Protein AF-0000000069074777 (afdb_homodimer)

Foldseek 3Di:
DDCVPPPPPPPPPPQQAFPVPSPDGFQKAFPVVRTGHDPVVVVVLCVDPVRVPTDIGGNPDDVLVVQQSDADPVHRVFHFFKAFDVVGGTDGPVCCVPPVPPTDIHTPSVVVVVVVVVVVVVVCCVVPPVVVVVVVVVVVVVVVVVVVVVVVVVVVVVLVVLVVVVVVVVVVVVVVVVVVVVVVVVVQVVLVVVVVVVVVVLVVVVVVVVVVVVCLVPDDDDPCNPPDDPCVSVVVSVDDDDGDDDDDDDDDDDDCVVVCVVVSDDDDDDDDDPPPPPVPVPPPDPPCPVDDDPPDPDDDDDDDDDDDDDPDPDDPDDPPDPPPD/DDCVVPPPPPPPPPQQAFPVPSPDGFQKAFPVVRTGHDPVVVVVLCVDPVRVPTDIGGNPDDVLVVQQSAADPVHRPFTFFKAFVVVGGTDGPVCCVPPVPPTDIDTPSVVVVVVVVVVVVVVCCVVPPVVVVVVVVVVVVVVVVVVVVVVVVVVVVVLVVLVVVVVVVVVVVVVVVVVVVVVVVVVQVVLVVVVVVVVVVLVVVVVVVVVVVVCLVPDDDDPCNPPDDPCVSVVVSVDDDDGDDDDDDDDDDDDCVVVCVVVSDDDDDDDDDPDPPPVPVPPPDPPPPDDDDPDPDDDDDDDDDDDDDDDDDDPPPPPDDDPPD

InterPro domains:
  IPR000315 B-box-type zinc finger [PF00643] (16-59)
  IPR000315 B-box-type zinc finger [PF00643] (70-107)
  IPR000315 B-box-type zinc finger [PS50119] (13-59)
  IPR000315 B-box-type zinc finger [PS50119] (67-108)
  IPR000315 B-box-type zinc finger [SM00336] (13-59)
  IPR000315 B-box-type zinc finger [SM00336] (67-108)
  IPR047153 TRIM45/56/19-like [PTHR25462] (10-214)

Nearest PDB structures (foldseek):
  7z36-assembly1_B  TM=4.103E-01  e=2.479E-06  Homo sapiens
  7z36-assembly1_B  TM=4.128E-01  e=4.514E-06  Homo sapiens

pLDDT: mean 75.29, std 27.37, range [16.38, 98.12]

Organism: Magallana gigas (NCBI:txid29159)

Solvent-accessible surface area (backbone atoms only — not comparable to full-atom values): 38654 Å² total; per-residue (Å²): 138,79,79,74,65,74,72,72,66,77,67,67,75,70,59,50,46,5,67,79,75,67,76,44,61,34,45,30,36,30,70,69,80,70,43,35,20,17,77,68,52,42,55,50,37,51,65,35,85,89,42,41,81,44,55,67,43,62,61,74,66,65,73,69,62,51,50,64,66,35,58,23,87,90,42,73,90,34,51,30,54,28,27,33,61,91,78,55,45,78,31,22,76,65,44,33,68,72,80,41,60,89,56,62,66,42,55,32,66,61,52,48,52,51,53,52,50,53,46,51,50,52,39,46,43,40,67,72,45,49,48,54,52,52,52,49,52,48,51,52,52,51,48,51,51,53,51,48,52,51,52,51,52,53,45,49,51,51,48,51,52,51,40,51,51,51,42,50,52,48,52,51,51,41,50,52,49,50,51,48,39,49,53,41,50,50,53,53,49,49,53,51,50,53,50,46,50,53,50,50,51,52,48,50,50,48,52,50,50,42,50,51,45,51,49,58,72,70,42,80,76,49,82,69,62,64,48,84,74,87,56,65,70,57,59,60,63,72,57,75,81,87,74,89,41,74,44,69,48,76,66,45,75,38,90,45,63,68,57,47,71,74,40,54,48,52,76,46,45,69,43,71,55,79,73,73,68,68,68,69,73,56,81,68,77,80,68,78,76,73,77,71,87,64,81,77,78,80,71,82,84,76,81,86,77,83,72,84,75,75,76,78,78,77,73,83,75,82,78,79,81,74,76,77,123,138,80,80,75,66,74,72,73,67,77,68,68,74,70,59,50,45,5,68,80,74,67,74,45,60,34,45,31,34,30,69,70,78,70,42,35,20,15,77,69,52,43,54,49,38,51,65,36,86,88,40,41,80,45,53,67,44,62,59,74,63,67,70,69,64,48,49,64,67,35,58,23,87,90,42,72,90,34,50,29,52,27,26,32,61,92,78,55,43,78,31,24,74,67,44,34,67,74,79,42,61,90,56,62,65,42,55,30,64,59,51,50,50,51,52,50,50,52,47,50,50,50,38,47,42,39,66,72,45,48,47,54,53,51,52,50,52,48,50,53,50,51,49,51,51,53,50,48,51,51,52,51,52,53,44,50,51,51,48,51,51,50,38,52,52,51,42,50,51,45,51,51,50,41,48,52,50,51,50,48,38,50,52,38,49,50,54,53,49,49,53,52,49,52,52,46,50,53,51,51,50,51,48,50,50,48,51,51,50,41,49,51,44,50,50,57,72,70,42,80,78,50,80,69,62,65,48,85,75,86,55,64,67,57,58,61,62,71,56,76,80,87,75,89,40,72,45,70,48,75,67,44,74,38,92,47,64,69,56,48,71,74,40,54,49,50,76,46,47,70,43,71,54,79,73,75,70,68,66,72,71,52,79,63,74,80,66,80,74,73,83,76,87,70,81,73,83,79,80,81,87,80,81,81,82,76,75,84,77,82,79,84,80,82,72,83,74,78,79,80,85,77,78,76,122

Secondary structure (DSSP, 8-state):
----------------B-TTTSSSB--EEETTTTEEE-HHHHHHHHHSTTTTTS-EEETTS-HHHHHTTPBPSSSTTSB--EEETTTTEEE-HHHHHHT-TTS-EEEHHHHHHHHHHHHHHHHHHIIIIIHHHHHHHHHHHHHHHHHHHHHHHHHHHHHHHHHHHHHHHHHHHHHHHHHHHHHHHHHHHHHHHHHHHHHHHHHHHHHHHHHHHHHHHHSPP-GGGGSPP--HHHHHHTSPPP---EEEPPPEE---HHHHHHHSEEPP-EEE-----GGG---------------------------------------------/----------------B-TTTSSSB--EEETTTTEEE-HHHHHHHHHSTTTTTS-EEETTS-HHHHHTTPBPSSSTTSB--EEETTTTEEE-HHHHHHT-TTS-EEEHHHHHHHHHHHHHHHHHHIIIIIHHHHHHHHHHHHHHHHHHHHHHHHHHHHHHHHHHHHHHHHHHHHHHHHHHHHHHHHHHHHHHHHHHHHHHHHHHHHHHHHHHHHHHHHSPP-GGGGSPP--HHHHHHTSPPP---EEEPPPEE---HHHHHHHSEEPP-EEE-----GGG---------------------------------------------

Radius of gyration: 65.26 Å; Cα contacts (8 Å, |Δi|>4): 671; chains: 2; bounding box: 78×189×120 Å

Structure (mmCIF, N/CA/C/O backbone):
data_AF-0000000069074777-model_v1
#
loop_
_entity.id
_entity.type
_entity.pdbx_description
1 polymer 'B box-type domain-containing protein'
#
loop_
_atom_site.group_PDB
_atom_site.id
_atom_site.type_symbol
_atom_site.label_atom_id
_atom_site.label_alt_id
_atom_site.label_comp_id
_atom_site.label_asym_id
_atom_site.label_entity_id
_atom_site.label_seq_id
_atom_site.pdbx_PDB_ins_code
_atom_site.Cartn_x
_atom_site.Cartn_y
_atom_site.Cartn_z
_atom_site.occupancy
_atom_site.B_iso_or_equiv
_atom_site.auth_seq_id
_atom_site.auth_comp_id
_atom_site.auth_asym_id
_atom_site.auth_atom_id
_atom_site.pdbx_PDB_model_num
ATOM 1 N N . MET A 1 1 ? -6.82 -39.906 -38.812 1 25.2 1 MET A N 1
ATOM 2 C CA . MET A 1 1 ? -6.191 -41.188 -38.5 1 25.2 1 MET A CA 1
ATOM 3 C C . MET A 1 1 ? -7.188 -42.125 -37.812 1 25.2 1 MET A C 1
ATOM 5 O O . MET A 1 1 ? -7.566 -41.906 -36.656 1 25.2 1 MET A O 1
ATOM 9 N N . GLU A 1 2 ? -8.258 -42.594 -38.625 1 25.89 2 GLU A N 1
ATOM 10 C CA . GLU A 1 2 ? -9.523 -43.281 -38.469 1 25.89 2 GLU A CA 1
ATOM 11 C C . GLU A 1 2 ? -9.344 -44.594 -37.688 1 25.89 2 GLU A C 1
ATOM 13 O O . GLU A 1 2 ? -8.352 -45.281 -37.906 1 25.89 2 GLU A O 1
ATOM 18 N N . GLU A 1 3 ? -9.922 -44.594 -36.469 1 27.12 3 GLU A N 1
ATOM 19 C CA . GLU A 1 3 ? -9.969 -45.594 -35.406 1 27.12 3 GLU A CA 1
ATOM 20 C C . GLU A 1 3 ? -10.383 -46.969 -35.906 1 27.12 3 GLU A C 1
ATOM 22 O O . GLU A 1 3 ? -11.57 -47.219 -36.156 1 27.12 3 GLU A O 1
ATOM 27 N N . GLN A 1 4 ? -9.711 -47.312 -37 1 28.97 4 GLN A N 1
ATOM 28 C CA . GLN A 1 4 ? -10.016 -48.656 -37.469 1 28.97 4 GLN A CA 1
ATOM 29 C C . GLN A 1 4 ? -9.977 -49.656 -36.312 1 28.97 4 GLN A C 1
ATOM 31 O O . GLN A 1 4 ? -8.906 -50.094 -35.906 1 28.97 4 GLN A O 1
ATOM 36 N N . MET A 1 5 ? -10.828 -49.312 -35.281 1 27.58 5 MET A N 1
ATOM 37 C CA . MET A 1 5 ? -11.039 -50.281 -34.25 1 27.58 5 MET A CA 1
ATOM 38 C C . MET A 1 5 ? -11.281 -51.688 -34.812 1 27.58 5 MET A C 1
ATOM 40 O O . MET A 1 5 ? -12.125 -51.844 -35.719 1 27.58 5 MET A O 1
ATOM 44 N N . TYR A 1 6 ? -10.344 -52.469 -34.906 1 24.34 6 TYR A N 1
ATOM 45 C CA . TYR A 1 6 ? -10.43 -53.906 -35.188 1 24.34 6 TYR A CA 1
ATOM 46 C C . TYR A 1 6 ? -11.625 -54.531 -34.5 1 24.34 6 TYR A C 1
ATOM 48 O O . TYR A 1 6 ? -11.719 -54.469 -33.25 1 24.34 6 TYR A O 1
ATOM 56 N N . LYS A 1 7 ? -12.875 -54.281 -35.031 1 31.28 7 LYS A N 1
ATOM 57 C CA . LYS A 1 7 ? -13.992 -55.125 -34.562 1 31.28 7 LYS A CA 1
ATOM 58 C C . LYS A 1 7 ? -13.555 -56.562 -34.312 1 31.28 7 LYS A C 1
ATOM 60 O O . LYS A 1 7 ? -13.086 -57.219 -35.25 1 31.28 7 LYS A O 1
ATOM 65 N N . ALA A 1 8 ? -12.945 -56.719 -33.094 1 30.84 8 ALA A N 1
ATOM 66 C CA . ALA A 1 8 ? -12.766 -58.094 -32.656 1 30.84 8 ALA A CA 1
ATOM 67 C C . ALA A 1 8 ? -13.898 -58.969 -33.125 1 30.84 8 ALA A C 1
ATOM 69 O O . ALA A 1 8 ? -15.062 -58.75 -32.812 1 30.84 8 ALA A O 1
ATOM 70 N N . SER A 1 9 ? -13.945 -59.156 -34.406 1 29.45 9 SER A N 1
ATOM 71 C CA . SER A 1 9 ? -14.867 -60.219 -34.812 1 29.45 9 SER A CA 1
ATOM 72 C C . SER A 1 9 ? -15.016 -61.281 -33.75 1 29.45 9 SER A C 1
ATOM 74 O O . SER A 1 9 ? -14.023 -61.688 -33.125 1 29.45 9 SER A O 1
ATOM 76 N N . THR A 1 10 ? -16.125 -61.219 -32.969 1 30.5 10 THR A N 1
ATOM 77 C CA . THR A 1 10 ? -16.641 -62.344 -32.156 1 30.5 10 THR A CA 1
ATOM 78 C C . THR A 1 10 ? -16.328 -63.688 -32.812 1 30.5 10 THR A C 1
ATOM 80 O O . THR A 1 10 ? -16.953 -64.062 -33.812 1 30.5 10 THR A O 1
ATOM 83 N N . SER A 1 11 ? -15.195 -63.875 -33.156 1 28.42 11 SER A N 1
ATOM 84 C CA . SER A 1 11 ? -14.93 -65.25 -33.625 1 28.42 11 SER A CA 1
ATOM 85 C C . SER A 1 11 ? -15.703 -66.25 -32.781 1 28.42 11 SER A C 1
ATOM 87 O O . SER A 1 11 ? -15.555 -66.312 -31.562 1 28.42 11 SER A O 1
ATOM 89 N N . ALA A 1 12 ? -16.906 -66.5 -33.031 1 33.69 12 ALA A N 1
ATOM 90 C CA . ALA A 1 12 ? -17.656 -67.688 -32.594 1 33.69 12 ALA A CA 1
ATOM 91 C C . ALA A 1 12 ? -16.734 -68.875 -32.281 1 33.69 12 ALA A C 1
ATOM 93 O O . ALA A 1 12 ? -15.883 -69.25 -33.094 1 33.69 12 ALA A O 1
ATOM 94 N N . GLN A 1 13 ? -16.359 -68.875 -31.109 1 35.5 13 GLN A N 1
ATOM 95 C CA . GLN A 1 13 ? -15.719 -70.062 -30.641 1 35.5 13 GLN A CA 1
ATOM 96 C C . GLN A 1 13 ? -16.219 -71.312 -31.406 1 35.5 13 GLN A C 1
ATOM 98 O O . GLN A 1 13 ? -17.375 -71.688 -31.234 1 35.5 13 GLN A O 1
ATOM 103 N N . HIS A 1 14 ? -16.172 -71.312 -32.656 1 41.09 14 HIS A N 1
ATOM 104 C CA . HIS A 1 14 ? -16.547 -72.5 -33.375 1 41.09 14 HIS A CA 1
ATOM 105 C C . HIS A 1 14 ? -16.141 -73.75 -32.625 1 41.09 14 HIS A C 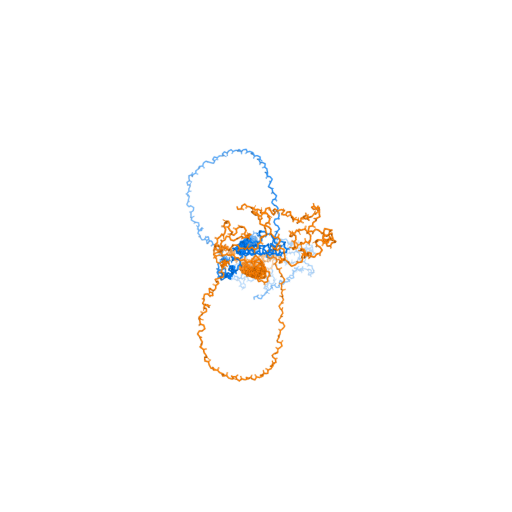1
ATOM 107 O O . HIS A 1 14 ? -14.938 -74.062 -32.5 1 41.09 14 HIS A O 1
ATOM 113 N N . TYR A 1 15 ? -16.766 -74 -31.547 1 46.75 15 TYR A N 1
ATOM 114 C CA . TYR A 1 15 ? -16.594 -75.312 -30.953 1 46.75 15 TYR A CA 1
ATOM 115 C C . TYR A 1 15 ? -16.594 -76.375 -32 1 46.75 15 TYR A C 1
ATOM 117 O O . TYR A 1 15 ? -17.328 -76.312 -33 1 46.75 15 TYR A O 1
ATOM 125 N N . LEU A 1 16 ? -15.523 -76.812 -32.188 1 57.47 16 LEU A N 1
ATOM 126 C CA . LEU A 1 16 ? -15.516 -78 -33.062 1 57.47 16 LEU A CA 1
ATOM 127 C C . LEU A 1 16 ? -16.641 -78.938 -32.688 1 57.47 16 LEU A C 1
ATOM 129 O O . LEU A 1 16 ? -16.797 -79.312 -31.531 1 57.47 16 LEU A O 1
ATOM 133 N N . GLU A 1 17 ? -17.609 -78.938 -33.375 1 69.31 17 GLU A N 1
ATOM 134 C CA . GLU A 1 17 ? -18.719 -79.875 -33.219 1 69.31 17 GLU A CA 1
ATOM 135 C C . GLU A 1 17 ? -18.25 -81.312 -33.406 1 69.31 17 GLU A C 1
ATOM 137 O O . GLU A 1 17 ? -17.312 -81.562 -34.188 1 69.31 17 GLU A O 1
ATOM 142 N N . CYS A 1 18 ? -18.812 -82.125 -32.594 1 72.81 18 CYS A N 1
ATOM 143 C CA . CYS A 1 18 ? -18.547 -83.5 -32.781 1 72.81 18 CYS A CA 1
ATOM 144 C C . CYS A 1 18 ? -18.859 -83.938 -34.188 1 72.81 18 CYS A C 1
ATOM 146 O O . CYS A 1 18 ? -19.969 -83.75 -34.688 1 72.81 18 CYS A O 1
ATOM 148 N N . GLU A 1 19 ? -17.969 -84.375 -34.875 1 74.31 19 GLU A N 1
ATOM 149 C CA . GLU A 1 19 ? -18.172 -84.812 -36.25 1 74.31 19 GLU A CA 1
ATOM 150 C C . GLU A 1 19 ? -19 -86.062 -36.344 1 74.31 19 GLU A C 1
ATOM 152 O O . GLU A 1 19 ? -19.578 -86.375 -37.406 1 74.31 19 GLU A O 1
ATOM 157 N N . ASN A 1 20 ? -19.109 -86.75 -35.281 1 74.81 20 ASN A N 1
ATOM 158 C CA . ASN A 1 20 ? -19.875 -87.938 -35.281 1 74.81 20 ASN A CA 1
ATOM 159 C C . ASN A 1 20 ? -21.359 -87.688 -35.031 1 74.81 20 ASN A C 1
ATOM 161 O O . ASN A 1 20 ? -22.219 -88.188 -35.75 1 74.81 20 ASN A O 1
ATOM 165 N N . CYS A 1 21 ? -21.641 -86.875 -34.031 1 76.62 21 CYS A N 1
ATOM 166 C CA . CYS A 1 21 ? -23.047 -86.625 -33.688 1 76.62 21 CYS A CA 1
ATOM 167 C C . CYS A 1 21 ? -23.516 -85.312 -34.188 1 76.62 21 CYS A C 1
ATOM 169 O O . CYS A 1 21 ? -24.719 -85.062 -34.312 1 76.62 21 CYS A O 1
ATOM 171 N N . GLU A 1 22 ? -22.688 -84.312 -34.469 1 75.19 22 GLU A N 1
ATOM 172 C CA . GLU A 1 22 ? -22.938 -82.938 -34.938 1 75.19 22 GLU A CA 1
ATOM 173 C C . GLU A 1 22 ? -23.891 -82.188 -34 1 75.19 22 GLU A C 1
ATOM 175 O O . GLU A 1 22 ? -24.625 -81.312 -34.438 1 75.19 22 GLU A O 1
ATOM 180 N N . GLU A 1 23 ? -23.875 -82.562 -32.781 1 77.5 23 GLU A N 1
ATOM 181 C CA . GLU A 1 23 ? -24.797 -82 -31.828 1 77.5 23 GLU A CA 1
ATOM 182 C C . GLU A 1 23 ? -24.062 -81.438 -30.625 1 77.5 23 GLU A C 1
ATOM 184 O O . GLU A 1 23 ? -24.5 -80.375 -30.047 1 77.5 23 GLU A O 1
ATOM 189 N N . ASN A 1 24 ? -23.078 -82.062 -30.281 1 74.94 24 ASN A N 1
ATOM 190 C CA . ASN A 1 24 ? -22.375 -81.688 -29.047 1 74.94 24 ASN A CA 1
ATOM 191 C C . ASN A 1 24 ? -21 -81.125 -29.359 1 74.94 24 ASN A C 1
ATOM 193 O O . ASN A 1 24 ? -20.406 -81.438 -30.391 1 74.94 24 ASN A O 1
ATOM 197 N N . PRO A 1 25 ? -20.484 -80.312 -28.484 1 73.75 25 PRO A N 1
ATOM 198 C CA . PRO A 1 25 ? -19.125 -79.812 -28.688 1 73.75 25 PRO A CA 1
ATOM 199 C C . PRO A 1 25 ? -18.062 -80.875 -28.594 1 73.75 25 PRO A C 1
ATOM 201 O O . PRO A 1 25 ? -18.172 -81.812 -27.766 1 73.75 25 PRO A O 1
ATOM 204 N N . ALA A 1 26 ? -17.062 -80.812 -29.531 1 72.12 26 ALA A N 1
ATOM 205 C CA . ALA A 1 26 ? -15.977 -81.812 -29.531 1 72.12 26 ALA A CA 1
ATOM 206 C C . ALA A 1 26 ? -14.938 -81.5 -28.469 1 72.12 26 ALA A C 1
ATOM 208 O O . ALA A 1 26 ? -14.469 -80.375 -28.375 1 72.12 26 ALA A O 1
ATOM 209 N N . ILE A 1 27 ? -14.664 -82.438 -27.547 1 71.94 27 ILE A N 1
ATOM 210 C CA . ILE A 1 27 ? -13.641 -82.25 -26.516 1 71.94 27 ILE A CA 1
ATOM 211 C C . ILE A 1 27 ? -12.531 -83.25 -26.703 1 71.94 27 ILE A C 1
ATOM 213 O O . ILE A 1 27 ? -11.516 -83.25 -26 1 71.94 27 ILE A O 1
ATOM 217 N N . PHE A 1 28 ? -12.828 -84.25 -27.641 1 72.12 28 PHE A N 1
ATOM 218 C CA . PHE A 1 28 ? -11.836 -85.312 -27.891 1 72.12 28 PHE A CA 1
ATOM 219 C C . PHE A 1 28 ? -11.523 -85.438 -29.375 1 72.12 28 PHE A C 1
ATOM 221 O O . PHE A 1 28 ? -12.312 -85 -30.219 1 72.12 28 PHE A O 1
ATOM 228 N N . LEU A 1 29 ? -10.383 -85.938 -29.781 1 71 29 LEU A N 1
ATOM 229 C CA . LEU A 1 29 ? -9.945 -86.188 -31.156 1 71 29 LEU A CA 1
ATOM 230 C C . LEU A 1 29 ? -9.445 -87.625 -31.297 1 71 29 LEU A C 1
ATOM 232 O O . LEU A 1 29 ? -8.617 -88.125 -30.5 1 71 29 LEU A O 1
ATOM 236 N N . CYS A 1 30 ? -10.062 -88.438 -32.188 1 73.06 30 CYS A N 1
ATOM 237 C CA . CYS A 1 30 ? -9.562 -89.812 -32.5 1 73.06 30 CYS A CA 1
ATOM 238 C C . CYS A 1 30 ? -8.445 -89.75 -33.531 1 73.06 30 CYS A C 1
ATOM 240 O O . CYS A 1 30 ? -8.656 -89.25 -34.656 1 73.06 30 CYS A O 1
ATOM 242 N N . LYS A 1 31 ? -7.23 -90.125 -33.219 1 69.25 31 LYS A N 1
ATOM 243 C CA . LYS A 1 31 ? -6.051 -90.062 -34.094 1 69.25 31 LYS A CA 1
ATOM 244 C C . LYS A 1 31 ? -6.18 -91 -35.25 1 69.25 31 LYS A C 1
ATOM 246 O O . LYS A 1 31 ? -5.617 -90.812 -36.344 1 69.25 31 LYS A O 1
ATOM 251 N N . THR A 1 32 ? -7.016 -92 -35.125 1 69.31 32 THR A N 1
ATOM 252 C CA . THR A 1 32 ? -7.129 -93.062 -36.125 1 69.31 32 THR A CA 1
ATOM 253 C C . THR A 1 32 ? -8.164 -92.688 -37.156 1 69.31 32 THR A C 1
ATOM 255 O O . THR A 1 32 ? -7.934 -92.875 -38.375 1 69.31 32 THR A O 1
ATOM 258 N N . CYS A 1 33 ? -9.289 -92.188 -36.875 1 67.88 33 CYS A N 1
ATOM 259 C CA . CYS A 1 33 ? -10.367 -91.812 -37.781 1 67.88 33 CYS A CA 1
ATOM 260 C C . CYS A 1 33 ? -10.312 -90.312 -38.094 1 67.88 33 CYS A C 1
ATOM 262 O O . CYS A 1 33 ? -10.969 -89.875 -39.031 1 67.88 33 CYS A O 1
ATOM 264 N N . PRO A 1 34 ? -9.367 -89.625 -37.688 1 64.44 34 PRO A N 1
ATOM 265 C CA . PRO A 1 34 ? -9.102 -88.188 -37.562 1 64.44 34 PRO A CA 1
ATOM 266 C C . PRO A 1 34 ? -10.383 -87.375 -37.438 1 64.44 34 PRO A C 1
ATOM 268 O O . PRO A 1 34 ? -10.594 -86.375 -38.188 1 64.44 34 PRO A O 1
ATOM 271 N N . GLY A 1 35 ? -11.289 -87.625 -36.406 1 70.38 35 GLY A N 1
ATOM 272 C CA . GLY A 1 35 ? -12.547 -86.938 -36.188 1 70.38 35 GLY A CA 1
ATOM 273 C C . GLY A 1 35 ? -12.672 -86.375 -34.781 1 70.38 35 GLY A C 1
ATOM 274 O O . GLY A 1 35 ? -12.109 -86.875 -33.812 1 70.38 35 GLY A O 1
ATOM 275 N N . HIS A 1 36 ? -13.422 -85.25 -34.688 1 71.44 36 HIS A N 1
ATOM 276 C CA . HIS A 1 36 ? -13.75 -84.625 -33.406 1 71.44 36 HIS A CA 1
ATOM 277 C C . HIS A 1 36 ? -14.961 -85.25 -32.75 1 71.44 36 HIS A C 1
ATOM 279 O O . HIS A 1 36 ? -15.984 -85.5 -33.406 1 71.44 36 HIS A O 1
ATOM 285 N N . LEU A 1 37 ? -14.688 -85.688 -31.453 1 77 37 LEU A N 1
ATOM 286 C CA . LEU A 1 37 ? -15.734 -86.438 -30.766 1 77 37 LEU A CA 1
ATOM 287 C C . LEU A 1 37 ? -16.172 -85.75 -29.484 1 77 37 LEU A C 1
ATOM 289 O O . LEU A 1 37 ? -15.344 -85.125 -28.812 1 77 37 LEU A O 1
ATOM 293 N N . CYS A 1 38 ? -17.391 -85.688 -29.281 1 79 38 CYS A N 1
ATOM 294 C CA . CYS A 1 38 ? -17.906 -85.25 -27.984 1 79 38 CYS A CA 1
ATOM 295 C C . CYS A 1 38 ? -17.781 -86.375 -26.953 1 79 38 CYS A C 1
ATOM 297 O O . CYS A 1 38 ? -17.328 -87.5 -27.281 1 79 38 CYS A O 1
ATOM 299 N N . GLU A 1 39 ? -18.062 -86.062 -25.703 1 82.38 39 GLU A N 1
ATOM 300 C CA . GLU A 1 39 ? -17.906 -87.062 -24.625 1 82.38 39 GLU A CA 1
ATOM 301 C C . GLU A 1 39 ? -18.75 -88.312 -24.891 1 82.38 39 GLU A C 1
ATOM 303 O O . GLU A 1 39 ? -18.266 -89.438 -24.688 1 82.38 39 GLU A O 1
ATOM 308 N N . ASN A 1 40 ? -19.875 -88.188 -25.453 1 83.38 40 ASN A N 1
ATOM 309 C CA . ASN A 1 40 ? -20.766 -89.312 -25.734 1 83.38 40 ASN A CA 1
ATOM 310 C C . ASN A 1 40 ? -20.266 -90.125 -26.891 1 83.38 40 ASN A C 1
ATOM 312 O O . ASN A 1 40 ? -20.266 -91.375 -26.828 1 83.38 40 ASN A O 1
ATOM 316 N N . CYS A 1 41 ? -19.797 -89.5 -27.859 1 81.81 41 CYS A N 1
ATOM 317 C CA . CYS A 1 41 ? -19.328 -90.188 -29.062 1 81.81 41 CYS A CA 1
ATOM 318 C C . CYS A 1 41 ? -18 -90.875 -28.812 1 81.81 41 CYS A C 1
ATOM 320 O O . CYS A 1 41 ? -17.688 -91.875 -29.438 1 81.81 41 CYS A O 1
ATOM 322 N N . ARG A 1 42 ? -17.234 -90.312 -27.938 1 81.31 42 ARG A N 1
ATOM 323 C CA . ARG A 1 42 ? -16.016 -91 -27.5 1 81.31 42 ARG A CA 1
ATOM 324 C C . ARG A 1 42 ? -16.328 -92.312 -26.859 1 81.31 42 ARG A C 1
ATOM 326 O O . ARG A 1 42 ? -15.703 -93.375 -27.188 1 81.31 42 ARG A O 1
ATOM 333 N N . SER A 1 43 ? -17.25 -92.25 -25.969 1 83.31 43 SER A N 1
ATOM 334 C CA . SER A 1 43 ? -17.641 -93.5 -25.281 1 83.31 43 SER A CA 1
ATOM 335 C C . SER A 1 43 ? -18.156 -94.5 -26.266 1 83.31 43 SER A C 1
ATOM 337 O O . SER A 1 43 ? -17.828 -95.688 -26.156 1 83.31 43 SER A O 1
ATOM 339 N N . GLU A 1 44 ? -18.875 -94.062 -27.25 1 82.44 44 GLU A N 1
ATOM 340 C CA . GLU A 1 44 ? -19.359 -95 -28.281 1 82.44 44 GLU A CA 1
ATOM 341 C C . GLU A 1 44 ? -18.219 -95.5 -29.141 1 82.44 44 GLU A C 1
ATOM 343 O O . GLU A 1 44 ? -18.219 -96.688 -29.5 1 82.44 44 GLU A O 1
ATOM 348 N N . HIS A 1 45 ? -17.281 -94.688 -29.484 1 78.56 45 HIS A N 1
ATOM 349 C CA . HIS A 1 45 ? -16.109 -95.062 -30.266 1 78.56 45 HIS A CA 1
ATOM 350 C C . HIS A 1 45 ? -15.258 -96.125 -29.578 1 78.56 45 HIS A C 1
ATOM 352 O O . HIS A 1 45 ? -14.773 -97.062 -30.219 1 78.56 45 HIS A O 1
ATOM 358 N N . GLU A 1 46 ? -15.266 -95.938 -28.281 1 81 46 GLU A N 1
ATOM 359 C CA . GLU A 1 46 ? -14.477 -96.875 -27.484 1 81 46 GLU A CA 1
ATOM 360 C C . GLU A 1 46 ? -15.203 -98.188 -27.297 1 81 46 GLU A C 1
ATOM 362 O O . GLU A 1 46 ? -14.578 -99.25 -27.031 1 81 46 GLU A O 1
ATOM 367 N N . GLN A 1 47 ? -16.438 -98.125 -27.516 1 80.94 47 GLN A N 1
ATOM 368 C CA . GLN A 1 47 ? -17.234 -99.375 -27.297 1 80.94 47 GLN A CA 1
ATOM 369 C C . GLN A 1 47 ? -17.344 -100.188 -28.578 1 80.94 47 GLN A C 1
ATOM 371 O O . GLN A 1 47 ? -17.531 -101.375 -28.516 1 80.94 47 GLN A O 1
ATOM 376 N N . LYS A 1 48 ? -17.203 -99.562 -29.703 1 79.12 48 LYS A N 1
ATOM 377 C CA . LYS A 1 48 ? -17.297 -100.312 -30.969 1 79.12 48 LYS A CA 1
ATOM 378 C C . LYS A 1 48 ? -16.031 -101.062 -31.234 1 79.12 48 LYS A C 1
ATOM 380 O O . LYS A 1 48 ? -14.922 -100.625 -30.984 1 79.12 48 LYS A O 1
ATOM 385 N N . LYS A 1 49 ? -16.156 -102.312 -31.719 1 74.62 49 LYS A N 1
ATOM 386 C CA . LYS A 1 49 ? -15.047 -103.25 -31.922 1 74.62 49 LYS A CA 1
ATOM 387 C C . LYS A 1 49 ? -14.047 -102.688 -32.938 1 74.62 49 LYS A C 1
ATOM 389 O O . LYS A 1 49 ? -12.836 -102.812 -32.781 1 74.62 49 LYS A O 1
ATOM 394 N N . ILE A 1 50 ? -14.422 -101.938 -33.906 1 75.94 50 ILE A N 1
ATOM 395 C CA . ILE A 1 50 ? -13.57 -101.438 -34.969 1 75.94 50 ILE A CA 1
ATOM 396 C C . ILE A 1 50 ? -12.789 -100.25 -34.531 1 75.94 50 ILE A C 1
ATOM 398 O O . ILE A 1 50 ? -11.648 -100 -34.938 1 75.94 50 ILE A O 1
ATOM 402 N N . THR A 1 51 ? -13.367 -99.5 -33.531 1 76.12 51 THR A N 1
ATOM 403 C CA . THR A 1 51 ? -12.719 -98.25 -33.219 1 76.12 51 THR A CA 1
ATOM 404 C C . THR A 1 51 ? -12.164 -98.25 -31.797 1 76.12 51 THR A C 1
ATOM 406 O O . THR A 1 51 ? -11.523 -97.312 -31.375 1 76.12 51 THR A O 1
ATOM 409 N N . ARG A 1 52 ? -12.32 -99.25 -31.031 1 80.62 52 ARG A N 1
ATOM 410 C CA . ARG A 1 52 ? -11.961 -99.375 -29.609 1 80.62 52 ARG A CA 1
ATOM 411 C C . ARG A 1 52 ? -10.469 -99.125 -29.422 1 80.62 52 ARG A C 1
ATOM 413 O O . ARG A 1 52 ? -10.055 -98.625 -28.359 1 80.62 52 ARG A O 1
ATOM 420 N N . ASN A 1 53 ? -9.664 -99.438 -30.422 1 75.12 53 ASN A N 1
ATOM 421 C CA . ASN A 1 53 ? -8.219 -99.25 -30.281 1 75.12 53 ASN A CA 1
ATOM 422 C C . ASN A 1 53 ? -7.742 -97.938 -30.828 1 75.12 53 ASN A C 1
ATOM 424 O O . ASN A 1 53 ? -6.539 -97.688 -30.984 1 75.12 53 ASN A O 1
ATOM 428 N N . HIS A 1 54 ? -8.688 -97.188 -31.188 1 75.75 54 HIS A N 1
ATOM 429 C CA . HIS A 1 54 ? -8.266 -95.875 -31.688 1 75.75 54 HIS A CA 1
ATOM 430 C C . HIS A 1 54 ? -7.703 -95 -30.578 1 75.75 54 HIS A C 1
ATOM 432 O O . HIS A 1 54 ? -8.156 -95.062 -29.422 1 75.75 54 HIS A O 1
ATOM 438 N N . ASP A 1 55 ? -6.711 -94.25 -30.844 1 71.25 55 ASP A N 1
ATOM 439 C CA . ASP A 1 55 ? -6.09 -93.312 -29.906 1 71.25 55 ASP A CA 1
ATOM 440 C C . ASP A 1 55 ? -6.871 -92 -29.844 1 71.25 55 ASP A C 1
ATOM 442 O O . ASP A 1 55 ? -6.852 -91.25 -30.797 1 71.25 55 ASP A O 1
ATOM 446 N N . ILE A 1 56 ? -7.715 -91.875 -28.734 1 70.38 56 ILE A N 1
ATOM 447 C CA . ILE A 1 56 ? -8.523 -90.688 -28.562 1 70.38 56 ILE A CA 1
ATOM 448 C C . ILE A 1 56 ? -7.871 -89.75 -27.531 1 70.38 56 ILE A C 1
ATOM 450 O O . ILE A 1 56 ? -7.516 -90.188 -26.438 1 70.38 56 ILE A O 1
ATOM 454 N N . ILE A 1 57 ? -7.516 -88.5 -27.859 1 66.88 57 ILE A N 1
ATOM 455 C CA . ILE A 1 57 ? -6.867 -87.562 -26.969 1 66.88 57 ILE A CA 1
ATOM 456 C C . ILE A 1 57 ? -7.832 -86.438 -26.625 1 66.88 57 ILE A C 1
ATOM 458 O O . ILE A 1 57 ? -8.742 -86.125 -27.406 1 66.88 57 ILE A O 1
ATOM 462 N N . SER A 1 58 ? -7.84 -86 -25.375 1 65.19 58 SER A N 1
ATOM 463 C CA . SER A 1 58 ? -8.672 -84.875 -24.938 1 65.19 58 SER A CA 1
ATOM 464 C C . SER A 1 58 ? -8.188 -83.562 -25.562 1 65.19 58 SER A C 1
ATOM 466 O O . SER A 1 58 ? -6.984 -83.312 -25.656 1 65.19 58 SER A O 1
ATOM 468 N N . ILE A 1 59 ? -9.055 -83 -26.312 1 58.5 59 ILE A N 1
ATOM 469 C CA . ILE A 1 59 ? -8.75 -81.688 -26.938 1 58.5 59 ILE A CA 1
ATOM 470 C C . ILE A 1 59 ? -8.305 -80.688 -25.859 1 58.5 59 ILE A C 1
ATOM 472 O O . ILE A 1 59 ? -7.594 -79.75 -26.156 1 58.5 59 ILE A O 1
ATOM 476 N N . SER A 1 60 ? -8.82 -80.812 -24.656 1 52 60 SER A N 1
ATOM 477 C CA . SER A 1 60 ? -8.445 -79.812 -23.688 1 52 60 SER A CA 1
ATOM 478 C C . SER A 1 60 ? -6.93 -79.688 -23.547 1 52 60 SER A C 1
ATOM 480 O O . SER A 1 60 ? -6.414 -78.75 -22.969 1 52 60 SER A O 1
ATOM 482 N N . SER A 1 61 ? -6.293 -80.875 -23.359 1 49.06 61 SER A N 1
ATOM 483 C CA . SER A 1 61 ? -5.008 -80.812 -22.688 1 49.06 61 SER A CA 1
ATOM 484 C C . SER A 1 61 ? -4.031 -79.938 -23.469 1 49.06 61 SER A C 1
ATOM 486 O O . SER A 1 61 ? -3.723 -78.812 -23.047 1 49.06 61 SER A O 1
ATOM 488 N N . ASN A 1 62 ? -2.684 -80.562 -24.047 1 48.12 62 ASN A N 1
ATOM 489 C CA . ASN A 1 62 ? -1.488 -79.875 -24.516 1 48.12 62 ASN A CA 1
ATOM 490 C C . ASN A 1 62 ? -1.657 -79.375 -25.953 1 48.12 62 ASN A C 1
ATOM 492 O O . ASN A 1 62 ? -2.104 -80.125 -26.828 1 48.12 62 ASN A O 1
ATOM 496 N N . ASN A 1 63 ? -1.917 -78.062 -26.297 1 53.12 63 ASN A N 1
ATOM 497 C CA . ASN A 1 63 ? -1.921 -77.312 -27.562 1 53.12 63 ASN A CA 1
ATOM 498 C C . ASN A 1 63 ? -1.131 -78.062 -28.625 1 53.12 63 ASN A C 1
ATOM 500 O O . ASN A 1 63 ? -1.417 -77.938 -29.828 1 53.12 63 ASN A O 1
ATOM 504 N N . GLU A 1 64 ? -0.221 -78.812 -28.188 1 54.66 64 GLU A N 1
ATOM 505 C CA . GLU A 1 64 ? 0.606 -79.5 -29.172 1 54.66 64 GLU A CA 1
ATOM 506 C C . GLU A 1 64 ? -0.213 -80.562 -29.984 1 54.66 64 GLU A C 1
ATOM 508 O O . GLU A 1 64 ? -0.022 -80.688 -31.188 1 54.66 64 GLU A O 1
ATOM 513 N N . GLY A 1 65 ? -1.121 -81.125 -29.266 1 59.16 65 GLY A N 1
ATOM 514 C CA . GLY A 1 65 ? -1.916 -82.125 -29.953 1 59.16 65 GLY A CA 1
ATOM 515 C C . GLY A 1 65 ? -2.955 -81.562 -30.875 1 59.16 65 GLY A C 1
ATOM 516 O O . GLY A 1 65 ? -3.348 -82.188 -31.859 1 59.16 65 GLY A O 1
ATOM 517 N N . VAL A 1 66 ? -3.227 -80.312 -30.672 1 60.59 66 VAL A N 1
ATOM 518 C CA . VAL A 1 66 ? -4.309 -79.688 -31.438 1 60.59 66 VAL A CA 1
ATOM 519 C C . VAL A 1 66 ? -3.803 -79.25 -32.812 1 60.59 66 VAL A C 1
ATOM 521 O O . VAL A 1 66 ? -4.547 -79.312 -33.781 1 60.59 66 VAL A O 1
ATOM 524 N N . VAL A 1 67 ? -2.541 -79 -32.938 1 65.38 67 VAL A N 1
ATOM 525 C CA . VAL A 1 67 ? -1.979 -78.625 -34.25 1 65.38 67 VAL A CA 1
ATOM 526 C C . VAL A 1 67 ? -2.074 -79.75 -35.219 1 65.38 67 VAL A C 1
ATOM 528 O O . VAL A 1 67 ? -2.26 -79.562 -36.406 1 65.38 67 VAL A O 1
ATOM 531 N N . GLU A 1 68 ? -2.084 -80.875 -34.562 1 64.06 68 GLU A N 1
ATOM 532 C CA . GLU A 1 68 ? -2.154 -82.062 -35.406 1 64.06 68 GLU A CA 1
ATOM 533 C C . GLU A 1 68 ? -3.557 -82.25 -35.969 1 64.06 68 GLU A C 1
ATOM 535 O O . GLU A 1 68 ? -3.752 -83.062 -36.906 1 64.06 68 GLU A O 1
ATOM 540 N N . LEU A 1 69 ? -4.391 -81.312 -35.531 1 65.81 69 LEU A N 1
ATOM 541 C CA . LEU A 1 69 ? -5.777 -81.5 -35.969 1 65.81 69 LEU A CA 1
ATOM 542 C C . LEU A 1 69 ? -6.145 -80.438 -37.031 1 65.81 69 LEU A C 1
ATOM 544 O O . LEU A 1 69 ? -7.289 -80.438 -37.469 1 65.81 69 LEU A O 1
ATOM 548 N N . LEU A 1 70 ? -5.156 -79.875 -37.562 1 77.88 70 LEU A N 1
ATOM 549 C CA . LEU A 1 70 ? -5.438 -78.875 -38.562 1 77.88 70 LEU A CA 1
ATOM 550 C C . LEU A 1 70 ? -5.465 -79.5 -39.969 1 77.88 70 LEU A C 1
ATOM 552 O O . LEU A 1 70 ? -4.609 -80.312 -40.281 1 77.88 70 LEU A O 1
ATOM 556 N N . PHE A 1 71 ? -6.598 -79.188 -40.656 1 82.69 71 PHE A N 1
ATOM 557 C CA . PHE A 1 71 ? -6.73 -79.75 -42 1 82.69 71 PHE A CA 1
ATOM 558 C C . PHE A 1 71 ? -6.43 -78.625 -43.062 1 82.69 71 PHE A C 1
ATOM 560 O O . PHE A 1 71 ? -6.664 -77.438 -42.812 1 82.69 71 PHE A O 1
ATOM 567 N N . CYS A 1 72 ? -5.863 -79.188 -44.125 1 87 72 CYS A N 1
ATOM 568 C CA . CYS A 1 72 ? -5.469 -78.312 -45.219 1 87 72 CYS A CA 1
ATOM 569 C C . CYS A 1 72 ? -6.691 -77.688 -45.875 1 87 72 CYS A C 1
ATOM 571 O O . CYS A 1 72 ? -7.676 -78.375 -46.156 1 87 72 CYS A O 1
ATOM 573 N N . THR A 1 73 ? -6.699 -76.438 -46.094 1 82.38 73 THR A N 1
ATOM 574 C CA . THR A 1 73 ? -7.812 -75.688 -46.719 1 82.38 73 THR A CA 1
ATOM 575 C C . THR A 1 73 ? -7.938 -76.062 -48.188 1 82.38 73 THR A C 1
ATOM 577 O O . THR A 1 73 ? -9.047 -76.125 -48.719 1 82.38 73 THR A O 1
ATOM 580 N N . ASP A 1 74 ? -6.891 -76.375 -48.812 1 84.69 74 ASP A N 1
ATOM 581 C CA . ASP A 1 74 ? -6.879 -76.688 -50.25 1 84.69 74 ASP A CA 1
ATOM 582 C C . ASP A 1 74 ? -7.164 -78.188 -50.469 1 84.69 74 ASP A C 1
ATOM 584 O O . ASP A 1 74 ? -7.699 -78.562 -51.5 1 84.69 74 ASP A O 1
ATOM 588 N N . HIS A 1 75 ? -6.742 -79 -49.438 1 89.25 75 HIS A N 1
ATOM 589 C CA . HIS A 1 75 ? -6.945 -80.438 -49.469 1 89.25 75 HIS A CA 1
ATOM 590 C C . HIS A 1 75 ? -7.688 -80.938 -48.25 1 89.25 75 HIS A C 1
ATOM 592 O O . HIS A 1 75 ? -7.066 -81.375 -47.281 1 89.25 75 HIS A O 1
ATOM 598 N N . THR A 1 76 ? -8.914 -80.75 -48.25 1 80.25 76 THR A N 1
ATOM 599 C CA . THR A 1 76 ? -9.797 -80.875 -47.094 1 80.25 76 THR A CA 1
ATOM 600 C C . THR A 1 76 ? -9.602 -82.25 -46.406 1 80.25 76 THR A C 1
ATOM 602 O O . THR A 1 76 ? -9.867 -82.375 -45.188 1 80.25 76 THR A O 1
ATOM 605 N N . LYS A 1 77 ? -9.047 -83.188 -47.094 1 80.38 77 LYS A N 1
ATOM 606 C CA . LYS A 1 77 ? -8.906 -84.5 -46.469 1 80.38 77 LYS A CA 1
ATOM 607 C C . LYS A 1 77 ? -7.488 -84.75 -45.938 1 80.38 77 LYS A C 1
ATOM 609 O O . LYS A 1 77 ? -7.172 -85.812 -45.406 1 80.38 77 LYS A O 1
ATOM 614 N N . LYS A 1 78 ? -6.703 -83.688 -46.062 1 86.38 78 LYS A N 1
ATOM 615 C CA . LYS A 1 78 ? -5.316 -83.812 -45.625 1 86.38 78 LYS A CA 1
ATOM 616 C C . LYS A 1 78 ? -5.027 -82.938 -44.406 1 86.38 78 LYS A C 1
ATOM 618 O O . LYS A 1 78 ? -5.504 -81.812 -44.312 1 86.38 78 LYS A O 1
ATOM 623 N N . LYS A 1 79 ? -4.285 -83.562 -43.562 1 84.88 79 LYS A N 1
ATOM 624 C CA . LYS A 1 79 ? -3.836 -82.812 -42.375 1 84.88 79 LYS A CA 1
ATOM 625 C C . LYS A 1 79 ? -2.652 -81.938 -42.719 1 84.88 79 LYS A C 1
ATOM 627 O O . LYS A 1 79 ? -1.865 -82.25 -43.594 1 84.88 79 LYS A O 1
ATOM 632 N N . LEU A 1 80 ? -2.678 -80.812 -41.906 1 88.25 80 LEU A N 1
ATOM 633 C CA . LEU A 1 80 ? -1.518 -79.938 -42.031 1 88.25 80 LEU A CA 1
ATOM 634 C C . LEU A 1 80 ? -0.362 -80.438 -41.156 1 88.25 80 LEU A C 1
ATOM 636 O O . LEU A 1 80 ? -0.47 -80.5 -39.938 1 88.25 80 LEU A O 1
ATOM 640 N N . GLU A 1 81 ? 0.78 -80.875 -41.812 1 87.62 81 GLU A N 1
ATOM 641 C CA . GLU A 1 81 ? 1.88 -81.438 -41.031 1 87.62 81 GLU A CA 1
ATOM 642 C C . GLU A 1 81 ? 3.156 -80.625 -41.188 1 87.62 81 GLU A C 1
ATOM 644 O O . GLU A 1 81 ? 4.098 -80.75 -40.406 1 87.62 81 GLU A O 1
ATOM 649 N N . CYS A 1 82 ? 3.111 -79.75 -42.25 1 91.88 82 CYS A N 1
ATOM 650 C CA . CYS A 1 82 ? 4.355 -79.062 -42.531 1 91.88 82 CYS A CA 1
ATOM 651 C C . CYS A 1 82 ? 4.113 -77.562 -42.625 1 91.88 82 CYS A C 1
ATOM 653 O O . CYS A 1 82 ? 2.973 -77.125 -42.75 1 91.88 82 CYS A O 1
ATOM 655 N N . TYR A 1 83 ? 5.09 -76.875 -42.375 1 93.44 83 TYR A N 1
ATOM 656 C CA . TYR A 1 83 ? 5.125 -75.438 -42.531 1 93.44 83 TYR A CA 1
ATOM 657 C C . TYR A 1 83 ? 6.137 -75 -43.594 1 93.44 83 TYR A C 1
ATOM 659 O O . TYR A 1 83 ? 7.305 -75.438 -43.531 1 93.44 83 TYR A O 1
ATOM 667 N N . CYS A 1 84 ? 5.684 -74.375 -44.625 1 94.44 84 CYS A N 1
ATOM 668 C CA . CYS A 1 84 ? 6.566 -73.875 -45.688 1 94.44 84 CYS A CA 1
ATOM 669 C C . CYS A 1 84 ? 7.211 -72.562 -45.281 1 94.44 84 CYS A C 1
ATOM 671 O O . CYS A 1 84 ? 6.531 -71.5 -45.188 1 94.44 84 CYS A O 1
ATOM 673 N N . ASP A 1 85 ? 8.5 -72.438 -45.188 1 91.25 85 ASP A N 1
ATOM 674 C CA . ASP A 1 85 ? 9.227 -71.312 -44.656 1 91.25 85 ASP A CA 1
ATOM 675 C C . ASP A 1 85 ? 9.18 -70.125 -45.625 1 91.25 85 ASP A C 1
ATOM 677 O O . ASP A 1 85 ? 8.852 -69 -45.219 1 91.25 85 ASP A O 1
ATOM 681 N N . PRO A 1 86 ? 9.523 -70.375 -46.906 1 92.06 86 PRO A N 1
ATOM 682 C CA . PRO A 1 86 ? 9.531 -69.25 -47.812 1 92.06 86 PRO A CA 1
ATOM 683 C C . PRO A 1 86 ? 8.148 -68.625 -48 1 92.06 86 PRO A C 1
ATOM 685 O O . PRO A 1 86 ? 8.031 -67.375 -48.188 1 92.06 86 PRO A O 1
ATOM 688 N N . CYS A 1 87 ? 7.023 -69.438 -47.844 1 89.94 87 CYS A N 1
ATOM 689 C CA . CYS A 1 87 ? 5.676 -68.938 -48.094 1 89.94 87 CYS A CA 1
ATOM 690 C C . CYS A 1 87 ? 4.996 -68.5 -46.812 1 89.94 87 CYS A C 1
ATOM 692 O O . CYS A 1 87 ? 3.982 -67.812 -46.844 1 89.94 87 CYS A O 1
ATOM 694 N N . GLY A 1 88 ? 5.543 -69.062 -45.75 1 88.56 88 GLY A N 1
ATOM 695 C CA . GLY A 1 88 ? 5.051 -68.625 -44.438 1 88.56 88 GLY A CA 1
ATOM 696 C C . GLY A 1 88 ? 3.66 -69.125 -44.125 1 88.56 88 GLY A C 1
ATOM 697 O O . GLY A 1 88 ? 2.814 -68.438 -43.625 1 88.56 88 GLY A O 1
ATOM 698 N N . LYS A 1 89 ? 3.334 -70.312 -44.438 1 89.25 89 LYS A N 1
ATOM 699 C CA . LYS A 1 89 ? 2.01 -70.875 -44.188 1 89.25 89 LYS A CA 1
ATOM 700 C C . LYS A 1 89 ? 2.076 -72.375 -44 1 89.25 89 LYS A C 1
ATOM 702 O O . LYS A 1 89 ? 2.98 -73 -44.5 1 89.25 89 LYS A O 1
ATOM 707 N N . PRO A 1 90 ? 1.138 -72.938 -43.156 1 91.62 90 PRO A N 1
ATOM 708 C CA . PRO A 1 90 ? 1.025 -74.375 -43.031 1 91.62 90 PRO A CA 1
ATOM 709 C C . PRO A 1 90 ? 0.606 -75.062 -44.344 1 91.62 90 PRO A C 1
ATOM 711 O O . PRO A 1 90 ? -0.2 -74.5 -45.094 1 91.62 90 PRO A O 1
ATOM 714 N N . VAL A 1 91 ? 1.295 -76.188 -44.625 1 91.69 91 VAL A N 1
ATOM 715 C CA . VAL A 1 91 ? 1.013 -76.938 -45.875 1 91.69 91 VAL A CA 1
ATOM 716 C C . VAL A 1 91 ? 0.889 -78.438 -45.594 1 91.69 91 VAL A C 1
ATOM 718 O O . VAL A 1 91 ? 1.463 -78.938 -44.625 1 91.69 91 VAL A O 1
ATOM 721 N N . CYS A 1 92 ? 0.034 -79.062 -46.375 1 90.31 92 CYS A N 1
ATOM 722 C CA . CYS A 1 92 ? -0.079 -80.5 -46.312 1 90.31 92 CYS A CA 1
ATOM 723 C C . CYS A 1 92 ? 0.86 -81.188 -47.312 1 90.31 92 CYS A C 1
ATOM 725 O O . CYS A 1 92 ? 1.569 -80.5 -48.062 1 90.31 92 CYS A O 1
ATOM 727 N N . THR A 1 93 ? 0.941 -82.562 -47.375 1 91 93 THR A N 1
ATOM 728 C CA . THR A 1 93 ? 1.843 -83.312 -48.25 1 91 93 THR A CA 1
ATOM 729 C C . THR A 1 93 ? 1.495 -83.062 -49.719 1 91 93 THR A C 1
ATOM 731 O O . THR A 1 93 ? 2.387 -83 -50.562 1 91 93 THR A O 1
ATOM 734 N N . GLU A 1 94 ? 0.151 -82.875 -49.969 1 93.75 94 GLU A N 1
ATOM 735 C CA . GLU A 1 94 ? -0.274 -82.625 -51.375 1 93.75 94 GLU A CA 1
ATOM 736 C C . GLU A 1 94 ? 0.109 -81.25 -51.844 1 93.75 94 GLU A C 1
ATOM 738 O O . GLU A 1 94 ? 0.49 -81.062 -53 1 93.75 94 GLU A O 1
ATOM 743 N N . CYS A 1 95 ? 0.011 -80.375 -50.906 1 93.69 95 CYS A N 1
ATOM 744 C CA . CYS A 1 95 ? 0.412 -79 -51.219 1 93.69 95 CYS A CA 1
ATOM 745 C C . CYS A 1 95 ? 1.894 -78.938 -51.562 1 93.69 95 CYS A C 1
ATOM 747 O O . CYS A 1 95 ? 2.289 -78.188 -52.469 1 93.69 95 CYS A O 1
ATOM 749 N N . ILE A 1 96 ? 2.771 -79.75 -50.906 1 93.06 96 ILE A N 1
ATOM 750 C CA . ILE A 1 96 ? 4.215 -79.75 -51.094 1 93.06 96 ILE A CA 1
ATOM 751 C C . ILE A 1 96 ? 4.539 -80.188 -52.531 1 93.06 96 ILE A C 1
ATOM 753 O O . ILE A 1 96 ? 5.375 -79.562 -53.219 1 93.06 96 ILE A O 1
ATOM 757 N N . VAL A 1 97 ? 3.752 -81.125 -52.969 1 93.25 97 VAL A N 1
ATOM 758 C CA . VAL A 1 97 ? 4.012 -81.688 -54.281 1 93.25 97 VAL A CA 1
ATOM 759 C C . VAL A 1 97 ? 3.479 -80.75 -55.375 1 93.25 97 VAL A C 1
ATOM 761 O O . VAL A 1 97 ? 4.129 -80.562 -56.406 1 93.25 97 VAL A O 1
ATOM 764 N N . GLN A 1 98 ? 2.383 -80.125 -55.156 1 93.75 98 GLN A N 1
ATOM 765 C CA . GLN A 1 98 ? 1.68 -79.375 -56.188 1 93.75 98 GLN A CA 1
ATOM 766 C C . GLN A 1 98 ? 2.209 -77.938 -56.312 1 93.75 98 GLN A C 1
ATOM 768 O O . GLN A 1 98 ? 2.484 -77.5 -57.438 1 93.75 98 GLN A O 1
ATOM 773 N N . SER A 1 99 ? 2.4 -77.188 -55.219 1 93 99 SER A N 1
ATOM 774 C CA . SER A 1 99 ? 2.629 -75.75 -55.312 1 93 99 SER A CA 1
ATOM 775 C C . SER A 1 99 ? 3.852 -75.375 -54.5 1 93 99 SER A C 1
ATOM 777 O O . SER A 1 99 ? 4.406 -74.25 -54.719 1 93 99 SER A O 1
ATOM 779 N N . HIS A 1 100 ? 4.355 -76.25 -53.594 1 92.88 100 HIS A N 1
ATOM 780 C CA . HIS A 1 100 ? 5.453 -75.875 -52.75 1 92.88 100 HIS A CA 1
ATOM 781 C C . HIS A 1 100 ? 6.66 -76.75 -52.906 1 92.88 100 HIS A C 1
ATOM 783 O O . HIS A 1 100 ? 7.465 -76.938 -52 1 92.88 100 HIS A O 1
ATOM 789 N N . ASN A 1 101 ? 6.672 -77.375 -54.031 1 92.06 101 ASN A N 1
ATOM 790 C CA . ASN A 1 101 ? 7.758 -78.312 -54.312 1 92.06 101 ASN A CA 1
ATOM 791 C C . ASN A 1 101 ? 9.117 -77.625 -54.312 1 92.06 101 ASN A C 1
ATOM 793 O O . ASN A 1 101 ? 9.281 -76.562 -54.906 1 92.06 101 ASN A O 1
ATOM 797 N N . GLY A 1 102 ? 10.141 -78.125 -53.531 1 92.75 102 GLY A N 1
ATOM 798 C CA . GLY A 1 102 ? 11.477 -77.562 -53.469 1 92.75 102 GLY A CA 1
ATOM 799 C C . GLY A 1 102 ? 11.648 -76.562 -52.344 1 92.75 102 GLY A C 1
ATOM 800 O O . GLY A 1 102 ? 12.758 -76.125 -52.062 1 92.75 102 GLY A O 1
ATOM 801 N N . HIS A 1 103 ? 10.5 -76.125 -51.781 1 93.81 103 HIS A N 1
ATOM 802 C CA . HIS A 1 103 ? 10.594 -75.188 -50.688 1 93.81 103 HIS A CA 1
ATOM 803 C C . HIS A 1 103 ? 11.086 -75.875 -49.406 1 93.81 103 HIS A C 1
ATOM 805 O O . HIS A 1 103 ? 10.859 -77.062 -49.219 1 93.81 103 HIS A O 1
ATOM 811 N N . ALA A 1 104 ? 11.883 -75.125 -48.625 1 94.44 104 ALA A N 1
ATOM 812 C CA . ALA A 1 104 ? 12.258 -75.625 -47.312 1 94.44 104 ALA A CA 1
ATOM 813 C C . ALA A 1 104 ? 11.047 -75.75 -46.375 1 94.44 104 ALA A C 1
ATOM 815 O O . ALA A 1 104 ? 10.359 -74.75 -46.125 1 94.44 104 ALA A O 1
ATOM 816 N N . VAL A 1 105 ? 10.695 -77 -45.875 1 93.88 105 VAL A N 1
ATOM 817 C CA . VAL A 1 105 ? 9.531 -77.188 -45.031 1 93.88 105 VAL A CA 1
ATOM 818 C C . VAL A 1 105 ? 9.977 -77.75 -43.656 1 93.88 105 VAL A C 1
ATOM 820 O O . VAL A 1 105 ? 11.016 -78.375 -43.562 1 93.88 105 VAL A O 1
ATOM 823 N N . LYS A 1 106 ? 9.273 -77.3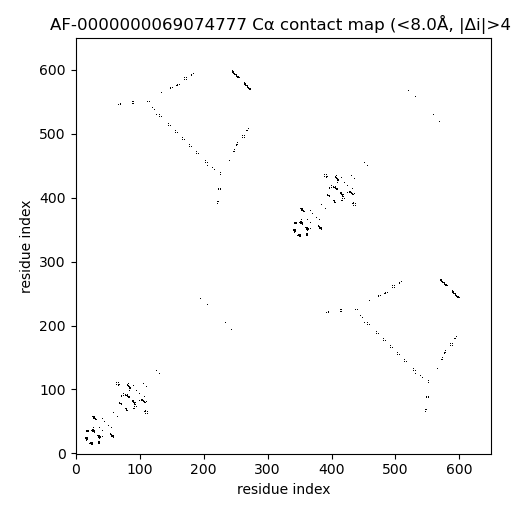12 -42.594 1 93.75 106 LYS A N 1
ATOM 824 C CA . LYS A 1 106 ? 9.492 -77.75 -41.25 1 93.75 106 LYS A CA 1
ATOM 825 C C . LYS A 1 106 ? 8.242 -78.438 -40.656 1 93.75 106 LYS A C 1
ATOM 827 O O . LYS A 1 106 ? 7.148 -78.25 -41.188 1 93.75 106 LYS A O 1
ATOM 832 N N . THR A 1 107 ? 8.555 -79.25 -39.625 1 91.44 107 THR A N 1
ATOM 833 C CA . THR A 1 107 ? 7.418 -79.875 -38.938 1 91.44 107 THR A CA 1
ATOM 834 C C . THR A 1 107 ? 6.531 -78.812 -38.312 1 91.44 107 THR A C 1
ATOM 836 O O . THR A 1 107 ? 7.031 -77.875 -37.688 1 91.44 107 THR A O 1
ATOM 839 N N . LEU A 1 108 ? 5.273 -78.938 -38.5 1 89.56 108 LEU A N 1
ATOM 840 C CA . LEU A 1 108 ? 4.328 -77.938 -38.031 1 89.56 108 LEU A CA 1
ATOM 841 C C . LEU A 1 108 ? 4.375 -77.812 -36.531 1 89.56 108 LEU A C 1
ATOM 843 O O . LEU A 1 108 ? 4.289 -76.688 -36 1 89.56 108 LEU A O 1
ATOM 847 N N . SER A 1 109 ? 4.484 -78.875 -35.812 1 85.75 109 SER A N 1
ATOM 848 C CA . SER A 1 109 ? 4.523 -78.875 -34.375 1 85.75 109 SER A CA 1
ATOM 849 C C . SER A 1 109 ? 5.723 -78.062 -33.844 1 85.75 109 SER A C 1
ATOM 851 O O . SER A 1 109 ? 5.617 -77.375 -32.844 1 85.75 109 SER A O 1
ATOM 853 N N . VAL A 1 110 ? 6.852 -78.188 -34.562 1 89.75 110 VAL A N 1
ATOM 854 C CA . VAL A 1 110 ? 8.062 -77.438 -34.156 1 89.75 110 VAL A CA 1
ATOM 855 C C . VAL A 1 110 ? 7.883 -75.938 -34.312 1 89.75 110 VAL A C 1
ATOM 857 O O . VAL A 1 110 ? 8.234 -75.188 -33.438 1 89.75 110 VAL A O 1
ATOM 860 N N . VAL A 1 111 ? 7.25 -75.625 -35.438 1 90.25 111 VAL A N 1
ATOM 861 C CA . VAL A 1 111 ? 7.02 -74.25 -35.75 1 90.25 111 VAL A CA 1
ATOM 862 C C . VAL A 1 111 ? 5.996 -73.688 -34.781 1 90.25 111 VAL A C 1
ATOM 864 O O . VAL A 1 111 ? 6.145 -72.5 -34.312 1 90.25 111 VAL A O 1
ATOM 867 N N . TYR A 1 112 ? 5.008 -74.438 -34.438 1 89.19 112 TYR A N 1
ATOM 868 C CA . TYR A 1 112 ? 3.994 -74 -33.469 1 89.19 112 TYR A CA 1
ATOM 869 C C . TYR A 1 112 ? 4.629 -73.688 -32.094 1 89.19 112 TYR A C 1
ATOM 871 O O . TYR A 1 112 ? 4.359 -72.625 -31.516 1 89.19 112 TYR A O 1
ATOM 879 N N . ASN A 1 113 ? 5.445 -74.625 -31.672 1 89.44 113 ASN A N 1
ATOM 880 C CA . ASN A 1 113 ? 6.09 -74.438 -30.375 1 89.44 113 ASN A CA 1
ATOM 881 C C . ASN A 1 113 ? 7.012 -73.188 -30.375 1 89.44 113 ASN A C 1
ATOM 883 O O . ASN A 1 113 ? 7.102 -72.5 -29.375 1 89.44 113 ASN A O 1
ATOM 887 N N . LYS A 1 114 ? 7.664 -73 -31.516 1 91.44 114 LYS A N 1
ATOM 888 C CA . LYS A 1 114 ? 8.539 -71.812 -31.625 1 91.44 114 LYS A CA 1
ATOM 889 C C . LYS A 1 114 ? 7.734 -70.562 -31.547 1 91.44 114 LYS A C 1
ATOM 891 O O . LYS A 1 114 ? 8.109 -69.625 -30.844 1 91.44 114 LYS A O 1
ATOM 896 N N . ILE A 1 115 ? 6.594 -70.5 -32.25 1 89.62 115 ILE A N 1
ATOM 897 C CA . ILE A 1 115 ? 5.738 -69.312 -32.25 1 89.62 115 ILE A CA 1
ATOM 898 C C . ILE A 1 115 ? 5.152 -69.062 -30.859 1 89.62 115 ILE A C 1
ATOM 900 O O . ILE A 1 115 ? 5.117 -67.938 -30.375 1 89.62 115 ILE A O 1
ATOM 904 N N . LYS A 1 116 ? 4.75 -70.125 -30.281 1 90.44 116 LYS A N 1
ATOM 905 C CA . LYS A 1 116 ? 4.18 -70.062 -28.938 1 90.44 116 LYS A CA 1
ATOM 906 C C . LYS A 1 116 ? 5.203 -69.562 -27.938 1 90.44 116 LYS A C 1
ATOM 908 O O . LYS A 1 116 ? 4.887 -68.625 -27.141 1 90.44 116 LYS A O 1
ATOM 913 N N . THR A 1 117 ? 6.418 -70.062 -28.031 1 94 117 THR A N 1
ATOM 914 C CA . THR A 1 117 ? 7.488 -69.625 -27.141 1 94 117 THR A CA 1
ATOM 915 C C . THR A 1 117 ? 7.797 -68.125 -27.375 1 94 117 THR A C 1
ATOM 917 O O . THR A 1 117 ? 7.977 -67.375 -26.406 1 94 117 THR A O 1
ATOM 920 N N . ASN A 1 118 ? 7.82 -67.688 -28.656 1 92.19 118 ASN A N 1
ATOM 921 C CA . ASN A 1 118 ? 8.078 -66.312 -29 1 92.19 118 ASN A CA 1
ATOM 922 C C . ASN A 1 118 ? 6.992 -65.375 -28.438 1 92.19 118 ASN A C 1
ATOM 924 O O . ASN A 1 118 ? 7.289 -64.312 -27.922 1 92.19 118 ASN A O 1
ATOM 928 N N . MET A 1 119 ? 5.754 -65.875 -28.484 1 92.25 119 MET A N 1
ATOM 929 C CA . MET A 1 119 ? 4.633 -65.062 -27.969 1 92.25 119 MET A CA 1
ATOM 930 C C . MET A 1 119 ? 4.711 -64.938 -26.453 1 92.25 119 MET A C 1
ATOM 932 O O . MET A 1 119 ? 4.449 -63.875 -25.891 1 92.25 119 MET A O 1
ATOM 936 N N . GLN A 1 120 ? 5.121 -66.062 -25.891 1 94.19 120 GLN A N 1
ATOM 937 C CA . GLN A 1 120 ? 5.27 -66 -24.438 1 94.19 120 GLN A CA 1
ATOM 938 C C . GLN A 1 120 ? 6.395 -65.062 -24.016 1 94.19 120 GLN A C 1
ATOM 940 O O . GLN A 1 120 ? 6.262 -64.375 -23.016 1 94.19 120 GLN A O 1
ATOM 945 N N . LEU A 1 121 ? 7.488 -65.062 -24.781 1 95 121 LEU A N 1
ATOM 946 C CA . LEU A 1 121 ? 8.602 -64.125 -24.5 1 95 121 LEU A CA 1
ATOM 947 C C . LEU A 1 121 ? 8.18 -62.688 -24.641 1 95 121 LEU A C 1
ATOM 949 O O . LEU A 1 121 ? 8.539 -61.844 -23.797 1 95 121 LEU A O 1
ATOM 953 N N . LYS A 1 122 ? 7.414 -62.438 -25.656 1 94.44 122 LYS A N 1
ATOM 954 C CA . LYS A 1 122 ? 6.922 -61.062 -25.875 1 94.44 122 LYS A CA 1
ATOM 955 C C . LYS A 1 122 ? 5.977 -60.656 -24.75 1 94.44 122 LYS A C 1
ATOM 957 O O . LYS A 1 122 ? 6.059 -59.531 -24.25 1 94.44 122 LYS A O 1
ATOM 962 N N . LYS A 1 123 ? 5.109 -61.562 -24.391 1 95.38 123 LYS A N 1
ATOM 963 C CA . LYS A 1 123 ? 4.176 -61.281 -23.297 1 95.38 123 LYS A CA 1
ATOM 964 C C . LYS A 1 123 ? 4.926 -60.969 -22 1 95.38 123 LYS A C 1
ATOM 966 O O . LYS A 1 123 ? 4.59 -60.031 -21.281 1 95.38 123 LYS A O 1
ATOM 971 N N . ASP A 1 124 ? 5.973 -61.719 -21.703 1 96.44 124 ASP A N 1
ATOM 972 C CA . ASP A 1 124 ? 6.777 -61.531 -20.5 1 96.44 124 ASP A CA 1
ATOM 973 C C . ASP A 1 124 ? 7.523 -60.188 -20.562 1 96.44 124 ASP A C 1
ATOM 975 O O . ASP A 1 124 ? 7.621 -59.5 -19.547 1 96.44 124 ASP A O 1
ATOM 979 N N . GLU A 1 125 ? 8.062 -59.906 -21.719 1 96.38 125 GLU A N 1
ATOM 980 C CA . GLU A 1 125 ? 8.75 -58.625 -21.891 1 96.38 125 GLU A CA 1
ATOM 981 C C . GLU A 1 125 ? 7.816 -57.438 -21.594 1 96.38 125 GLU A C 1
ATOM 983 O O . GLU A 1 125 ? 8.195 -56.5 -20.906 1 96.38 125 GLU A O 1
ATOM 988 N N . ILE A 1 126 ? 6.578 -57.531 -22.094 1 96.94 126 ILE A N 1
ATOM 989 C CA . ILE A 1 126 ? 5.598 -56.469 -21.922 1 96.94 126 ILE A CA 1
ATOM 990 C C . ILE A 1 126 ? 5.215 -56.344 -20.453 1 96.94 126 ILE A C 1
ATOM 992 O O . ILE A 1 126 ? 5.289 -55.25 -19.875 1 96.94 126 ILE A O 1
ATOM 996 N N . GLU A 1 127 ? 4.871 -57.438 -19.812 1 97.12 127 GLU A N 1
ATOM 997 C CA . GLU A 1 127 ? 4.301 -57.469 -18.469 1 97.12 127 GLU A CA 1
ATOM 998 C C . GLU A 1 127 ? 5.371 -57.188 -17.422 1 97.12 127 GLU A C 1
ATOM 1000 O O . GLU A 1 127 ? 5.133 -56.438 -16.469 1 97.12 127 GLU A O 1
ATOM 1005 N N . LYS A 1 128 ? 6.555 -57.719 -17.594 1 97.31 128 LYS A N 1
ATOM 1006 C CA . LYS A 1 128 ? 7.543 -57.688 -16.531 1 97.31 128 LYS A CA 1
ATOM 1007 C C . LYS A 1 128 ? 8.578 -56.594 -16.75 1 97.31 128 LYS A C 1
ATOM 1009 O O . LYS A 1 128 ? 9.266 -56.188 -15.82 1 97.31 128 LYS A O 1
ATOM 1014 N N . ASP A 1 129 ? 8.719 -56.062 -17.969 1 97.19 129 ASP A N 1
ATOM 1015 C CA . ASP A 1 129 ? 9.781 -55.094 -18.25 1 97.19 129 ASP A CA 1
ATOM 1016 C C . ASP A 1 129 ? 9.195 -53.781 -18.734 1 97.19 129 ASP A C 1
ATOM 1018 O O . ASP A 1 129 ? 9.211 -52.781 -18 1 97.19 129 ASP A O 1
ATOM 1022 N N . LEU A 1 130 ? 8.469 -53.781 -19.844 1 96.94 130 LEU A N 1
ATOM 1023 C CA . LEU A 1 130 ? 8.07 -52.562 -20.516 1 96.94 130 LEU A CA 1
ATOM 1024 C C . LEU A 1 130 ? 7.035 -51.812 -19.703 1 96.94 130 LEU A C 1
ATOM 1026 O O . LEU A 1 130 ? 7.195 -50.594 -19.438 1 96.94 130 LEU A O 1
ATOM 1030 N N . ILE A 1 131 ? 5.984 -52.469 -19.219 1 97.81 131 ILE A N 1
ATOM 1031 C CA . ILE A 1 131 ? 4.922 -51.781 -18.5 1 97.81 131 ILE A CA 1
ATOM 1032 C C . ILE A 1 131 ? 5.492 -51.156 -17.219 1 97.81 131 ILE A C 1
ATOM 1034 O O . ILE A 1 131 ? 5.266 -49.969 -16.953 1 97.81 131 ILE A O 1
ATOM 1038 N N . PRO A 1 132 ? 6.316 -51.875 -16.391 1 97.69 132 PRO A N 1
ATOM 1039 C CA . PRO A 1 132 ? 6.902 -51.25 -15.211 1 97.69 132 PRO A CA 1
ATOM 1040 C C . PRO A 1 132 ? 7.801 -50.062 -15.547 1 97.69 132 PRO A C 1
ATOM 1042 O O . PRO A 1 132 ? 7.812 -49.062 -14.82 1 97.69 132 PRO A O 1
ATOM 1045 N N . LYS A 1 133 ? 8.57 -50.125 -16.641 1 97.19 133 LYS A N 1
ATOM 1046 C CA . LYS A 1 133 ? 9.445 -49.031 -17.047 1 97.19 133 LYS A CA 1
ATOM 1047 C C . LYS A 1 133 ? 8.641 -47.781 -17.391 1 97.19 133 LYS A C 1
ATOM 1049 O O . LYS A 1 133 ? 8.984 -46.688 -16.984 1 97.19 133 LYS A O 1
ATOM 1054 N N . TYR A 1 134 ? 7.543 -47.969 -18.078 1 97.5 134 TYR A N 1
ATOM 1055 C CA . TYR A 1 134 ? 6.695 -46.844 -18.453 1 97.5 134 TYR A CA 1
ATOM 1056 C C . TYR A 1 134 ? 5.957 -46.281 -17.234 1 97.5 134 TYR A C 1
ATOM 1058 O O . TYR A 1 134 ? 5.715 -45.094 -17.156 1 97.5 134 TYR A O 1
ATOM 1066 N N . LYS A 1 135 ? 5.582 -47.156 -16.312 1 97.69 135 LYS A N 1
ATOM 1067 C CA . LYS A 1 135 ? 4.965 -46.688 -15.078 1 97.69 135 LYS A CA 1
ATOM 1068 C C . LYS A 1 135 ? 5.938 -45.844 -14.266 1 97.69 135 LYS A C 1
ATOM 1070 O O . LYS A 1 135 ? 5.539 -44.844 -13.656 1 97.69 135 LYS A O 1
ATOM 1075 N N . LYS A 1 136 ? 7.191 -46.25 -14.25 1 97.06 136 LYS A N 1
ATOM 1076 C CA . LYS A 1 136 ? 8.211 -45.469 -13.57 1 97.06 136 LYS A CA 1
ATOM 1077 C C . LYS A 1 136 ? 8.391 -44.125 -14.242 1 97.06 136 LYS A C 1
ATOM 1079 O O . LYS A 1 136 ? 8.555 -43.094 -13.57 1 97.06 136 LYS A O 1
ATOM 1084 N N . LEU A 1 137 ? 8.375 -44.062 -15.594 1 96.38 137 LEU A N 1
ATOM 1085 C CA . LEU A 1 137 ? 8.453 -42.812 -16.344 1 96.38 137 LEU A CA 1
ATOM 1086 C C . LEU A 1 137 ? 7.297 -41.906 -15.984 1 96.38 137 LEU A C 1
ATOM 1088 O O . LEU A 1 137 ? 7.484 -40.688 -15.828 1 96.38 137 LEU A O 1
ATOM 1092 N N . LEU A 1 138 ? 6.113 -42.5 -15.867 1 96.81 138 LEU A N 1
ATOM 1093 C CA . LEU A 1 138 ? 4.926 -41.719 -15.508 1 96.81 138 LEU A CA 1
ATOM 1094 C C . LEU A 1 138 ? 5.082 -41.125 -14.117 1 96.81 138 LEU A C 1
ATOM 1096 O O . LEU A 1 138 ? 4.734 -39.938 -13.906 1 96.81 138 LEU A O 1
ATOM 1100 N N . ALA A 1 139 ? 5.625 -41.875 -13.211 1 96.56 139 ALA A N 1
ATOM 1101 C CA . ALA A 1 139 ? 5.852 -41.406 -11.852 1 96.56 139 ALA A CA 1
ATOM 1102 C C . ALA A 1 139 ? 6.855 -40.25 -11.836 1 96.56 139 ALA A C 1
ATOM 1104 O O . ALA A 1 139 ? 6.703 -39.281 -11.07 1 96.56 139 ALA A O 1
ATOM 1105 N N . THR A 1 140 ? 7.934 -40.344 -12.656 1 96.19 140 THR A N 1
ATOM 1106 C CA . THR A 1 140 ? 8.922 -39.281 -12.758 1 96.19 140 THR A CA 1
ATOM 1107 C C . THR A 1 140 ? 8.273 -38 -13.234 1 96.19 140 THR A C 1
ATOM 1109 O O . THR A 1 140 ? 8.617 -36.906 -12.758 1 96.19 140 THR A O 1
ATOM 1112 N N . GLU A 1 141 ? 7.344 -38.094 -14.188 1 96.62 141 GLU A N 1
ATOM 1113 C CA . GLU A 1 141 ? 6.633 -36.906 -14.672 1 96.62 141 GLU A CA 1
ATOM 1114 C C . GLU A 1 141 ? 5.797 -36.281 -13.562 1 96.62 141 GLU A C 1
ATOM 1116 O O . GLU A 1 141 ? 5.695 -35.062 -13.477 1 96.62 141 GLU A O 1
ATOM 1121 N N . ASP A 1 142 ? 5.23 -37.094 -12.727 1 96.81 142 ASP A N 1
ATOM 1122 C CA . ASP A 1 142 ? 4.469 -36.594 -11.586 1 96.81 142 ASP A CA 1
ATOM 1123 C C . ASP A 1 142 ? 5.367 -35.812 -10.617 1 96.81 142 ASP A C 1
ATOM 1125 O O . ASP A 1 142 ? 4.969 -34.781 -10.07 1 96.81 142 ASP A O 1
ATOM 1129 N N . ASP A 1 143 ? 6.496 -36.344 -10.422 1 96.62 143 ASP A N 1
ATOM 1130 C CA . ASP A 1 143 ? 7.465 -35.656 -9.555 1 96.62 143 ASP A CA 1
ATOM 1131 C C . ASP A 1 143 ? 7.879 -34.312 -10.133 1 96.62 143 ASP A C 1
ATOM 1133 O O . ASP A 1 143 ? 8.008 -33.344 -9.398 1 96.62 143 ASP A O 1
ATOM 1137 N N . LYS A 1 144 ? 8.125 -34.281 -11.43 1 96 144 LYS A N 1
ATOM 1138 C CA . LYS A 1 144 ? 8.469 -33.031 -12.094 1 96 144 LYS A CA 1
ATOM 1139 C C . LYS A 1 144 ? 7.359 -31.984 -11.93 1 96 144 LYS A C 1
ATOM 1141 O O . LYS A 1 144 ? 7.633 -30.812 -11.688 1 96 144 LYS A O 1
ATOM 1146 N N . ARG A 1 145 ? 6.098 -32.5 -12.062 1 97.38 145 ARG A N 1
ATOM 1147 C CA . ARG A 1 145 ? 4.941 -31.609 -11.898 1 97.38 145 ARG A CA 1
ATOM 1148 C C . ARG A 1 145 ? 4.91 -31 -10.5 1 97.38 145 ARG A C 1
ATOM 1150 O O . ARG A 1 145 ? 4.719 -29.797 -10.344 1 97.38 145 ARG A O 1
ATOM 1157 N N . SER A 1 146 ? 5.09 -31.859 -9.492 1 97.62 146 SER A N 1
ATOM 1158 C CA . SER A 1 146 ? 5.078 -31.422 -8.102 1 97.62 146 SER A CA 1
ATOM 1159 C C . SER A 1 146 ? 6.23 -30.453 -7.816 1 97.62 146 SER A C 1
ATOM 1161 O O . SER A 1 146 ? 6.039 -29.438 -7.152 1 97.62 146 SER A O 1
ATOM 1163 N N . SER A 1 147 ? 7.387 -30.781 -8.312 1 96.69 147 SER A N 1
ATOM 1164 C CA . SER A 1 147 ? 8.562 -29.938 -8.109 1 96.69 147 SER A CA 1
ATOM 1165 C C . SER A 1 147 ? 8.375 -28.562 -8.758 1 96.69 147 SER A C 1
ATOM 1167 O O . SER A 1 147 ? 8.688 -27.547 -8.148 1 96.69 147 SER A O 1
ATOM 1169 N N . LEU A 1 148 ? 7.852 -28.562 -9.953 1 97.25 148 LEU A N 1
ATOM 1170 C CA . LEU A 1 148 ? 7.613 -27.312 -10.672 1 97.25 148 LEU A CA 1
ATOM 1171 C C . LEU A 1 148 ? 6.602 -26.453 -9.93 1 97.25 148 LEU A C 1
ATOM 1173 O O . LEU A 1 148 ? 6.773 -25.234 -9.828 1 97.25 148 LEU A O 1
ATOM 1177 N N . THR A 1 149 ? 5.574 -27.016 -9.383 1 97.88 149 THR A N 1
ATOM 1178 C CA . THR A 1 149 ? 4.551 -26.312 -8.625 1 97.88 149 THR A CA 1
ATOM 1179 C C . THR A 1 149 ? 5.133 -25.719 -7.348 1 97.88 149 THR A C 1
ATOM 1181 O O . THR A 1 149 ? 4.844 -24.578 -6.996 1 97.88 149 THR A O 1
ATOM 1184 N N . LYS A 1 150 ? 5.934 -26.484 -6.676 1 98.06 150 LYS A N 1
ATOM 1185 C CA . LYS A 1 150 ? 6.566 -26.016 -5.449 1 98.06 150 LYS A CA 1
ATOM 1186 C C . LYS A 1 150 ? 7.5 -24.844 -5.723 1 98.06 150 LYS A C 1
ATOM 1188 O O . LYS A 1 150 ? 7.531 -23.875 -4.965 1 98.06 150 LYS A O 1
ATOM 1193 N N . GLU A 1 151 ? 8.242 -24.953 -6.781 1 97.19 151 GLU A N 1
ATOM 1194 C CA . GLU A 1 151 ? 9.133 -23.859 -7.168 1 97.19 151 GLU A CA 1
ATOM 1195 C C . GLU A 1 151 ? 8.352 -22.578 -7.461 1 97.19 151 GLU A C 1
ATOM 1197 O O . GLU A 1 151 ? 8.742 -21.5 -7.031 1 97.19 151 GLU A O 1
ATOM 1202 N N . ALA A 1 152 ? 7.289 -22.719 -8.195 1 97.81 152 ALA A N 1
ATOM 1203 C CA . ALA A 1 152 ? 6.445 -21.578 -8.508 1 97.81 152 ALA A CA 1
ATOM 1204 C C . ALA A 1 152 ? 5.883 -20.938 -7.242 1 97.81 152 ALA A C 1
ATOM 1206 O O . ALA A 1 152 ? 5.793 -19.719 -7.141 1 97.81 152 ALA A O 1
ATOM 1207 N N . GLU A 1 153 ? 5.504 -21.734 -6.262 1 98 153 GLU A N 1
ATOM 1208 C CA . GLU A 1 153 ? 4.977 -21.234 -4.996 1 98 153 GLU A CA 1
ATOM 1209 C C . GLU A 1 153 ? 6.031 -20.438 -4.23 1 98 153 GLU A C 1
ATOM 1211 O O . GLU A 1 153 ? 5.727 -19.422 -3.623 1 98 153 GLU A O 1
ATOM 1216 N N . GLU A 1 154 ? 7.215 -20.922 -4.238 1 97.88 154 GLU A N 1
ATOM 1217 C CA . GLU A 1 154 ? 8.312 -20.219 -3.586 1 97.88 154 GLU A CA 1
ATOM 1218 C C . GLU A 1 154 ? 8.547 -18.859 -4.234 1 97.88 154 GLU A C 1
ATOM 1220 O O . GLU A 1 154 ? 8.734 -17.859 -3.543 1 97.88 154 GLU A O 1
ATOM 1225 N N . ILE A 1 155 ? 8.508 -18.828 -5.52 1 98.06 155 ILE A N 1
ATOM 1226 C CA . ILE A 1 155 ? 8.711 -17.578 -6.254 1 98.06 155 ILE A CA 1
ATOM 1227 C C . ILE A 1 155 ? 7.543 -16.641 -5.988 1 98.06 155 ILE A C 1
ATOM 1229 O O . ILE A 1 155 ? 7.738 -15.422 -5.855 1 98.06 155 ILE A O 1
ATOM 1233 N N . GLU A 1 156 ? 6.352 -17.219 -5.957 1 98.12 156 GLU A N 1
ATOM 1234 C CA . GLU A 1 156 ? 5.184 -16.422 -5.609 1 98.12 156 GLU A CA 1
ATOM 1235 C C . GLU A 1 156 ? 5.379 -15.711 -4.27 1 98.12 156 GLU A C 1
ATOM 1237 O O . GLU A 1 156 ? 5.062 -14.531 -4.137 1 98.12 156 GLU A O 1
ATOM 1242 N N . ASN A 1 157 ? 5.879 -16.391 -3.307 1 97.94 157 ASN A N 1
ATOM 1243 C CA . ASN A 1 157 ? 6.129 -15.82 -1.986 1 97.94 157 ASN A CA 1
ATOM 1244 C C . ASN A 1 157 ? 7.195 -14.727 -2.041 1 97.94 157 ASN A C 1
ATOM 1246 O O . ASN A 1 157 ? 7.086 -13.711 -1.349 1 97.94 157 ASN A O 1
ATOM 1250 N N . GLU A 1 158 ? 8.18 -14.93 -2.842 1 97.38 158 GLU A N 1
ATOM 1251 C CA . GLU A 1 158 ? 9.211 -13.914 -3.012 1 97.38 158 GLU A CA 1
ATOM 1252 C C . GLU A 1 158 ? 8.633 -12.633 -3.604 1 97.38 158 GLU A C 1
ATOM 1254 O O . GLU A 1 158 ? 8.969 -11.531 -3.158 1 97.38 158 GLU A O 1
ATOM 1259 N N . ILE A 1 159 ? 7.809 -12.781 -4.578 1 97.62 159 ILE A N 1
ATOM 1260 C CA . ILE A 1 159 ? 7.176 -11.641 -5.227 1 97.62 159 ILE A CA 1
ATOM 1261 C C . ILE A 1 159 ? 6.289 -10.906 -4.223 1 97.62 159 ILE A C 1
ATOM 1263 O O . ILE A 1 159 ? 6.324 -9.672 -4.145 1 97.62 159 ILE A O 1
ATOM 1267 N N . LYS A 1 160 ? 5.531 -11.664 -3.471 1 98 160 LYS A N 1
ATOM 1268 C CA . LYS A 1 160 ? 4.656 -11.078 -2.459 1 98 160 LYS A CA 1
ATOM 1269 C C . LYS A 1 160 ? 5.457 -10.297 -1.426 1 98 160 LYS A C 1
ATOM 1271 O O . LYS A 1 160 ? 5.094 -9.172 -1.071 1 98 160 LYS A O 1
ATOM 1276 N N . MET A 1 161 ? 6.531 -10.883 -0.966 1 97.75 161 MET A N 1
ATOM 1277 C CA . MET A 1 161 ? 7.363 -10.234 0.04 1 97.75 161 MET A CA 1
ATOM 1278 C C . MET A 1 161 ? 7.992 -8.961 -0.514 1 97.75 161 MET A C 1
ATOM 1280 O O . MET A 1 161 ? 8.047 -7.941 0.177 1 97.75 161 MET A O 1
ATOM 1284 N N . HIS A 1 162 ? 8.438 -9.062 -1.715 1 97.25 162 HIS A N 1
ATOM 1285 C CA . HIS A 1 162 ? 9.016 -7.883 -2.357 1 97.25 162 HIS A CA 1
ATOM 1286 C C . HIS A 1 162 ? 7.988 -6.77 -2.494 1 97.25 162 HIS A C 1
ATOM 1288 O O . HIS A 1 162 ? 8.281 -5.609 -2.197 1 97.25 162 HIS A O 1
ATOM 1294 N N . THR A 1 163 ? 6.82 -7.109 -2.938 1 97.56 163 THR A N 1
ATOM 1295 C CA . THR A 1 163 ? 5.734 -6.148 -3.084 1 97.56 163 THR A CA 1
ATOM 1296 C C . THR A 1 163 ? 5.41 -5.492 -1.746 1 97.56 163 THR A C 1
ATOM 1298 O O . THR A 1 163 ? 5.297 -4.266 -1.661 1 97.56 163 THR A O 1
ATOM 1301 N N . MET A 1 164 ? 5.297 -6.277 -0.71 1 98.06 164 MET A N 1
ATOM 1302 C CA . MET A 1 164 ? 4.977 -5.777 0.624 1 98.06 164 MET A CA 1
ATOM 1303 C C . MET A 1 164 ? 6.082 -4.859 1.142 1 98.06 164 MET A C 1
ATOM 1305 O O . MET A 1 164 ? 5.801 -3.83 1.759 1 98.06 164 MET A O 1
ATOM 1309 N N . ASN A 1 165 ? 7.293 -5.223 0.898 1 97.12 165 ASN A N 1
ATOM 1310 C CA . ASN A 1 165 ? 8.414 -4.395 1.321 1 97.12 165 ASN A CA 1
ATOM 1311 C C . ASN A 1 165 ? 8.391 -3.025 0.645 1 97.12 165 ASN A C 1
ATOM 1313 O O . ASN A 1 165 ? 8.633 -2.004 1.289 1 97.12 165 ASN A O 1
ATOM 1317 N N . MET A 1 166 ? 8.078 -3.029 -0.59 1 97.31 166 MET A N 1
ATOM 1318 C CA . MET A 1 166 ? 8.016 -1.774 -1.336 1 97.31 166 MET A CA 1
ATOM 1319 C C . MET A 1 166 ? 6.859 -0.907 -0.843 1 97.31 166 MET A C 1
ATOM 1321 O O . MET A 1 166 ? 7 0.312 -0.731 1 97.31 166 MET A O 1
ATOM 1325 N N . ILE A 1 167 ? 5.746 -1.52 -0.597 1 97.5 167 ILE A N 1
ATOM 1326 C CA . ILE A 1 167 ? 4.594 -0.797 -0.064 1 97.5 167 ILE A CA 1
ATOM 1327 C C . ILE A 1 167 ? 4.965 -0.148 1.268 1 97.5 167 ILE A C 1
ATOM 1329 O O . ILE A 1 167 ? 4.637 1.015 1.513 1 97.5 167 ILE A O 1
ATOM 1333 N N . GLN A 1 168 ? 5.68 -0.914 2.068 1 97.69 168 GLN A N 1
ATOM 1334 C CA . GLN A 1 168 ? 6.086 -0.395 3.371 1 97.69 168 GLN A CA 1
ATOM 1335 C C . GLN A 1 168 ? 7.02 0.801 3.221 1 97.69 168 GLN A C 1
ATOM 1337 O O . GLN A 1 168 ? 6.941 1.758 3.994 1 97.69 168 GLN A O 1
ATOM 1342 N N . ILE A 1 169 ? 7.883 0.762 2.297 1 97.12 169 ILE A N 1
ATOM 1343 C CA . ILE A 1 169 ? 8.797 1.868 2.051 1 97.12 169 ILE A CA 1
ATOM 1344 C C . ILE A 1 169 ? 8.016 3.113 1.651 1 97.12 169 ILE A C 1
ATOM 1346 O O . ILE A 1 169 ? 8.273 4.207 2.156 1 97.12 169 ILE A O 1
ATOM 1350 N N . ILE A 1 170 ? 7.02 2.949 0.801 1 97.31 170 ILE A N 1
ATOM 1351 C CA . ILE A 1 170 ? 6.191 4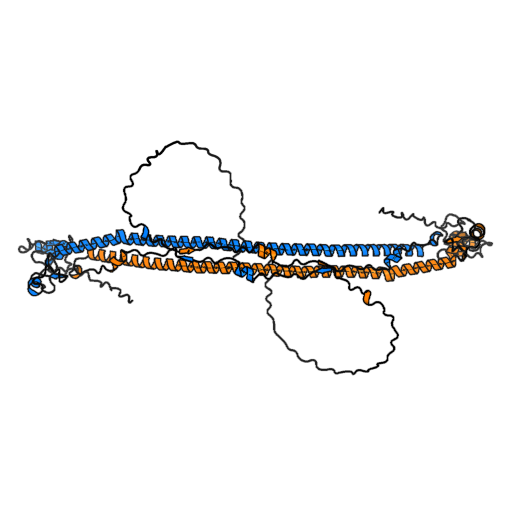.059 0.343 1 97.31 170 ILE A CA 1
ATOM 1352 C C . ILE A 1 170 ? 5.418 4.648 1.522 1 97.31 170 ILE A C 1
ATOM 1354 O O . ILE A 1 170 ? 5.359 5.867 1.688 1 97.31 170 ILE A O 1
ATOM 1358 N N . LYS A 1 171 ? 4.84 3.801 2.33 1 97.56 171 LYS A N 1
ATOM 1359 C CA . LYS A 1 171 ? 4.105 4.246 3.51 1 97.56 171 LYS A CA 1
ATOM 1360 C C . LYS A 1 171 ? 5.008 5.039 4.453 1 97.56 171 LYS A C 1
ATOM 1362 O O . LYS A 1 171 ? 4.594 6.059 5.008 1 97.56 171 LYS A O 1
ATOM 1367 N N . THR A 1 172 ? 6.223 4.535 4.66 1 97.81 172 THR A N 1
ATOM 1368 C CA . THR A 1 172 ? 7.184 5.207 5.527 1 97.81 172 THR A CA 1
ATOM 1369 C C . THR A 1 172 ? 7.527 6.59 4.984 1 97.81 172 THR A C 1
ATOM 1371 O O . THR A 1 172 ? 7.609 7.559 5.746 1 97.81 172 THR A O 1
ATOM 1374 N N . MET A 1 173 ? 7.656 6.691 3.699 1 97.44 173 MET A N 1
ATOM 1375 C CA . MET A 1 173 ? 7.965 7.98 3.092 1 97.44 173 MET A CA 1
ATOM 1376 C C . MET A 1 173 ? 6.785 8.938 3.232 1 97.44 173 MET A C 1
ATOM 1378 O O . MET A 1 173 ? 6.977 10.133 3.498 1 97.44 173 MET A O 1
ATOM 1382 N N . GLY A 1 174 ? 5.547 8.414 2.979 1 97.44 174 GLY A N 1
ATOM 1383 C CA . GLY A 1 174 ? 4.363 9.234 3.205 1 97.44 174 GLY A CA 1
ATOM 1384 C C . GLY A 1 174 ? 4.277 9.773 4.621 1 97.44 174 GLY A C 1
ATOM 1385 O O . GLY A 1 174 ? 4.008 10.961 4.82 1 97.44 174 GLY A O 1
ATOM 1386 N N . LYS A 1 175 ? 4.586 8.922 5.605 1 97.88 175 LYS A N 1
ATOM 1387 C CA . LYS A 1 175 ? 4.543 9.312 7.012 1 97.88 175 LYS A CA 1
ATOM 1388 C C . LYS A 1 175 ? 5.617 10.352 7.328 1 97.88 175 LYS A C 1
ATOM 1390 O O . LYS A 1 175 ? 5.375 11.281 8.094 1 97.88 175 LYS A O 1
ATOM 1395 N N . ARG A 1 176 ? 6.773 10.164 6.832 1 97.56 176 ARG A N 1
ATOM 1396 C CA . ARG A 1 176 ? 7.871 11.102 7.043 1 97.56 176 ARG A CA 1
ATOM 1397 C C . ARG A 1 176 ? 7.512 12.484 6.504 1 97.56 176 ARG A C 1
ATOM 1399 O O . ARG A 1 176 ? 7.754 13.5 7.168 1 97.56 176 ARG A O 1
ATOM 1406 N N . THR A 1 177 ? 6.938 12.492 5.328 1 97.56 177 THR A N 1
ATOM 1407 C CA . THR A 1 177 ? 6.539 13.75 4.707 1 97.56 177 THR A CA 1
ATOM 1408 C C . THR A 1 177 ? 5.426 14.414 5.508 1 97.56 177 THR A C 1
ATOM 1410 O O . THR A 1 177 ? 5.449 15.633 5.719 1 97.56 177 THR A O 1
ATOM 1413 N N . MET A 1 178 ? 4.48 13.625 6.004 1 97.94 178 MET A N 1
ATOM 1414 C CA . MET A 1 178 ? 3.383 14.125 6.832 1 97.94 178 MET A CA 1
ATOM 1415 C C . MET A 1 178 ? 3.91 14.703 8.141 1 97.94 178 MET A C 1
ATOM 1417 O O . MET A 1 178 ? 3.465 15.766 8.578 1 97.94 178 MET A O 1
ATOM 1421 N N . SER A 1 179 ? 4.875 14 8.742 1 98.12 179 SER A N 1
ATOM 1422 C CA . SER A 1 179 ? 5.477 14.469 9.984 1 98.12 179 SER A CA 1
ATOM 1423 C C . SER A 1 179 ? 6.211 15.789 9.781 1 98.12 179 SER A C 1
ATOM 1425 O O . SER A 1 179 ? 6.137 16.672 10.633 1 98.12 179 SER A O 1
ATOM 1427 N N . HIS A 1 180 ? 6.895 15.906 8.695 1 97.94 180 HIS A N 1
ATOM 1428 C CA . HIS A 1 180 ? 7.566 17.156 8.367 1 97.94 180 HIS A CA 1
ATOM 1429 C C . HIS A 1 180 ? 6.566 18.297 8.219 1 97.94 180 HIS A C 1
ATOM 1431 O O . HIS A 1 180 ? 6.77 19.391 8.773 1 97.94 180 HIS A O 1
ATOM 1437 N N . LEU A 1 181 ? 5.457 18.047 7.496 1 97.81 181 LEU A N 1
ATOM 1438 C CA . LEU A 1 181 ? 4.406 19.031 7.305 1 97.81 181 LEU A CA 1
ATOM 1439 C C . LEU A 1 181 ? 3.828 19.484 8.641 1 97.81 181 LEU A C 1
ATOM 1441 O O . LEU A 1 181 ? 3.643 20.672 8.875 1 97.81 181 LEU A O 1
ATOM 1445 N N . GLN A 1 182 ? 3.619 18.516 9.508 1 98 182 GLN A N 1
ATOM 1446 C CA . GLN A 1 182 ? 3.049 18.812 10.82 1 98 182 GLN A CA 1
ATOM 1447 C C . GLN A 1 182 ? 4.012 19.656 11.656 1 98 182 GLN A C 1
ATOM 1449 O O . GLN A 1 182 ? 3.59 20.578 12.352 1 98 182 GLN A O 1
ATOM 1454 N N . SER A 1 183 ? 5.277 19.328 11.602 1 98.06 183 SER A N 1
ATOM 1455 C CA . SER A 1 183 ? 6.285 20.094 12.336 1 98.06 183 SER A CA 1
ATOM 1456 C C . SER A 1 183 ? 6.344 21.531 11.852 1 98.06 183 SER A C 1
ATOM 1458 O O . SER A 1 183 ? 6.383 22.469 12.664 1 98.06 183 SER A O 1
ATOM 1460 N N . GLU A 1 184 ? 6.289 21.719 10.578 1 97.75 184 GLU A N 1
ATOM 1461 C CA . GLU A 1 184 ? 6.301 23.062 10.008 1 97.75 184 GLU A CA 1
ATOM 1462 C C . GLU A 1 184 ? 5.031 23.828 10.367 1 97.75 184 GLU A C 1
ATOM 1464 O O . GLU A 1 184 ? 5.086 25.016 10.68 1 97.75 184 GLU A O 1
ATOM 1469 N N . LYS A 1 185 ? 3.883 23.141 10.25 1 98 185 LYS A N 1
ATOM 1470 C CA . LYS A 1 185 ? 2.611 23.75 10.641 1 98 185 LYS A CA 1
ATOM 1471 C C . LYS A 1 185 ? 2.658 24.25 12.078 1 98 185 LYS A C 1
ATOM 1473 O O . LYS A 1 185 ? 2.266 25.375 12.367 1 98 185 LYS A O 1
ATOM 1478 N N . ASN A 1 186 ? 3.182 23.391 12.953 1 97.88 186 ASN A N 1
ATOM 1479 C CA . ASN A 1 186 ? 3.254 23.734 14.375 1 97.88 186 ASN A CA 1
ATOM 1480 C C . ASN A 1 186 ? 4.191 24.922 14.617 1 97.88 186 ASN A C 1
ATOM 1482 O O . ASN A 1 186 ? 3.912 25.781 15.453 1 97.88 186 ASN A O 1
ATOM 1486 N N . ARG A 1 187 ? 5.234 24.969 13.906 1 96.88 187 ARG A N 1
ATOM 1487 C CA . ARG A 1 187 ? 6.152 26.094 13.992 1 96.88 187 ARG A CA 1
ATOM 1488 C C . ARG A 1 187 ? 5.461 27.391 13.602 1 96.88 187 ARG A C 1
ATOM 1490 O O . ARG A 1 187 ? 5.566 28.406 14.312 1 96.88 187 ARG A O 1
ATOM 1497 N N . GLY A 1 188 ? 4.734 27.328 12.469 1 96.56 188 GLY A N 1
ATOM 1498 C CA . GLY A 1 188 ? 3.994 28.5 12.023 1 96.56 188 GLY A CA 1
ATOM 1499 C C . GLY A 1 188 ? 2.914 28.938 13 1 96.56 188 GLY A C 1
ATOM 1500 O O . GLY A 1 188 ? 2.777 30.125 13.305 1 96.56 188 GLY A O 1
ATOM 1501 N N . LEU A 1 189 ? 2.18 27.984 13.539 1 97.69 189 LEU A N 1
ATOM 1502 C CA . LEU A 1 189 ? 1.105 28.266 14.484 1 97.69 189 LEU A CA 1
ATOM 1503 C C . LEU A 1 189 ? 1.662 28.844 15.773 1 97.69 189 LEU A C 1
ATOM 1505 O O . LEU A 1 189 ? 1.049 29.734 16.375 1 97.69 189 LEU A O 1
ATOM 1509 N N . GLN A 1 190 ? 2.83 28.359 16.172 1 97.38 190 GLN A N 1
ATOM 1510 C CA . GLN A 1 190 ? 3.461 28.875 17.391 1 97.38 190 GLN A CA 1
ATOM 1511 C C . GLN A 1 190 ? 3.846 30.344 17.234 1 97.38 190 GLN A C 1
ATOM 1513 O O . GLN A 1 190 ? 3.656 31.156 18.141 1 97.38 190 GLN A O 1
ATOM 1518 N N . GLU A 1 191 ? 4.352 30.703 16.094 1 96.31 191 GLU A N 1
ATOM 1519 C CA . GLU A 1 191 ? 4.707 32.094 15.82 1 96.31 191 GLU A CA 1
ATOM 1520 C C . GLU A 1 191 ? 3.475 33 15.836 1 96.31 191 GLU A C 1
ATOM 1522 O O . GLU A 1 191 ? 3.508 34.094 16.391 1 96.31 191 GLU A O 1
ATOM 1527 N N . ILE A 1 192 ? 2.406 32.5 15.242 1 96.88 192 ILE A N 1
ATOM 1528 C CA . ILE A 1 192 ? 1.156 33.25 15.219 1 96.88 192 ILE A CA 1
ATOM 1529 C C . ILE A 1 192 ? 0.627 33.438 16.641 1 96.88 192 ILE A C 1
ATOM 1531 O O . ILE A 1 192 ? 0.197 34.531 17.016 1 96.88 192 ILE A O 1
ATOM 1535 N N . ASP A 1 193 ? 0.756 32.406 17.453 1 96.75 193 ASP A N 1
ATOM 1536 C CA . ASP A 1 193 ? 0.281 32.438 18.828 1 96.75 193 ASP A CA 1
ATOM 1537 C C . ASP A 1 193 ? 1.125 33.406 19.672 1 96.75 193 ASP A C 1
ATOM 1539 O O . ASP A 1 193 ? 0.599 34.125 20.531 1 96.75 193 ASP A O 1
ATOM 1543 N N . ASN A 1 194 ? 2.422 33.406 19.406 1 96.56 194 ASN A N 1
ATOM 1544 C CA . ASN A 1 194 ? 3.291 34.375 20.094 1 96.56 194 ASN A CA 1
ATOM 1545 C C . ASN A 1 194 ? 2.902 35.812 19.75 1 96.56 194 ASN A C 1
ATOM 1547 O O . ASN A 1 194 ? 2.865 36.688 20.641 1 96.56 194 ASN A O 1
ATOM 1551 N N . THR A 1 195 ? 2.605 36.062 18.516 1 95.88 195 THR A N 1
ATOM 1552 C CA . THR A 1 195 ? 2.162 37.375 18.094 1 95.88 195 THR A CA 1
ATOM 1553 C C . THR A 1 195 ? 0.836 37.75 18.75 1 95.88 195 THR A C 1
ATOM 1555 O O . THR A 1 195 ? 0.666 38.875 19.219 1 95.88 195 THR A O 1
ATOM 1558 N N . LYS A 1 196 ? -0.109 36.812 18.812 1 97 196 LYS A N 1
ATOM 1559 C CA . LYS A 1 196 ? -1.403 37.031 19.438 1 97 196 LYS A CA 1
ATOM 1560 C C . LYS A 1 196 ? -1.236 37.375 20.922 1 97 196 LYS A C 1
ATOM 1562 O O . LYS A 1 196 ? -1.918 38.281 21.438 1 97 196 LYS A O 1
ATOM 1567 N N . ASP A 1 197 ? -0.283 36.688 21.547 1 97 197 ASP A N 1
ATOM 1568 C CA . ASP A 1 197 ? -0.029 36.938 22.969 1 97 197 ASP A CA 1
ATOM 1569 C C . ASP A 1 197 ? 0.488 38.344 23.203 1 97 197 ASP A C 1
ATOM 1571 O O . ASP A 1 197 ? 0.078 39.031 24.156 1 97 197 ASP A O 1
ATOM 1575 N N . LYS A 1 198 ? 1.344 38.812 22.297 1 96.25 198 LYS A N 1
ATOM 1576 C CA . LYS A 1 198 ? 1.865 40.188 22.406 1 96.25 198 LYS A CA 1
ATOM 1577 C C . LYS A 1 198 ? 0.755 41.219 22.219 1 96.25 198 LYS A C 1
ATOM 1579 O O . LYS A 1 198 ? 0.686 42.188 22.969 1 96.25 198 LYS A O 1
ATOM 1584 N N . ILE A 1 199 ? -0.116 40.938 21.25 1 96.94 199 ILE A N 1
ATOM 1585 C CA . ILE A 1 199 ? -1.229 41.844 20.984 1 96.94 199 ILE A CA 1
ATOM 1586 C C . ILE A 1 199 ? -2.174 41.875 22.188 1 96.94 199 ILE A C 1
ATOM 1588 O O . ILE A 1 199 ? -2.623 42.938 22.625 1 96.94 199 ILE A O 1
ATOM 1592 N N . MET A 1 200 ? -2.426 40.719 22.75 1 97.69 200 MET A N 1
ATOM 1593 C CA . MET A 1 200 ? -3.332 40.594 23.891 1 97.69 200 MET A CA 1
ATOM 1594 C C . MET A 1 200 ? -2.775 41.344 25.109 1 97.69 200 MET A C 1
ATOM 1596 O O . MET A 1 200 ? -3.523 41.969 25.844 1 97.69 200 MET A O 1
ATOM 1600 N N . LYS A 1 201 ? -1.427 41.312 25.297 1 96.56 201 LYS A N 1
ATOM 1601 C CA . LYS A 1 201 ? -0.795 42.062 26.391 1 96.56 201 LYS A CA 1
ATOM 1602 C C . LYS A 1 201 ? -0.943 43.562 26.203 1 96.56 201 LYS A C 1
ATOM 1604 O O . LYS A 1 201 ? -1.182 44.281 27.172 1 96.56 201 LYS A O 1
ATOM 1609 N N . ARG A 1 202 ? -0.871 44 24.953 1 96.44 202 ARG A N 1
ATOM 1610 C CA . ARG A 1 202 ? -1.042 45.406 24.641 1 96.44 202 ARG A CA 1
ATOM 1611 C C . ARG A 1 202 ? -2.482 45.844 24.891 1 96.44 202 ARG A C 1
ATOM 1613 O O . ARG A 1 202 ? -2.723 46.938 25.438 1 96.44 202 ARG A O 1
ATOM 1620 N N . ILE A 1 203 ? -3.398 44.938 24.547 1 97.38 203 ILE A N 1
ATOM 1621 C CA . ILE A 1 203 ? -4.805 45.25 24.797 1 97.38 203 ILE A CA 1
ATOM 1622 C C . ILE A 1 203 ? -5.062 45.344 26.297 1 97.38 203 ILE A C 1
ATOM 1624 O O . ILE A 1 203 ? -5.77 46.25 26.75 1 97.38 203 ILE A O 1
ATOM 1628 N N . GLN A 1 204 ? -4.422 44.469 27.016 1 97 204 GLN A N 1
ATOM 1629 C CA . GLN A 1 204 ? -4.586 44.469 28.469 1 97 204 GLN A CA 1
ATOM 1630 C C . GLN A 1 204 ? -4.016 45.75 29.094 1 97 204 GLN A C 1
ATOM 1632 O O . GLN A 1 204 ? -4.633 46.344 29.984 1 97 204 GLN A O 1
ATOM 1637 N N . TRP A 1 205 ? -2.914 46.125 28.609 1 96.12 205 TRP A N 1
ATOM 1638 C CA . TRP A 1 205 ? -2.307 47.375 29.094 1 96.12 205 TRP A CA 1
ATOM 1639 C C . TRP A 1 205 ? -3.211 48.562 28.812 1 96.12 205 TRP A C 1
ATOM 1641 O O . TRP A 1 205 ? -3.412 49.406 29.688 1 96.12 205 TRP A O 1
ATOM 1651 N N . LEU A 1 206 ? -3.795 48.625 27.641 1 96.38 206 LEU A N 1
ATOM 1652 C CA . LEU A 1 206 ? -4.68 49.719 27.266 1 96.38 206 LEU A CA 1
ATOM 1653 C C . LEU A 1 206 ? -5.926 49.75 28.141 1 96.38 206 LEU A C 1
ATOM 1655 O O . LEU A 1 206 ? -6.367 50.812 28.562 1 96.38 206 LEU A O 1
ATOM 1659 N N . LYS A 1 207 ? -6.406 48.594 28.438 1 96.94 207 LYS A N 1
ATOM 1660 C CA . LYS A 1 207 ? -7.586 48.531 29.297 1 96.94 207 LYS A CA 1
ATOM 1661 C C . LYS A 1 207 ? -7.27 49 30.703 1 96.94 207 LYS A C 1
ATOM 1663 O O . LYS A 1 207 ? -8.086 49.688 31.328 1 96.94 207 LYS A O 1
ATOM 1668 N N . GLN A 1 208 ? -6.094 48.656 31.156 1 94.56 208 GLN A N 1
ATOM 1669 C CA . GLN A 1 208 ? -5.672 49.094 32.469 1 94.56 208 GLN A CA 1
ATOM 1670 C C . GLN A 1 208 ? -5.512 50.625 32.5 1 94.56 208 GLN A C 1
ATOM 1672 O O . GLN A 1 208 ? -5.969 51.281 33.438 1 94.56 208 GLN A O 1
ATOM 1677 N N . MET A 1 209 ? -4.922 51.156 31.438 1 93.56 209 MET A N 1
ATOM 1678 C CA . MET A 1 209 ? -4.746 52.594 31.344 1 93.56 209 MET A CA 1
ATOM 1679 C C . MET A 1 209 ? -6.098 53.312 31.281 1 93.56 209 MET A C 1
ATOM 1681 O O . MET A 1 209 ? -6.289 54.344 31.906 1 93.56 209 MET A O 1
ATOM 1685 N N . ASP A 1 210 ? -6.977 52.719 30.5 1 94.62 210 ASP A N 1
ATOM 1686 C CA . ASP A 1 210 ? -8.328 53.281 30.406 1 94.62 210 ASP A CA 1
ATOM 1687 C C . ASP A 1 210 ? -8.992 53.344 31.781 1 94.62 210 ASP A C 1
ATOM 1689 O O . ASP A 1 210 ? -9.602 54.344 32.125 1 94.62 210 ASP A O 1
ATOM 1693 N N . SER A 1 211 ? -8.789 52.344 32.594 1 94.19 211 SER A N 1
ATOM 1694 C CA . SER A 1 211 ? -9.375 52.25 33.938 1 94.19 211 SER A CA 1
ATOM 1695 C C . SER A 1 211 ? -8.742 53.281 34.844 1 94.19 211 SER A C 1
ATOM 1697 O O . SER A 1 211 ? -9.445 53.938 35.656 1 94.19 211 SER A O 1
ATOM 1699 N N . ILE A 1 212 ? -7.477 53.438 34.75 1 90.38 212 ILE A N 1
ATOM 1700 C CA . ILE A 1 212 ? -6.77 54.375 35.594 1 90.38 212 ILE A CA 1
ATOM 1701 C C . ILE A 1 212 ? -7.223 55.812 35.25 1 90.38 212 ILE A C 1
ATOM 1703 O O . ILE A 1 212 ? -7.512 56.594 36.156 1 90.38 212 ILE A O 1
ATOM 1707 N N . LEU A 1 213 ? -7.312 56.094 33.938 1 91.62 213 LEU A N 1
ATOM 1708 C CA . LEU A 1 213 ? -7.754 57.438 33.5 1 91.62 213 LEU A CA 1
ATOM 1709 C C . LEU A 1 213 ? -9.188 57.688 33.969 1 91.62 213 LEU A C 1
ATOM 1711 O O . LEU A 1 213 ? -9.508 58.781 34.438 1 91.62 213 LEU A O 1
ATOM 1715 N N . PHE A 1 214 ? -9.961 56.656 33.812 1 93.19 214 PHE A N 1
ATOM 1716 C CA . PHE A 1 214 ? -11.344 56.75 34.25 1 93.19 214 PHE A CA 1
ATOM 1717 C C . PHE A 1 214 ? -11.422 57.062 35.719 1 93.19 214 PHE A C 1
ATOM 1719 O O . PHE A 1 214 ? -12.141 58 36.125 1 93.19 214 PHE A O 1
ATOM 1726 N N . ALA A 1 215 ? -10.672 56.406 36.531 1 88.56 215 ALA A N 1
ATOM 1727 C CA . ALA A 1 215 ? -10.664 56.594 38 1 88.56 215 ALA A CA 1
ATOM 1728 C C . ALA A 1 215 ? -10.156 58 38.344 1 88.56 215 ALA A C 1
ATOM 1730 O O . ALA A 1 215 ? -10.711 58.656 39.219 1 88.56 215 ALA A O 1
ATOM 1731 N N . LYS A 1 216 ? -9.148 58.469 37.656 1 87.38 216 LYS A N 1
ATOM 1732 C CA . LYS A 1 216 ? -8.578 59.781 37.938 1 87.38 216 LYS A CA 1
ATOM 1733 C C . LYS A 1 216 ? -9.555 60.875 37.594 1 87.38 216 LYS A C 1
ATOM 1735 O O . LYS A 1 216 ? -9.633 61.906 38.281 1 87.38 216 LYS A O 1
ATOM 1740 N N . LEU A 1 217 ? -10.281 60.656 36.5 1 88.88 217 LEU A N 1
ATOM 1741 C CA . LEU A 1 217 ? -11.234 61.656 36.031 1 88.88 217 LEU A CA 1
ATOM 1742 C C . LEU A 1 217 ? -12.445 61.719 36.969 1 88.88 217 LEU A C 1
ATOM 1744 O O . LEU A 1 217 ? -13.07 62.781 37.094 1 88.88 217 LEU A O 1
ATOM 1748 N N . GLN A 1 218 ? -12.656 60.625 37.656 1 86.5 218 GLN A N 1
ATOM 1749 C CA . GLN A 1 218 ? -13.812 60.594 38.562 1 86.5 218 GLN A CA 1
ATOM 1750 C C . GLN A 1 218 ? -13.422 61 40 1 86.5 218 GLN A C 1
ATOM 1752 O O . GLN A 1 218 ? -14.266 61.438 40.75 1 86.5 218 GLN A O 1
ATOM 1757 N N . ALA A 1 219 ? -12.188 60.906 40.25 1 80.75 219 ALA A N 1
ATOM 1758 C CA . ALA A 1 219 ? -11.734 61.125 41.594 1 80.75 219 ALA A CA 1
ATOM 1759 C C . ALA A 1 219 ? -11.594 62.625 41.875 1 80.75 219 ALA A C 1
ATOM 1761 O O . ALA A 1 219 ? -11.406 63.438 40.938 1 80.75 219 ALA A O 1
ATOM 1762 N N . ARG A 1 220 ? -11.742 63.031 43.188 1 75.56 220 ARG A N 1
ATOM 1763 C CA . ARG A 1 220 ? -11.477 64.375 43.625 1 75.56 220 ARG A CA 1
ATOM 1764 C C . ARG A 1 220 ? -10.008 64.75 43.406 1 75.56 220 ARG A C 1
ATOM 1766 O O . ARG A 1 220 ? -9.109 63.969 43.719 1 75.56 220 ARG A O 1
ATOM 1773 N N . PRO A 1 221 ? -9.914 65.938 42.75 1 78.25 221 PRO A N 1
ATOM 1774 C CA . PRO A 1 221 ? -8.531 66.312 42.438 1 78.25 221 PRO A CA 1
ATOM 1775 C C . PRO A 1 221 ? -7.688 66.562 43.688 1 78.25 221 PRO A C 1
ATOM 1777 O O . PRO A 1 221 ? -8.156 67.188 44.656 1 78.25 221 PRO A O 1
ATOM 1780 N N . THR A 1 222 ? -6.605 65.875 43.812 1 78.12 222 THR A N 1
ATOM 1781 C CA . THR A 1 222 ? -5.578 66.125 44.812 1 78.12 222 THR A CA 1
ATOM 1782 C C . THR A 1 222 ? -4.352 66.812 44.188 1 78.12 222 THR A C 1
ATOM 1784 O O . THR A 1 222 ? -4.336 67.062 43 1 78.12 222 THR A O 1
ATOM 1787 N N . ILE A 1 223 ? -3.447 67.125 45 1 79.44 223 ILE A N 1
ATOM 1788 C CA . ILE A 1 223 ? -2.223 67.75 44.5 1 79.44 223 ILE A CA 1
ATOM 1789 C C . ILE A 1 223 ? -1.568 66.812 43.469 1 79.44 223 ILE A C 1
ATOM 1791 O O . ILE A 1 223 ? -0.973 67.312 42.5 1 79.44 223 ILE A O 1
ATOM 1795 N N . SER A 1 224 ? -1.849 65.562 43.656 1 79.62 224 SER A N 1
ATOM 1796 C CA . SER A 1 224 ? -1.245 64.562 42.812 1 79.62 224 SER A CA 1
ATOM 1797 C C . SER A 1 224 ? -1.89 64.562 41.406 1 79.62 224 SER A C 1
ATOM 1799 O O . SER A 1 224 ? -1.333 64 40.469 1 79.62 224 SER A O 1
ATOM 1801 N N . PHE A 1 225 ? -2.99 65.188 41.375 1 84 225 PHE A N 1
ATOM 1802 C CA . PHE A 1 225 ? -3.693 65.312 40.094 1 84 225 PHE A CA 1
ATOM 1803 C C . PHE A 1 225 ? -2.852 66.125 39.094 1 84 225 PHE A C 1
ATOM 1805 O O . PHE A 1 225 ? -2.945 65.875 37.875 1 84 225 PHE A O 1
ATOM 1812 N N . PHE A 1 226 ? -2.039 67 39.594 1 84 226 PHE A N 1
ATOM 1813 C CA . PHE A 1 226 ? -1.286 67.875 38.75 1 84 226 PHE A CA 1
ATOM 1814 C C . PHE A 1 226 ? 0.062 67.312 38.375 1 84 226 PHE A C 1
ATOM 1816 O O . PHE A 1 226 ? 0.812 67.875 37.594 1 84 226 PHE A O 1
ATOM 1823 N N . GLU A 1 227 ? 0.257 66.062 38.812 1 76.88 227 GLU A N 1
ATOM 1824 C CA . GLU A 1 227 ? 1.491 65.375 38.469 1 76.88 227 GLU A CA 1
ATOM 1825 C C . GLU A 1 227 ? 1.398 64.75 37.094 1 76.88 227 GLU A C 1
ATOM 1827 O O . GLU A 1 227 ? 0.33 64.312 36.656 1 76.88 227 GLU A O 1
ATOM 1832 N N . SER A 1 228 ? 2.428 64.938 36.281 1 71.38 228 SER A N 1
ATOM 1833 C CA . SER A 1 228 ? 2.457 64.438 34.938 1 71.38 228 SER A CA 1
ATOM 1834 C C . SER A 1 228 ? 2.262 62.938 34.875 1 71.38 228 SER A C 1
ATOM 1836 O O . SER A 1 228 ? 2.82 62.219 35.688 1 71.38 228 SER A O 1
ATOM 1838 N N . VAL A 1 229 ? 1.266 62.438 34.156 1 66.88 229 VAL A N 1
ATOM 1839 C CA . VAL A 1 229 ? 1.081 61 33.906 1 66.88 229 VAL A CA 1
ATOM 1840 C C . VAL A 1 229 ? 2.053 60.531 32.844 1 66.88 229 VAL A C 1
ATOM 1842 O O . VAL A 1 229 ? 2.217 61.188 31.797 1 66.88 229 VAL A O 1
ATOM 1845 N N . ASP A 1 230 ? 2.9 59.562 33.125 1 70.38 230 ASP A N 1
ATOM 1846 C CA . ASP A 1 230 ? 3.816 59 32.156 1 70.38 230 ASP A CA 1
ATOM 1847 C C . ASP A 1 230 ? 3.055 58.406 30.969 1 70.38 230 ASP A C 1
ATOM 1849 O O . ASP A 1 230 ? 2.336 57.406 31.125 1 70.38 230 ASP A O 1
ATOM 1853 N N . ASP A 1 231 ? 3.121 59.094 29.766 1 73 231 ASP A N 1
ATOM 1854 C CA . ASP A 1 231 ? 2.355 58.656 28.609 1 73 231 ASP A CA 1
ATOM 1855 C C . ASP A 1 231 ? 3.256 57.969 27.578 1 73 231 ASP A C 1
ATOM 1857 O O . ASP A 1 231 ? 2.896 57.844 26.406 1 73 231 ASP A O 1
ATOM 1861 N N . ASN A 1 232 ? 4.492 57.594 28.062 1 79.06 232 ASN A N 1
ATOM 1862 C CA . ASN A 1 232 ? 5.41 56.938 27.141 1 79.06 232 ASN A CA 1
ATOM 1863 C C . ASN A 1 232 ? 4.852 55.594 26.641 1 79.06 232 ASN A C 1
ATOM 1865 O O . ASN A 1 232 ? 5.016 55.25 25.484 1 79.06 232 ASN A O 1
ATOM 1869 N N . GLY A 1 233 ? 4.199 54.906 27.516 1 81.94 233 GLY A N 1
ATOM 1870 C CA . GLY A 1 233 ? 3.592 53.656 27.125 1 81.94 233 GLY A CA 1
ATOM 1871 C C . GLY A 1 233 ? 2.539 53.812 26.047 1 81.94 233 GLY A C 1
ATOM 1872 O O . GLY A 1 233 ? 2.471 53 25.109 1 81.94 233 GLY A O 1
ATOM 1873 N N . LEU A 1 234 ? 1.817 54.875 26.172 1 88.69 234 LEU A N 1
ATOM 1874 C CA . LEU A 1 234 ? 0.759 55.125 25.203 1 88.69 234 LEU A CA 1
ATOM 1875 C C . LEU A 1 234 ? 1.347 55.5 23.844 1 88.69 234 LEU A C 1
ATOM 1877 O O . LEU A 1 234 ? 0.815 55.125 22.797 1 88.69 234 LEU A O 1
ATOM 1881 N N . LYS A 1 235 ? 2.506 56.188 23.781 1 87.62 235 LYS A N 1
ATOM 1882 C CA . LYS A 1 235 ? 3.172 56.594 22.547 1 87.62 235 LYS A CA 1
ATOM 1883 C C . LYS A 1 235 ? 3.613 55.375 21.75 1 87.62 235 LYS A C 1
ATOM 1885 O O . LYS A 1 235 ? 3.447 55.344 20.531 1 87.62 235 LYS A O 1
ATOM 1890 N N . ASN A 1 236 ? 4.078 54.375 22.422 1 88.75 236 ASN A N 1
ATOM 1891 C CA . ASN A 1 236 ? 4.555 53.156 21.766 1 88.75 236 ASN A CA 1
ATOM 1892 C C . ASN A 1 236 ? 3.402 52.312 21.203 1 88.75 236 ASN A C 1
ATOM 1894 O O . ASN A 1 236 ? 3.578 51.594 20.234 1 88.75 236 ASN A O 1
ATOM 1898 N N . LEU A 1 237 ? 2.221 52.531 21.828 1 93.44 237 LEU A N 1
ATOM 1899 C CA . LEU A 1 237 ? 1.077 51.688 21.438 1 93.44 237 LEU A CA 1
ATOM 1900 C C . LEU A 1 237 ? 0.327 52.312 20.266 1 93.44 237 LEU A C 1
ATOM 1902 O O . LEU A 1 237 ? -0.523 51.688 19.656 1 93.44 237 LEU A O 1
ATOM 1906 N N . ARG A 1 238 ? 0.712 53.562 19.906 1 92.38 238 ARG A N 1
ATOM 1907 C CA . ARG A 1 238 ? 0.113 54.25 18.75 1 92.38 238 ARG A CA 1
ATOM 1908 C C . ARG A 1 238 ? 0.617 53.625 17.438 1 92.38 238 ARG A C 1
ATOM 1910 O O . ARG A 1 238 ? -0.078 53.656 16.422 1 92.38 238 ARG A O 1
ATOM 1917 N N . ILE A 1 239 ? 1.846 53.031 17.547 1 90.44 239 ILE A N 1
ATOM 1918 C CA . ILE A 1 239 ? 2.426 52.344 16.391 1 90.44 239 ILE A CA 1
ATOM 1919 C C . ILE A 1 239 ? 2.053 50.875 16.391 1 90.44 239 ILE A C 1
ATOM 1921 O O . ILE A 1 239 ? 2.502 50.125 17.266 1 90.44 239 ILE A O 1
ATOM 1925 N N . LEU A 1 240 ? 1.279 50.5 15.43 1 91.62 240 LEU A N 1
ATOM 1926 C CA . LEU A 1 240 ? 0.842 49.125 15.344 1 91.62 240 LEU A CA 1
ATOM 1927 C C . LEU A 1 240 ? 1.97 48.219 14.844 1 91.62 240 LEU A C 1
ATOM 1929 O O . LEU A 1 240 ? 2.709 48.594 13.938 1 91.62 240 LEU A O 1
ATOM 1933 N N . PRO A 1 241 ? 2.145 47.125 15.445 1 87.19 241 PRO A N 1
ATOM 1934 C CA . PRO A 1 241 ? 3.213 46.219 15.016 1 87.19 241 PRO A CA 1
ATOM 1935 C C . PRO A 1 241 ? 2.916 45.531 13.672 1 87.19 241 PRO A C 1
ATOM 1937 O O . PRO A 1 241 ? 1.749 45.344 13.328 1 87.19 241 PRO A O 1
ATOM 1940 N N . THR A 1 242 ? 4.008 45.344 12.914 1 83.94 242 THR A N 1
ATOM 1941 C CA . THR A 1 242 ? 3.91 44.531 11.695 1 83.94 242 THR A CA 1
ATOM 1942 C C . THR A 1 242 ? 4.043 43.062 12.016 1 83.94 242 THR A C 1
ATOM 1944 O O . THR A 1 242 ? 4.938 42.656 12.758 1 83.94 242 THR A O 1
ATOM 1947 N N . GLN A 1 243 ? 3.072 42.312 11.562 1 84.62 243 GLN A N 1
ATOM 1948 C CA . GLN A 1 243 ? 3.027 40.906 11.898 1 84.62 243 GLN A CA 1
ATOM 1949 C C . GLN A 1 243 ? 3.453 40.031 10.711 1 84.62 243 GLN A C 1
ATOM 1951 O O . GLN A 1 243 ? 3.08 40.312 9.57 1 84.62 243 GLN A O 1
ATOM 1956 N N . PRO A 1 244 ? 4.27 39.062 11.008 1 86.31 244 PRO A N 1
ATOM 1957 C CA . PRO A 1 244 ? 4.668 38.156 9.922 1 86.31 244 PRO A CA 1
ATOM 1958 C C . PRO A 1 244 ? 3.516 37.312 9.414 1 86.31 244 PRO A C 1
ATOM 1960 O O . PRO A 1 244 ? 2.555 37.062 10.148 1 86.31 244 PRO A O 1
ATOM 1963 N N . ASP A 1 245 ? 3.596 37.062 8.109 1 91.38 245 ASP A N 1
ATOM 1964 C CA . ASP A 1 245 ? 2.662 36.156 7.469 1 91.38 245 ASP A CA 1
ATOM 1965 C C . ASP A 1 245 ? 3.393 34.938 6.891 1 91.38 245 ASP A C 1
ATOM 1967 O O . ASP A 1 245 ? 4.57 35.031 6.535 1 91.38 245 ASP A O 1
ATOM 1971 N N . PHE A 1 246 ? 2.629 33.781 7.008 1 94.38 246 PHE A N 1
ATOM 1972 C CA . PHE A 1 246 ? 3.279 32.531 6.605 1 94.38 246 PHE A CA 1
ATOM 1973 C C . PHE A 1 246 ? 2.488 31.844 5.504 1 94.38 246 PHE A C 1
ATOM 1975 O O . PHE A 1 246 ? 1.271 32 5.406 1 94.38 246 PHE A O 1
ATOM 1982 N N . ALA A 1 247 ? 3.23 31.156 4.637 1 93.75 247 ALA A N 1
ATOM 1983 C CA . ALA A 1 247 ? 2.641 30.328 3.588 1 93.75 247 ALA A CA 1
ATOM 1984 C C . ALA A 1 247 ? 3.461 29.062 3.363 1 93.75 247 ALA A C 1
ATOM 1986 O O . ALA A 1 247 ? 4.672 29.047 3.602 1 93.75 247 ALA A O 1
ATOM 1987 N N . PHE A 1 248 ? 2.725 28.031 2.996 1 95.25 248 PHE A N 1
ATOM 1988 C CA . PHE A 1 248 ? 3.402 26.781 2.662 1 95.25 248 PHE A CA 1
ATOM 1989 C C . PHE A 1 248 ? 3.773 26.75 1.185 1 95.25 248 PHE A C 1
ATOM 1991 O O . PHE A 1 248 ? 3.039 27.266 0.342 1 95.25 248 PHE A O 1
ATOM 1998 N N . ASP A 1 249 ? 4.973 26.078 0.893 1 92.56 249 ASP A N 1
ATOM 1999 C CA . ASP A 1 249 ? 5.227 25.641 -0.476 1 92.56 249 ASP A CA 1
ATOM 2000 C C . ASP A 1 249 ? 4.273 24.516 -0.875 1 92.56 249 ASP A C 1
ATOM 2002 O O . ASP A 1 249 ? 3.832 23.734 -0.027 1 92.56 249 ASP A O 1
ATOM 2006 N N . HIS A 1 250 ? 3.895 24.531 -2.1 1 89.88 250 HIS A N 1
ATOM 2007 C CA . HIS A 1 250 ? 3.119 23.406 -2.598 1 89.88 250 HIS A CA 1
ATOM 2008 C C . HIS A 1 250 ? 3.932 22.109 -2.549 1 89.88 250 HIS A C 1
ATOM 2010 O O . HIS A 1 250 ? 5.152 22.125 -2.738 1 89.88 250 HIS A O 1
ATOM 2016 N N . PHE A 1 251 ? 3.176 21.047 -2.154 1 94.5 251 PHE A N 1
ATOM 2017 C CA . PHE A 1 251 ? 3.812 19.734 -2.246 1 94.5 251 PHE A CA 1
ATOM 2018 C C . PHE A 1 251 ? 4.074 19.359 -3.699 1 94.5 251 PHE A C 1
ATOM 2020 O O . PHE A 1 251 ? 3.16 19.391 -4.527 1 94.5 251 PHE A O 1
ATOM 2027 N N . LYS A 1 252 ? 5.332 19.062 -4.035 1 95.31 252 LYS A N 1
ATOM 2028 C CA . LYS A 1 252 ? 5.707 18.594 -5.371 1 95.31 252 LYS A CA 1
ATOM 2029 C C . LYS A 1 252 ? 5.973 17.094 -5.379 1 95.31 252 LYS A C 1
ATOM 2031 O O . LYS A 1 252 ? 7.059 16.656 -4.992 1 95.31 252 LYS A O 1
ATOM 2036 N N . PRO A 1 253 ? 4.934 16.312 -5.852 1 95.25 253 PRO A N 1
ATOM 2037 C CA . PRO A 1 253 ? 5.121 14.867 -5.902 1 95.25 253 PRO A CA 1
ATOM 2038 C C . PRO A 1 253 ? 6.25 14.445 -6.84 1 95.25 253 PRO A C 1
ATOM 2040 O O . PRO A 1 253 ? 6.453 15.078 -7.883 1 95.25 253 PRO A O 1
ATOM 2043 N N . GLY A 1 254 ? 7.039 13.438 -6.379 1 93.12 254 GLY A N 1
ATOM 2044 C CA . GLY A 1 254 ? 8.047 12.883 -7.266 1 93.12 254 GLY A CA 1
ATOM 2045 C C . GLY A 1 254 ? 7.457 12.062 -8.398 1 93.12 254 GLY A C 1
ATOM 2046 O O . GLY A 1 254 ? 6.445 11.383 -8.219 1 93.12 254 GLY A O 1
ATOM 2047 N N . ASN A 1 255 ? 8.023 12.219 -9.641 1 90.5 255 ASN A N 1
ATOM 2048 C CA . ASN A 1 255 ? 7.582 11.406 -10.773 1 90.5 255 ASN A CA 1
ATOM 2049 C C . ASN A 1 255 ? 8.414 10.141 -10.906 1 90.5 255 ASN A C 1
ATOM 2051 O O . ASN A 1 255 ? 9.367 10.094 -11.695 1 90.5 255 ASN A O 1
ATOM 2055 N N . ILE A 1 256 ? 8.023 9.094 -10.234 1 91.06 256 ILE A N 1
ATOM 2056 C CA . ILE A 1 256 ? 8.859 7.898 -10.211 1 91.06 256 ILE A CA 1
ATOM 2057 C C . ILE A 1 256 ? 8.047 6.699 -10.695 1 91.06 256 ILE A C 1
ATOM 2059 O O . ILE A 1 256 ? 8.477 5.551 -10.539 1 91.06 256 ILE A O 1
ATOM 2063 N N . THR A 1 257 ? 6.898 6.93 -11.234 1 91.69 257 THR A N 1
ATOM 2064 C CA . THR A 1 257 ? 5.992 5.875 -11.672 1 91.69 257 THR A CA 1
ATOM 2065 C C . THR A 1 257 ? 6.668 4.969 -12.695 1 91.69 257 THR A C 1
ATOM 2067 O O . THR A 1 257 ? 6.695 3.748 -12.539 1 91.69 257 THR A O 1
ATOM 2070 N N . LYS A 1 258 ? 7.172 5.566 -13.773 1 93.31 258 LYS A N 1
ATOM 2071 C CA . LYS A 1 258 ? 7.801 4.801 -14.844 1 93.31 258 LYS A CA 1
ATOM 2072 C C . LYS A 1 258 ? 9.016 4.035 -14.328 1 93.31 258 LYS A C 1
ATOM 2074 O O . LYS A 1 258 ? 9.25 2.891 -14.727 1 93.31 258 LYS A O 1
ATOM 2079 N N . TYR A 1 259 ? 9.75 4.668 -13.477 1 94.31 259 TYR A N 1
ATOM 2080 C CA . TYR A 1 259 ? 10.938 4.027 -12.93 1 94.31 259 TYR A CA 1
ATOM 2081 C C . TYR A 1 259 ? 10.57 2.789 -12.125 1 94.31 259 TYR A C 1
ATOM 2083 O O . TYR A 1 259 ? 11.234 1.754 -12.227 1 94.31 259 TYR A O 1
ATOM 2091 N N . ILE A 1 260 ? 9.516 2.879 -11.289 1 93.5 260 ILE A N 1
ATOM 2092 C CA . ILE A 1 260 ? 9.047 1.744 -10.508 1 93.5 260 ILE A CA 1
ATOM 2093 C C . ILE A 1 260 ? 8.617 0.612 -11.438 1 93.5 260 ILE A C 1
ATOM 2095 O O . ILE A 1 260 ? 8.984 -0.546 -11.227 1 93.5 260 ILE A O 1
ATOM 2099 N N . GLN A 1 261 ? 7.883 0.944 -12.484 1 92.94 261 GLN A N 1
ATOM 2100 C CA . GLN A 1 261 ? 7.383 -0.051 -13.422 1 92.94 261 GLN A CA 1
ATOM 2101 C C . GLN A 1 261 ? 8.531 -0.773 -14.125 1 92.94 261 GLN A C 1
ATOM 2103 O O . GLN A 1 261 ? 8.477 -1.989 -14.32 1 92.94 261 GLN A O 1
ATOM 2108 N N . ASP A 1 262 ? 9.594 -0.046 -14.422 1 93.94 262 ASP A N 1
ATOM 2109 C CA . ASP A 1 262 ? 10.695 -0.594 -15.203 1 93.94 262 ASP A CA 1
ATOM 2110 C C . ASP A 1 262 ? 11.664 -1.372 -14.32 1 93.94 262 ASP A C 1
ATOM 2112 O O . ASP A 1 262 ? 12.422 -2.209 -14.805 1 93.94 262 ASP A O 1
ATOM 2116 N N . ASN A 1 263 ? 11.648 -1.071 -13.008 1 95.19 263 ASN A N 1
ATOM 2117 C CA . ASN A 1 263 ? 12.703 -1.62 -12.156 1 95.19 263 ASN A CA 1
ATOM 2118 C C . ASN A 1 263 ? 12.125 -2.402 -10.984 1 95.19 263 ASN A C 1
ATOM 2120 O O . ASN A 1 263 ? 12.781 -2.562 -9.953 1 95.19 263 ASN A O 1
ATOM 2124 N N . PHE A 1 264 ? 10.883 -2.799 -11.039 1 95.81 264 PHE A N 1
ATOM 2125 C CA . PHE A 1 264 ? 10.258 -3.539 -9.953 1 95.81 264 PHE A CA 1
ATOM 2126 C C . PHE A 1 264 ? 11 -4.848 -9.688 1 95.81 264 PHE A C 1
ATOM 2128 O O . PHE A 1 264 ? 11.273 -5.195 -8.539 1 95.81 264 PHE A O 1
ATOM 2135 N N . GLY A 1 265 ? 11.281 -5.527 -10.719 1 94.44 265 GLY A N 1
ATOM 2136 C CA . GLY A 1 265 ? 11.93 -6.828 -10.711 1 94.44 265 GLY A CA 1
ATOM 2137 C C . GLY A 1 265 ? 11.852 -7.543 -12.047 1 94.44 265 GLY A C 1
ATOM 2138 O O . GLY A 1 265 ? 11.07 -7.16 -12.922 1 94.44 265 GLY A O 1
ATOM 2139 N N . MET A 1 266 ? 12.781 -8.578 -12.172 1 94.12 266 MET A N 1
ATOM 2140 C CA . MET A 1 266 ? 12.789 -9.359 -13.406 1 94.12 266 MET A CA 1
ATOM 2141 C C . MET A 1 266 ? 11.742 -10.469 -13.352 1 94.12 266 MET A C 1
ATOM 2143 O O . MET A 1 266 ? 11.562 -11.102 -12.305 1 94.12 266 MET A O 1
ATOM 2147 N N . PHE A 1 267 ? 11.031 -10.594 -14.484 1 94.75 267 PHE A N 1
ATOM 2148 C CA . PHE A 1 267 ? 10.039 -11.648 -14.586 1 94.75 267 PHE A CA 1
ATOM 2149 C C . PHE A 1 267 ? 10.695 -13.023 -14.5 1 94.75 267 PHE A C 1
ATOM 2151 O O . PHE A 1 267 ? 11.734 -13.258 -15.117 1 94.75 267 PHE A O 1
ATOM 2158 N N . PRO A 1 268 ? 10.055 -13.875 -13.594 1 95.25 268 PRO A N 1
ATOM 2159 C CA . PRO A 1 268 ? 10.562 -15.25 -13.594 1 95.25 268 PRO A CA 1
ATOM 2160 C C . PRO A 1 268 ? 10.156 -16.031 -14.844 1 95.25 268 PRO A C 1
ATOM 2162 O O . PRO A 1 268 ? 8.969 -16.109 -15.172 1 95.25 268 PRO A O 1
ATOM 2165 N N . ASN A 1 269 ? 11.156 -16.578 -15.594 1 95.75 269 ASN A N 1
ATOM 2166 C CA . ASN A 1 269 ? 10.883 -17.328 -16.812 1 95.75 269 ASN A CA 1
ATOM 2167 C C . ASN A 1 269 ? 11.141 -18.812 -16.625 1 95.75 269 ASN A C 1
ATOM 2169 O O . ASN A 1 269 ? 11.969 -19.203 -15.797 1 95.75 269 ASN A O 1
ATOM 2173 N N . LEU A 1 270 ? 10.273 -19.547 -17.297 1 96.38 270 LEU A N 1
ATOM 2174 C CA . LEU A 1 270 ? 10.422 -21 -17.328 1 96.38 270 LEU A CA 1
ATOM 2175 C C . LEU A 1 270 ? 11.391 -21.422 -18.438 1 96.38 270 LEU A C 1
ATOM 2177 O O . LEU A 1 270 ? 11.312 -20.922 -19.562 1 96.38 270 LEU A O 1
ATOM 2181 N N . HIS A 1 271 ? 12.445 -22.281 -18.109 1 94.25 271 HIS A N 1
ATOM 2182 C CA . HIS A 1 271 ? 13.359 -22.812 -19.125 1 94.25 271 HIS A CA 1
ATOM 2183 C C . HIS A 1 271 ? 13.484 -24.328 -19.031 1 94.25 271 HIS A C 1
ATOM 2185 O O . HIS A 1 271 ? 13.195 -24.906 -17.984 1 94.25 271 HIS A O 1
ATOM 2191 N N . GLN A 1 272 ? 13.797 -24.922 -20.188 1 91.81 272 GLN A N 1
ATOM 2192 C CA . GLN A 1 272 ? 14.031 -26.375 -20.234 1 91.81 272 GLN A CA 1
ATOM 2193 C C . GLN A 1 272 ? 15.422 -26.719 -19.734 1 91.81 272 GLN A C 1
ATOM 2195 O O . GLN A 1 272 ? 16.406 -26.078 -20.109 1 91.81 272 GLN A O 1
ATOM 2200 N N . LYS A 1 273 ? 15.406 -27.688 -18.719 1 87.31 273 LYS A N 1
ATOM 2201 C CA . LYS A 1 273 ? 16.703 -28.094 -18.172 1 87.31 273 LYS A CA 1
ATOM 2202 C C . LYS A 1 273 ? 17.531 -28.828 -19.219 1 87.31 273 LYS A C 1
ATOM 2204 O O . LYS A 1 273 ? 16.984 -29.609 -20.016 1 87.31 273 LYS A O 1
ATOM 2209 N N . GLN A 1 274 ? 18.672 -28.406 -19.703 1 70.88 274 GLN A N 1
ATOM 2210 C CA . GLN A 1 274 ? 19.531 -29.078 -20.672 1 70.88 274 GLN A CA 1
ATOM 2211 C C . GLN A 1 274 ? 20.047 -30.406 -20.125 1 70.88 274 GLN A C 1
ATOM 2213 O O . GLN A 1 274 ? 20.453 -30.484 -18.953 1 70.88 274 GLN A O 1
ATOM 2218 N N . VAL A 1 275 ? 19.453 -31.547 -20.5 1 60.47 275 VAL A N 1
ATOM 2219 C CA . VAL A 1 275 ? 19.969 -32.875 -20.156 1 60.47 275 VAL A CA 1
ATOM 2220 C C . VAL A 1 275 ? 21.438 -32.969 -20.547 1 60.47 275 VAL A C 1
ATOM 2222 O O . VAL A 1 275 ? 21.812 -32.562 -21.656 1 60.47 275 VAL A O 1
ATOM 2225 N N . ALA A 1 276 ? 22.312 -33 -19.625 1 50.09 276 ALA A N 1
ATOM 2226 C CA . ALA A 1 276 ? 23.703 -33.312 -19.922 1 50.09 276 ALA A CA 1
ATOM 2227 C C . ALA A 1 276 ? 23.812 -34.5 -20.844 1 50.09 276 ALA A C 1
ATOM 2229 O O . ALA A 1 276 ? 23.141 -35.531 -20.625 1 50.09 276 ALA A O 1
ATOM 2230 N N . SER A 1 277 ? 23.859 -34.375 -22.094 1 43.44 277 SER A N 1
ATOM 2231 C CA . SER A 1 277 ? 24.266 -35.5 -22.922 1 43.44 277 SER A CA 1
ATOM 2232 C C . SER A 1 277 ? 25.188 -36.438 -22.156 1 43.44 277 SER A C 1
ATOM 2234 O O . SER A 1 277 ? 26.203 -36.031 -21.625 1 43.44 277 SER A O 1
ATOM 2236 N N . LEU A 1 278 ? 24.594 -37.469 -21.531 1 40.03 278 LEU A N 1
ATOM 2237 C CA . LEU A 1 278 ? 25.453 -38.562 -21.109 1 40.03 278 LEU A CA 1
ATOM 2238 C C . LEU A 1 278 ? 26.422 -38.938 -22.234 1 40.03 278 LEU A C 1
ATOM 2240 O O . LEU A 1 278 ? 26.906 -40.094 -22.281 1 40.03 278 LEU A O 1
ATOM 2244 N N . ARG A 1 279 ? 26.516 -38.188 -23.266 1 39.72 279 ARG A N 1
ATOM 2245 C CA . ARG A 1 279 ? 27.516 -38.688 -24.188 1 39.72 279 ARG A CA 1
ATOM 2246 C C . ARG A 1 279 ? 28.828 -38.969 -23.469 1 39.72 279 ARG A C 1
ATOM 2248 O O . ARG A 1 279 ? 29.688 -39.688 -24 1 39.72 279 ARG A O 1
ATOM 2255 N N . GLY A 1 280 ? 29.141 -38.156 -22.406 1 35.16 280 GLY A N 1
ATOM 2256 C CA . GLY A 1 280 ? 30.516 -38.375 -22.031 1 35.16 280 GLY A CA 1
ATOM 2257 C C . GLY A 1 280 ? 30.766 -39.688 -21.328 1 35.16 280 GLY A C 1
ATOM 2258 O O . GLY A 1 280 ? 31.891 -40 -20.906 1 35.16 280 GLY A O 1
ATOM 2259 N N . LEU A 1 281 ? 29.719 -40.188 -20.703 1 32.5 281 LEU A N 1
ATOM 2260 C CA . LEU A 1 281 ? 30.234 -41.344 -19.984 1 32.5 281 LEU A CA 1
ATOM 2261 C C . LEU A 1 281 ? 30.484 -42.5 -20.953 1 32.5 281 LEU A C 1
ATOM 2263 O O . LEU A 1 281 ? 29.641 -43.406 -21.109 1 32.5 281 LEU A O 1
ATOM 2267 N N . MET A 1 282 ? 30.734 -42.219 -22.234 1 29.12 282 MET A N 1
ATOM 2268 C CA . MET A 1 282 ? 31.359 -43.375 -22.891 1 29.12 282 MET A CA 1
ATOM 2269 C C . MET A 1 282 ? 32.438 -43.969 -22 1 29.12 282 MET A C 1
ATOM 2271 O O . MET A 1 282 ? 33.188 -43.25 -21.328 1 29.12 282 MET A O 1
ATOM 2275 N N . TYR A 1 283 ? 32.344 -45.344 -21.703 1 27.61 283 TYR A N 1
ATOM 2276 C CA . TYR A 1 283 ? 33.219 -46.281 -21.016 1 27.61 283 TYR A CA 1
ATOM 2277 C C . TYR A 1 283 ? 34.656 -46.062 -21.422 1 27.61 283 TYR A C 1
ATOM 2279 O O . TYR A 1 283 ? 35.031 -46.281 -22.578 1 27.61 283 TYR A O 1
ATOM 2287 N N . GLU A 1 284 ? 35.344 -44.969 -20.969 1 28.38 284 GLU A N 1
ATOM 2288 C CA . GLU A 1 284 ? 36.781 -45.188 -21.047 1 28.38 284 GLU A CA 1
ATOM 2289 C C . GLU A 1 284 ? 37.156 -46.531 -20.391 1 28.38 284 GLU A C 1
ATOM 2291 O O . GLU A 1 284 ? 36.531 -46.938 -19.391 1 28.38 284 GLU A O 1
ATOM 2296 N N . PRO A 1 285 ? 37.781 -47.438 -21.141 1 26.36 285 PRO A N 1
ATOM 2297 C CA . PRO A 1 285 ? 38.281 -48.719 -20.625 1 26.36 285 PRO A CA 1
ATOM 2298 C C . PRO A 1 285 ? 38.906 -48.594 -19.25 1 26.36 285 PRO A C 1
ATOM 2300 O O . PRO A 1 285 ? 39.469 -47.531 -18.906 1 26.36 285 PRO A O 1
ATOM 2303 N N . TRP A 1 286 ? 38.344 -49.281 -18.266 1 24.38 286 TRP A N 1
ATOM 2304 C CA . TRP A 1 286 ? 38.812 -49.562 -16.906 1 24.38 286 TRP A CA 1
ATOM 2305 C C . TRP A 1 286 ? 40.312 -49.719 -16.859 1 24.38 286 TRP A C 1
ATOM 2307 O O . TRP A 1 286 ? 40.875 -50.688 -17.359 1 24.38 286 TRP A O 1
ATOM 2317 N N . THR A 1 287 ? 40.969 -48.656 -17.328 1 22.58 287 THR A N 1
ATOM 2318 C CA . THR A 1 287 ? 42.344 -49 -16.906 1 22.58 287 THR A CA 1
ATOM 2319 C C . THR A 1 287 ? 42.406 -49.219 -15.398 1 22.58 287 THR A C 1
ATOM 2321 O O . THR A 1 287 ? 41.719 -48.5 -14.641 1 22.58 287 THR A O 1
ATOM 2324 N N . GLU A 1 288 ? 42.812 -50.375 -14.961 1 22.12 288 GLU A N 1
ATOM 2325 C CA . GLU A 1 288 ? 43.125 -51.062 -13.695 1 22.12 288 GLU A CA 1
ATOM 2326 C C . GLU A 1 288 ? 43.875 -50.125 -12.75 1 22.12 288 GLU A C 1
ATOM 2328 O O . GLU A 1 288 ? 45.094 -50 -12.859 1 22.12 288 GLU A O 1
ATOM 2333 N N . ARG A 1 289 ? 43.5 -48.781 -12.711 1 22.42 289 ARG A N 1
ATOM 2334 C CA . ARG A 1 289 ? 44.406 -48.281 -11.703 1 22.42 289 ARG A CA 1
ATOM 2335 C C . ARG A 1 289 ? 44.156 -48.938 -10.352 1 22.42 289 ARG A C 1
ATOM 2337 O O . ARG A 1 289 ? 43.094 -48.781 -9.773 1 22.42 289 ARG A O 1
ATOM 2344 N N . SER A 1 290 ? 44.781 -50.062 -9.961 1 19.53 290 SER A N 1
ATOM 2345 C CA . SER A 1 290 ? 44.875 -50.812 -8.727 1 19.53 290 SER A CA 1
ATOM 2346 C C . SER A 1 290 ? 45.156 -49.906 -7.531 1 19.53 290 SER A C 1
ATOM 2348 O O . SER A 1 290 ? 45.156 -50.375 -6.387 1 19.53 290 SER A O 1
ATOM 2350 N N . LYS A 1 291 ? 45.781 -48.719 -7.777 1 21.09 291 LYS A N 1
ATOM 2351 C CA . LYS A 1 291 ? 46.719 -48.531 -6.672 1 21.09 291 LYS A CA 1
ATOM 2352 C C . LYS A 1 291 ? 46 -48.625 -5.324 1 21.09 291 LYS A C 1
ATOM 2354 O O . LYS A 1 291 ? 44.781 -48.562 -5.262 1 21.09 291 LYS A O 1
ATOM 2359 N N . SER A 1 292 ? 46.469 -47.906 -4.246 1 17.52 292 SER A N 1
ATOM 2360 C CA . SER A 1 292 ? 47.125 -48.031 -2.959 1 17.52 292 SER A CA 1
ATOM 2361 C C . SER A 1 292 ? 46.188 -47.719 -1.808 1 17.52 292 SER A C 1
ATOM 2363 O O . SER A 1 292 ? 46.312 -48.25 -0.713 1 17.52 292 SER A O 1
ATOM 2365 N N . ASN A 1 293 ? 45.375 -46.688 -1.887 1 18.55 293 ASN A N 1
ATOM 2366 C CA . ASN A 1 293 ? 45.438 -46 -0.601 1 18.55 293 ASN A CA 1
ATOM 2367 C C . ASN A 1 293 ? 44.656 -46.75 0.467 1 18.55 293 ASN A C 1
ATOM 2369 O O . ASN A 1 293 ? 43.438 -46.906 0.352 1 18.55 293 ASN A O 1
ATOM 2373 N N . SER A 1 294 ? 45.156 -47.75 1.068 1 17.86 294 SER A N 1
ATOM 2374 C CA . SER A 1 294 ? 44.625 -48.562 2.158 1 17.86 294 SER A CA 1
ATOM 2375 C C . SER A 1 294 ? 44.25 -47.719 3.355 1 17.86 294 SER A C 1
ATOM 2377 O O . SER A 1 294 ? 44.062 -48.219 4.461 1 17.86 294 SER A O 1
ATOM 2379 N N . ARG A 1 295 ? 44.312 -46.406 3.258 1 19.77 295 ARG A N 1
ATOM 2380 C CA . ARG A 1 295 ? 44.344 -46 4.656 1 19.77 295 ARG A CA 1
ATOM 2381 C C . ARG A 1 295 ? 43.094 -46.5 5.398 1 19.77 295 ARG A C 1
ATOM 2383 O O . ARG A 1 295 ? 42 -46.5 4.863 1 19.77 295 ARG A O 1
ATOM 2390 N N . ALA A 1 296 ? 43.5 -47.031 6.598 1 18.06 296 ALA A N 1
ATOM 2391 C CA . ALA A 1 296 ? 42.938 -47.75 7.75 1 18.06 296 ALA A CA 1
ATOM 2392 C C . ALA A 1 296 ? 41.781 -47 8.359 1 18.06 296 ALA A C 1
ATOM 2394 O O . ALA A 1 296 ? 41.812 -45.75 8.484 1 18.06 296 ALA A O 1
ATOM 2395 N N . LEU A 1 297 ? 40.594 -47.594 8.344 1 19.53 297 LEU A N 1
ATOM 2396 C CA . LEU A 1 297 ? 39.25 -47.406 8.852 1 19.53 297 LEU A CA 1
ATOM 2397 C C . LEU A 1 297 ? 39.25 -47.188 10.359 1 19.53 297 LEU A C 1
ATOM 2399 O O . LEU A 1 297 ? 38.938 -48.094 11.133 1 19.53 297 LEU A O 1
ATOM 2403 N N . THR A 1 298 ? 40.219 -46.25 10.797 1 17.05 298 THR A N 1
ATOM 2404 C CA . THR A 1 298 ? 40.156 -46.344 12.25 1 17.05 298 THR A CA 1
ATOM 2405 C C . THR A 1 298 ? 38.719 -46.094 12.734 1 17.05 298 THR A C 1
ATOM 2407 O O . THR A 1 298 ? 38 -45.312 12.156 1 17.05 298 THR A O 1
ATOM 2410 N N . ALA A 1 299 ? 38.281 -46.938 13.688 1 17.86 299 ALA A N 1
ATOM 2411 C CA . ALA A 1 299 ? 37.031 -47.406 14.297 1 17.86 299 ALA A CA 1
ATOM 2412 C C . ALA A 1 299 ? 36.406 -46.375 15.211 1 17.86 299 ALA A C 1
ATOM 2414 O O . ALA A 1 299 ? 35.188 -46.219 15.289 1 17.86 299 ALA A O 1
ATOM 2415 N N . PRO A 1 300 ? 37.25 -45.469 15.859 1 16.78 300 PRO A N 1
ATOM 2416 C CA . PRO A 1 300 ? 36.844 -45.625 17.266 1 16.78 300 PRO A CA 1
ATOM 2417 C C . PRO A 1 300 ? 35.406 -45.25 17.5 1 16.78 300 PRO A C 1
ATOM 2419 O O . PRO A 1 300 ? 34.75 -44.656 16.609 1 16.78 300 PRO A O 1
ATOM 2422 N N . PHE A 1 301 ? 35.25 -44.781 18.844 1 17.16 301 PHE A N 1
ATOM 2423 C CA . PHE A 1 301 ? 34.438 -45.031 20.047 1 17.16 301 PHE A CA 1
ATOM 2424 C C . PHE A 1 301 ? 33.188 -44.156 20.047 1 17.16 301 PHE A C 1
ATOM 2426 O O . PHE A 1 301 ? 33.094 -43.156 19.328 1 17.16 301 PHE A O 1
ATOM 2433 N N . TYR A 1 302 ? 32.375 -44.406 21.125 1 16.38 302 TYR A N 1
ATOM 2434 C CA . TYR A 1 302 ? 31.047 -44.531 21.688 1 16.38 302 TYR A CA 1
ATOM 2435 C C . TYR A 1 302 ? 30.516 -43.156 22.141 1 16.38 302 TYR A C 1
ATOM 2437 O O . TYR A 1 302 ? 29.328 -43.031 22.438 1 16.38 302 TYR A O 1
ATOM 2445 N N . SER A 1 303 ? 31.297 -42.125 22.203 1 16.98 303 SER A N 1
ATOM 2446 C CA . SER A 1 303 ? 30.891 -41.469 23.453 1 16.98 303 SER A CA 1
ATOM 2447 C C . SER A 1 303 ? 29.438 -41.031 23.406 1 16.98 303 SER A C 1
ATOM 2449 O O . SER A 1 303 ? 28.859 -40.875 22.328 1 16.98 303 SER A O 1
ATOM 2451 N N . GLN A 1 304 ? 29.016 -40.656 24.672 1 16.86 304 GLN A N 1
ATOM 2452 C CA . GLN A 1 304 ? 27.875 -40.625 25.594 1 16.86 304 GLN A CA 1
ATOM 2453 C C . GLN A 1 304 ? 26.844 -39.594 25.156 1 16.86 304 GLN A C 1
ATOM 2455 O O . GLN A 1 304 ? 27.156 -38.688 24.359 1 16.86 304 GLN A O 1
ATOM 2460 N N . LEU A 1 305 ? 25.891 -39.406 26.047 1 17.02 305 LEU A N 1
ATOM 2461 C CA . LEU A 1 305 ? 24.453 -39.375 26.266 1 17.02 305 LEU A CA 1
ATOM 2462 C C . LEU A 1 305 ? 23.922 -37.938 26.141 1 17.02 305 LEU A C 1
ATOM 2464 O O . LEU A 1 305 ? 22.781 -37.719 25.734 1 17.02 305 LEU A O 1
ATOM 2468 N N . GLY A 1 306 ? 24.719 -36.875 26.516 1 17.88 306 GLY A N 1
ATOM 2469 C CA . GLY A 1 306 ? 23.906 -36.156 27.469 1 17.88 306 GLY A CA 1
ATOM 2470 C C . GLY A 1 306 ? 22.688 -35.5 26.859 1 17.88 306 GLY A C 1
ATOM 2471 O O . GLY A 1 306 ? 22.625 -35.281 25.641 1 17.88 306 GLY A O 1
ATOM 2472 N N . ARG A 1 307 ? 21.641 -35.312 27.703 1 18.64 307 ARG A N 1
ATOM 2473 C CA . ARG A 1 307 ? 20.203 -35.219 27.828 1 18.64 307 ARG A CA 1
ATOM 2474 C C . ARG A 1 307 ? 19.688 -33.875 27.391 1 18.64 307 ARG A C 1
ATOM 2476 O O . ARG A 1 307 ? 18.484 -33.656 27.203 1 18.64 307 ARG A O 1
ATOM 2483 N N . HIS A 1 308 ? 20.625 -32.906 27.266 1 19.39 308 HIS A N 1
ATOM 2484 C CA . HIS A 1 308 ? 19.938 -31.75 27.875 1 19.39 308 HIS A CA 1
ATOM 2485 C C . HIS A 1 308 ? 18.672 -31.406 27.109 1 19.39 308 HIS A C 1
ATOM 2487 O O . HIS A 1 308 ? 18.531 -31.734 25.922 1 19.39 308 HIS A O 1
ATOM 2493 N N . GLN A 1 309 ? 17.781 -30.766 27.953 1 18.55 309 GLN A N 1
ATOM 2494 C CA . GLN A 1 309 ? 16.375 -30.453 28.156 1 18.55 309 GLN A CA 1
ATOM 2495 C C . GLN A 1 309 ? 15.875 -29.484 27.078 1 18.55 309 GLN A C 1
ATOM 2497 O O . GLN A 1 309 ? 16.656 -28.703 26.531 1 18.55 309 GLN A O 1
ATOM 2502 N N . PRO A 1 310 ? 14.711 -29.781 26.688 1 19.41 310 PRO A N 1
ATOM 2503 C CA . PRO A 1 310 ? 13.797 -29.328 25.641 1 19.41 310 PRO A CA 1
ATOM 2504 C C . PRO A 1 310 ? 13.391 -27.859 25.797 1 19.41 310 PRO A C 1
ATOM 2506 O O . PRO A 1 310 ? 12.57 -27.359 25.016 1 19.41 310 PRO A O 1
ATOM 2509 N N . SER A 1 311 ? 14.43 -26.922 26.062 1 19.44 311 SER A N 1
ATOM 2510 C CA . SER A 1 311 ? 13.703 -25.75 26.547 1 19.44 311 SER A CA 1
ATOM 2511 C C . SER A 1 311 ? 12.633 -25.312 25.562 1 19.44 311 SER A C 1
ATOM 2513 O O . SER A 1 311 ? 12.797 -25.469 24.344 1 19.44 311 SER A O 1
ATOM 2515 N N . PRO A 1 312 ? 11.469 -24.984 26.188 1 20.45 312 PRO A N 1
ATOM 2516 C CA . PRO A 1 312 ? 10.109 -24.719 25.703 1 20.45 312 PRO A CA 1
ATOM 2517 C C . PRO A 1 312 ? 10.016 -23.484 24.828 1 20.45 312 PRO A C 1
ATOM 2519 O O . PRO A 1 312 ? 10.688 -22.484 25.094 1 20.45 312 PRO A O 1
ATOM 2522 N N . MET A 1 313 ? 10.07 -23.688 23.594 1 20.14 313 MET A N 1
ATOM 2523 C CA . MET A 1 313 ? 9.906 -22.578 22.641 1 20.14 313 MET A CA 1
ATOM 2524 C C . MET A 1 313 ? 8.648 -21.781 22.953 1 20.14 313 MET A C 1
ATOM 2526 O O . MET A 1 313 ? 7.57 -22.344 23.156 1 20.14 313 MET A O 1
ATOM 2530 N N . PRO A 1 314 ? 8.984 -20.609 23.531 1 17.75 314 PRO A N 1
ATOM 2531 C CA . PRO A 1 314 ? 7.898 -19.688 23.844 1 17.75 314 PRO A CA 1
ATOM 2532 C C . PRO A 1 314 ? 6.934 -19.484 22.688 1 17.75 314 PRO A C 1
ATOM 2534 O O . PRO A 1 314 ? 7.234 -19.875 21.547 1 17.75 314 PRO A O 1
ATOM 2537 N N . LYS A 1 315 ? 6.039 -18.359 22.891 1 19.53 315 LYS A N 1
ATOM 2538 C CA . LYS A 1 315 ? 4.668 -17.875 22.766 1 19.53 315 LYS A CA 1
ATOM 2539 C C . LYS A 1 315 ? 4.43 -17.25 21.406 1 19.53 315 LYS A C 1
ATOM 2541 O O . LYS A 1 315 ? 3.383 -16.641 21.156 1 19.53 315 LYS A O 1
ATOM 2546 N N . GLY A 1 316 ? 5.215 -17.531 20.391 1 18.39 316 GLY A N 1
ATOM 2547 C CA . GLY A 1 316 ? 4.996 -16.516 19.375 1 18.39 316 GLY A CA 1
ATOM 2548 C C . GLY A 1 316 ? 3.555 -16.438 18.906 1 18.39 316 GLY A C 1
ATOM 2549 O O . GLY A 1 316 ? 2.932 -17.453 18.625 1 18.39 316 GLY A O 1
ATOM 2550 N N . ARG A 1 317 ? 2.762 -15.547 19.469 1 20.47 317 ARG A N 1
ATOM 2551 C CA . ARG A 1 317 ? 1.383 -15.219 19.125 1 20.47 317 ARG A CA 1
ATOM 2552 C C . ARG A 1 317 ? 1.222 -15.062 17.609 1 20.47 317 ARG A C 1
ATOM 2554 O O . ARG A 1 317 ? 2.178 -14.719 16.906 1 20.47 317 ARG A O 1
ATOM 2561 N N . ASP A 1 318 ? 0.11 -15.57 17.094 1 18.7 318 ASP A N 1
ATOM 2562 C CA . ASP A 1 318 ? -0.551 -15.789 15.805 1 18.7 318 ASP A CA 1
ATOM 2563 C C . ASP A 1 318 ? -0.785 -14.469 15.078 1 18.7 318 ASP A C 1
ATOM 2565 O O . ASP A 1 318 ? -1.474 -13.578 15.586 1 18.7 318 ASP A O 1
ATOM 2569 N N . ALA A 1 319 ? 0.267 -13.82 14.445 1 20.58 319 ALA A N 1
ATOM 2570 C CA . ALA A 1 319 ? 0.047 -12.703 13.531 1 20.58 319 ALA A CA 1
ATOM 2571 C C . ALA A 1 319 ? -1.066 -13.016 12.539 1 20.58 319 ALA A C 1
ATOM 2573 O O . ALA A 1 319 ? -1.049 -14.07 11.891 1 20.58 319 ALA A O 1
ATOM 2574 N N . SER A 1 320 ? -2.309 -12.531 12.797 1 21.42 320 SER A N 1
ATOM 2575 C CA . SER A 1 320 ? -3.482 -12.5 11.93 1 21.42 320 SER A CA 1
ATOM 2576 C C . SER A 1 320 ? -3.115 -12.07 10.516 1 21.42 320 SER A C 1
ATOM 2578 O O . SER A 1 320 ? -2.246 -11.211 10.328 1 21.42 320 SER A O 1
ATOM 2580 N N . ASP A 1 321 ? -3.24 -12.906 9.531 1 23 321 ASP A N 1
ATOM 2581 C CA . ASP A 1 321 ? -3.111 -12.93 8.07 1 23 321 ASP A CA 1
ATOM 2582 C C . ASP A 1 321 ? -3.801 -11.719 7.445 1 23 321 ASP A C 1
ATOM 2584 O O . ASP A 1 321 ? -5.012 -11.547 7.586 1 23 321 ASP A O 1
ATOM 2588 N N . PHE A 1 322 ? -3.209 -10.508 7.406 1 24.23 322 PHE A N 1
ATOM 2589 C CA . PHE A 1 322 ? -3.672 -9.414 6.559 1 24.23 322 PHE A CA 1
ATOM 2590 C C . PHE A 1 322 ? -3.879 -9.891 5.125 1 24.23 322 PHE A C 1
ATOM 2592 O O . PHE A 1 322 ? -2.984 -10.5 4.531 1 24.23 322 PHE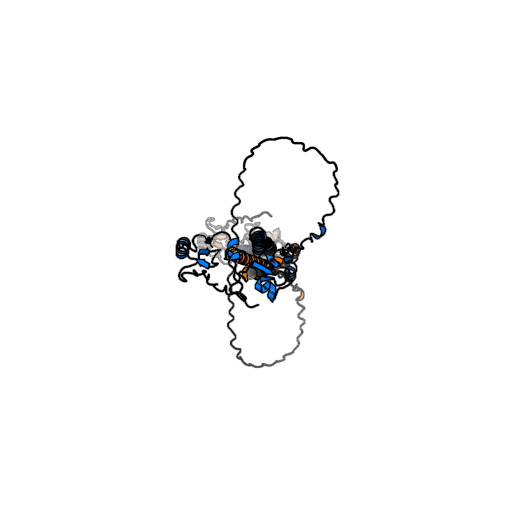 A O 1
ATOM 2599 N N . ASP A 1 323 ? -5.074 -10.156 4.734 1 26.62 323 ASP A N 1
ATOM 2600 C CA . ASP A 1 323 ? -5.559 -10.484 3.396 1 26.62 323 ASP A CA 1
ATOM 2601 C C . ASP A 1 323 ? -5.043 -9.484 2.363 1 26.62 323 ASP A C 1
ATOM 2603 O O . ASP A 1 323 ? -5.559 -8.375 2.26 1 26.62 323 ASP A O 1
ATOM 2607 N N . ILE A 1 324 ? -3.801 -9.406 2.18 1 29.17 324 ILE A N 1
ATOM 2608 C CA . ILE A 1 324 ? -3.316 -8.539 1.105 1 29.17 324 ILE A CA 1
ATOM 2609 C C . ILE A 1 324 ? -3.98 -8.938 -0.211 1 29.17 324 ILE A C 1
ATOM 2611 O O . ILE A 1 324 ? -4.156 -8.102 -1.101 1 29.17 324 ILE A O 1
ATOM 2615 N N . TRP A 1 325 ? -3.83 -10.258 -0.632 1 25.36 325 TRP A N 1
ATOM 2616 C CA . TRP A 1 325 ? -4.352 -10.555 -1.963 1 25.36 325 TRP A CA 1
ATOM 2617 C C . TRP A 1 325 ? -5.871 -10.68 -1.938 1 25.36 325 TRP A C 1
ATOM 2619 O O . TRP A 1 325 ? -6.438 -11.266 -1.014 1 25.36 325 TRP A O 1
ATOM 2629 N N . MET B 1 1 ? 12.672 40.438 36 1 25.33 1 MET B N 1
ATOM 2630 C CA . MET B 1 1 ? 11.883 41.625 35.75 1 25.33 1 MET B CA 1
ATOM 2631 C C . MET B 1 1 ? 10.695 41.719 36.719 1 25.33 1 MET B C 1
ATOM 2633 O O . MET B 1 1 ? 9.75 40.938 36.594 1 25.33 1 MET B O 1
ATOM 2637 N N . GLU B 1 2 ? 11.008 41.938 38.062 1 26.03 2 GLU B N 1
ATOM 2638 C CA . GLU B 1 2 ? 10.344 41.906 39.344 1 26.03 2 GLU B CA 1
ATOM 2639 C C . GLU B 1 2 ? 9.078 42.75 39.344 1 26.03 2 GLU B C 1
ATOM 2641 O O . GLU B 1 2 ? 9.07 43.844 38.781 1 26.03 2 GLU B O 1
ATOM 2646 N N . GLU B 1 3 ? 7.922 42.094 39.469 1 26.3 3 GLU B N 1
ATOM 2647 C CA . GLU B 1 3 ? 6.512 42.438 39.469 1 26.3 3 GLU B CA 1
ATOM 2648 C C . GLU B 1 3 ? 6.242 43.562 40.5 1 26.3 3 GLU B C 1
ATOM 2650 O O . GLU B 1 3 ? 6.133 43.312 41.688 1 26.3 3 GLU B O 1
ATOM 2655 N N . GLN B 1 4 ? 7.129 44.531 40.438 1 28.44 4 GLN B N 1
ATOM 2656 C CA . GLN B 1 4 ? 6.844 45.656 41.312 1 28.44 4 GLN B CA 1
ATOM 2657 C C . GLN B 1 4 ? 5.379 46.062 41.219 1 28.44 4 GLN B C 1
ATOM 2659 O O . GLN B 1 4 ? 4.98 46.75 40.281 1 28.44 4 GLN B O 1
ATOM 2664 N N . MET B 1 5 ? 4.531 45.062 41.562 1 26.73 5 MET B N 1
ATOM 2665 C CA . MET B 1 5 ? 3.111 45.344 41.75 1 26.73 5 MET B CA 1
ATOM 2666 C C . MET B 1 5 ? 2.922 46.625 42.562 1 26.73 5 MET B C 1
ATOM 2668 O O . MET B 1 5 ? 3.479 46.75 43.656 1 26.73 5 MET B O 1
ATOM 2672 N N . TYR B 1 6 ? 2.811 47.688 42 1 24.12 6 TYR B N 1
ATOM 2673 C CA . TYR B 1 6 ? 2.387 48.938 42.594 1 24.12 6 TYR B CA 1
ATOM 2674 C C . TYR B 1 6 ? 1.27 48.688 43.625 1 24.12 6 TYR B C 1
ATOM 2676 O O . TYR B 1 6 ? 0.199 48.188 43.25 1 24.12 6 TYR B O 1
ATOM 2684 N N . LYS B 1 7 ? 1.598 48.188 44.844 1 31.05 7 LYS B N 1
ATOM 2685 C CA . LYS B 1 7 ? 0.621 48.219 45.938 1 31.05 7 LYS B CA 1
ATOM 2686 C C . LYS B 1 7 ? -0.203 49.5 45.906 1 31.05 7 LYS B C 1
ATOM 2688 O O . LYS B 1 7 ? 0.347 50.594 46 1 31.05 7 LYS B O 1
ATOM 2693 N N . ALA B 1 8 ? -1.239 49.438 45.062 1 30.41 8 ALA B N 1
ATOM 2694 C CA . ALA B 1 8 ? -2.275 50.469 45.156 1 30.41 8 ALA B CA 1
ATOM 2695 C C . ALA B 1 8 ? -2.439 50.938 46.594 1 30.41 8 ALA B C 1
ATOM 2697 O O . ALA B 1 8 ? -2.799 50.156 47.469 1 30.41 8 ALA B O 1
ATOM 2698 N N . SER B 1 9 ? -1.438 51.562 47.094 1 29.52 9 SER B N 1
ATOM 2699 C CA . SER B 1 9 ? -1.719 52.219 48.375 1 29.52 9 SER B CA 1
ATOM 2700 C C . SER B 1 9 ? -3.184 52.625 48.469 1 29.52 9 SER B C 1
ATOM 2702 O O . SER B 1 9 ? -3.777 53.062 47.5 1 29.52 9 SER B O 1
ATOM 2704 N N . THR B 1 10 ? -3.99 51.812 49.25 1 30.41 10 THR B N 1
ATOM 2705 C CA . THR B 1 10 ? -5.301 52.188 49.781 1 30.41 10 THR B CA 1
ATOM 2706 C C . THR B 1 10 ? -5.363 53.688 50.062 1 30.41 10 THR B C 1
ATOM 2708 O O . THR B 1 10 ? -4.746 54.188 51 1 30.41 10 THR B O 1
ATOM 2711 N N . SER B 1 11 ? -5.086 54.438 49.125 1 27.86 11 SER B N 1
ATOM 2712 C CA . SER B 1 11 ? -5.387 55.844 49.375 1 27.86 11 SER B CA 1
ATOM 2713 C C . SER B 1 11 ? -6.691 56.031 50.125 1 27.86 11 SER B C 1
ATOM 2715 O O . SER B 1 11 ? -7.754 55.594 49.688 1 27.86 11 SER B O 1
ATOM 2717 N N . ALA B 1 12 ? -6.734 55.812 51.406 1 33.53 12 ALA B N 1
ATOM 2718 C CA . ALA B 1 12 ? -7.785 56.281 52.312 1 33.53 12 ALA B CA 1
ATOM 2719 C C . ALA B 1 12 ? -8.5 57.5 51.75 1 33.53 12 ALA B C 1
ATOM 2721 O O . ALA B 1 12 ? -7.852 58.5 51.375 1 33.53 12 ALA B O 1
ATOM 2722 N N . GLN B 1 13 ? -9.43 57.219 51 1 35.56 13 GLN B N 1
ATOM 2723 C CA . GLN B 1 13 ? -10.367 58.281 50.656 1 35.56 13 GLN B CA 1
ATOM 2724 C C . GLN B 1 13 ? -10.398 59.344 51.75 1 35.56 13 GLN B C 1
ATOM 2726 O O . GLN B 1 13 ? -10.93 59.094 52.844 1 35.56 13 GLN B O 1
ATOM 2731 N N . HIS B 1 14 ? -9.367 59.875 52.125 1 41.22 14 HIS B N 1
ATOM 2732 C CA . HIS B 1 14 ? -9.43 60.969 53.094 1 41.22 14 HIS B CA 1
ATOM 2733 C C . HIS B 1 14 ? -10.656 61.844 52.875 1 41.22 14 HIS B C 1
ATOM 2735 O O . HIS B 1 14 ? -10.742 62.562 51.875 1 41.22 14 HIS B O 1
ATOM 2741 N N . TYR B 1 15 ? -11.758 61.281 53.062 1 46.34 15 TYR B N 1
ATOM 2742 C CA . TYR B 1 15 ? -12.922 62.156 53.156 1 46.34 15 TYR B CA 1
ATOM 2743 C C . TYR B 1 15 ? -12.586 63.438 53.906 1 46.34 15 TYR B C 1
ATOM 2745 O O . TYR B 1 15 ? -11.828 63.406 54.875 1 46.34 15 TYR B O 1
ATOM 2753 N N . LEU B 1 16 ? -12.516 64.375 53.219 1 57.19 16 LEU B N 1
ATOM 2754 C CA . LEU B 1 16 ? -12.383 65.625 53.938 1 57.19 16 LEU B CA 1
ATOM 2755 C C . LEU B 1 16 ? -13.367 65.688 55.094 1 57.19 16 LEU B C 1
ATOM 2757 O O . LEU B 1 16 ? -14.562 65.438 54.938 1 57.19 16 LEU B O 1
ATOM 2761 N N . GLU B 1 17 ? -12.93 65.5 56.188 1 68.38 17 GLU B N 1
ATOM 2762 C CA . GLU B 1 17 ? -13.742 65.625 57.375 1 68.38 17 GLU B CA 1
ATOM 2763 C C . GLU B 1 17 ? -14.25 67.062 57.562 1 68.38 17 GLU B C 1
ATOM 2765 O O . GLU B 1 17 ? -13.586 68 57.125 1 68.38 17 GLU B O 1
ATOM 2770 N N . CYS B 1 18 ? -15.43 67.062 58 1 72.19 18 CYS B N 1
ATOM 2771 C CA . CYS B 1 18 ? -15.977 68.375 58.312 1 72.19 18 CYS B CA 1
ATOM 2772 C C . CYS B 1 18 ? -15.062 69.125 59.281 1 72.19 18 CYS B C 1
ATOM 2774 O O . CYS B 1 18 ? -14.719 68.625 60.344 1 72.19 18 CYS B O 1
ATOM 2776 N N . GLU B 1 19 ? -14.602 70.125 58.875 1 74.06 19 GLU B N 1
ATOM 2777 C CA . GLU B 1 19 ? -13.672 70.938 59.719 1 74.06 19 GLU B CA 1
ATOM 2778 C C . GLU B 1 19 ? -14.391 71.562 60.906 1 74.06 19 GLU B C 1
ATOM 2780 O O . GLU B 1 19 ? -13.75 71.938 61.875 1 74.06 19 GLU B O 1
ATOM 2785 N N . ASN B 1 20 ? -15.648 71.562 60.812 1 74.62 20 ASN B N 1
ATOM 2786 C CA . ASN B 1 20 ? -16.422 72.188 61.906 1 74.62 20 ASN B CA 1
ATOM 2787 C C . ASN B 1 20 ? -16.719 71.125 62.969 1 74.62 20 ASN B C 1
ATOM 2789 O O . ASN B 1 20 ? -16.531 71.438 64.188 1 74.62 20 ASN B O 1
ATOM 2793 N N . CYS B 1 21 ? -17.141 70 62.562 1 76.5 21 CYS B N 1
ATOM 2794 C CA . CYS B 1 21 ? -17.531 69 63.594 1 76.5 21 CYS B CA 1
ATOM 2795 C C . CYS B 1 21 ? -16.484 67.875 63.719 1 76.5 21 CYS B C 1
ATOM 2797 O O . CYS B 1 21 ? -16.438 67.188 64.75 1 76.5 21 CYS B O 1
ATOM 2799 N N . GLU B 1 22 ? -15.602 67.625 62.781 1 74.88 22 GLU B N 1
ATOM 2800 C CA . GLU B 1 22 ? -14.547 66.625 62.719 1 74.88 22 GLU B CA 1
ATOM 2801 C C . GLU B 1 22 ? -15.094 65.25 62.938 1 74.88 22 GLU B C 1
ATOM 2803 O O . GLU B 1 22 ? -14.383 64.375 63.438 1 74.88 22 GLU B O 1
ATOM 2808 N N . GLU B 1 23 ? -16.297 65.062 62.594 1 76.75 23 GLU B N 1
ATOM 2809 C CA . GLU B 1 23 ? -16.922 63.75 62.844 1 76.75 23 GLU B CA 1
ATOM 2810 C C . GLU B 1 23 ? -17.516 63.188 61.562 1 76.75 23 GLU B C 1
ATOM 2812 O O . GLU B 1 23 ? -17.531 61.969 61.375 1 76.75 23 GLU B O 1
ATOM 2817 N N . ASN B 1 24 ? -18.031 64.062 60.844 1 74.38 24 ASN B N 1
ATOM 2818 C CA . ASN B 1 24 ? -18.766 63.594 59.656 1 74.38 24 ASN B CA 1
ATOM 2819 C C . ASN B 1 24 ? -17.984 63.906 58.375 1 74.38 24 ASN B C 1
ATOM 2821 O O . ASN B 1 24 ? -17.172 64.812 58.344 1 74.38 24 ASN B O 1
ATOM 2825 N N . PRO B 1 25 ? -18.203 63.188 57.312 1 73.38 25 PRO B N 1
ATOM 2826 C CA . PRO B 1 25 ? -17.562 63.531 56.031 1 73.38 25 PRO B CA 1
ATOM 2827 C C . PRO B 1 25 ? -18.047 64.812 55.438 1 73.38 25 PRO B C 1
ATOM 2829 O O . PRO B 1 25 ? -19.234 65.188 55.531 1 73.38 25 PRO B O 1
ATOM 2832 N N . ALA B 1 26 ? -17.078 65.688 54.938 1 71 26 ALA B N 1
ATOM 2833 C CA . ALA B 1 26 ? -17.422 66.938 54.312 1 71 26 ALA B CA 1
ATOM 2834 C C . ALA B 1 26 ? -17.984 66.75 52.906 1 71 26 ALA B C 1
ATOM 2836 O O . ALA B 1 26 ? -17.391 66.062 52.094 1 71 26 ALA B O 1
ATOM 2837 N N . ILE B 1 27 ? -19.188 67.25 52.656 1 71.62 27 ILE B N 1
ATOM 2838 C CA . ILE B 1 27 ? -19.797 67.188 51.312 1 71.62 27 ILE B CA 1
ATOM 2839 C C . ILE B 1 27 ? -20.016 68.562 50.781 1 71.62 27 ILE B C 1
ATOM 2841 O O . ILE B 1 27 ? -20.422 68.75 49.625 1 71.62 27 ILE B O 1
ATOM 2845 N N . PHE B 1 28 ? -19.797 69.625 51.688 1 72.12 28 PHE B N 1
ATOM 2846 C CA . PHE B 1 28 ? -19.969 71 51.281 1 72.12 28 PHE B CA 1
ATOM 2847 C C . PHE B 1 28 ? -18.734 71.812 51.625 1 72.12 28 PHE B C 1
ATOM 2849 O O . PHE B 1 28 ? -17.922 71.438 52.438 1 72.12 28 PHE B O 1
ATOM 2856 N N . LEU B 1 29 ? -18.469 72.938 50.938 1 70.38 29 LEU B N 1
ATOM 2857 C CA . LEU B 1 29 ? -17.391 73.875 51.188 1 70.38 29 LEU B CA 1
ATOM 2858 C C . LEU B 1 29 ? -17.953 75.312 51.281 1 70.38 29 LEU B C 1
ATOM 2860 O O . LEU B 1 29 ? -18.734 75.75 50.438 1 70.38 29 LEU B O 1
ATOM 2864 N N . CYS B 1 30 ? -17.734 76 52.438 1 72.62 30 CYS B N 1
ATOM 2865 C CA . CYS B 1 30 ? -18.078 77.438 52.562 1 72.62 30 CYS B CA 1
ATOM 2866 C C . CYS B 1 30 ? -17 78.312 51.938 1 72.62 30 CYS B C 1
ATOM 2868 O O . CYS B 1 30 ? -15.844 78.25 52.375 1 72.62 30 CYS B O 1
ATOM 2870 N N . LYS B 1 31 ? -17.25 79.062 50.906 1 68.81 31 LYS B N 1
ATOM 2871 C CA . LYS B 1 31 ? -16.312 79.938 50.188 1 68.81 31 LYS B CA 1
ATOM 2872 C C . LYS B 1 31 ? -15.859 81.062 51.062 1 68.81 31 LYS B C 1
ATOM 2874 O O . LYS B 1 31 ? -14.742 81.562 50.906 1 68.81 31 LYS B O 1
ATOM 2879 N N . THR B 1 32 ? -16.625 81.438 52.062 1 68.94 32 THR B N 1
ATOM 2880 C CA . THR B 1 32 ? -16.359 82.562 52.875 1 68.94 32 THR B CA 1
ATOM 2881 C C . THR B 1 32 ? -15.438 82.25 54.062 1 68.94 32 THR B C 1
ATOM 2883 O O . THR B 1 32 ? -14.5 82.938 54.375 1 68.94 32 THR B O 1
ATOM 2886 N N . CYS B 1 33 ? -15.586 81.188 54.719 1 67.62 33 CYS B N 1
ATOM 2887 C CA . CYS B 1 33 ? -14.789 80.688 55.844 1 67.62 33 CYS B CA 1
ATOM 2888 C C . CYS B 1 33 ? -13.742 79.688 55.406 1 67.62 33 CYS B C 1
ATOM 2890 O O . CYS B 1 33 ? -12.812 79.375 56.156 1 67.62 33 CYS B O 1
ATOM 2892 N N . PRO B 1 34 ? -13.594 79.438 54.219 1 63.62 34 PRO B N 1
ATOM 2893 C CA . PRO B 1 34 ? -12.898 78.375 53.469 1 63.62 34 PRO B CA 1
ATOM 2894 C C . PRO B 1 34 ? -12.789 77.062 54.219 1 63.62 34 PRO B C 1
ATOM 2896 O O . PRO B 1 34 ? -11.688 76.5 54.375 1 63.62 34 PRO B O 1
ATOM 2899 N N . GLY B 1 35 ? -13.945 76.438 54.75 1 70.12 35 GLY B N 1
ATOM 2900 C CA . GLY B 1 35 ? -13.969 75.25 55.531 1 70.12 35 GLY B CA 1
ATOM 2901 C C . GLY B 1 35 ? -14.852 74.125 54.906 1 70.12 35 GLY B C 1
ATOM 2902 O O . GLY B 1 35 ? -15.852 74.438 54.25 1 70.12 35 GLY B O 1
ATOM 2903 N N . HIS B 1 36 ? -14.469 72.875 55.156 1 71.19 36 HIS B N 1
ATOM 2904 C CA . HIS B 1 36 ? -15.242 71.75 54.75 1 71.19 36 HIS B CA 1
ATOM 2905 C C . HIS B 1 36 ? -16.328 71.438 55.781 1 71.19 36 HIS B C 1
ATOM 2907 O O . HIS B 1 36 ? -16.047 71.375 57 1 71.19 36 HIS B O 1
ATOM 2913 N N . LEU B 1 37 ? -17.594 71.375 55.219 1 76.75 37 LEU B N 1
ATOM 2914 C CA . LEU B 1 37 ? -18.719 71.188 56.125 1 76.75 37 LEU B CA 1
ATOM 2915 C C . LEU B 1 37 ? -19.5 69.938 55.781 1 76.75 37 LEU B C 1
ATOM 2917 O O . LEU B 1 37 ? -19.609 69.562 54.594 1 76.75 37 LEU B O 1
ATOM 2921 N N . CYS B 1 38 ? -19.828 69.188 56.75 1 78.75 38 CYS B N 1
ATOM 2922 C CA . CYS B 1 38 ? -20.781 68.125 56.562 1 78.75 38 CYS B CA 1
ATOM 2923 C C . CYS B 1 38 ? -22.203 68.625 56.469 1 78.75 38 CYS B C 1
ATOM 2925 O O . CYS B 1 38 ? -22.438 69.812 56.562 1 78.75 38 CYS B O 1
ATOM 2927 N N . GLU B 1 39 ? -23.156 67.75 56.125 1 82 39 GLU B N 1
ATOM 2928 C CA . GLU B 1 39 ? -24.547 68.125 55.938 1 82 39 GLU B CA 1
ATOM 2929 C C . GLU B 1 39 ? -25.094 68.812 57.188 1 82 39 GLU B C 1
ATOM 2931 O O . GLU B 1 39 ? -25.781 69.875 57.062 1 82 39 GLU B O 1
ATOM 2936 N N . ASN B 1 40 ? -24.75 68.375 58.312 1 83.25 40 ASN B N 1
ATOM 2937 C CA . ASN B 1 40 ? -25.234 68.938 59.562 1 83.25 40 ASN B CA 1
ATOM 2938 C C . ASN B 1 40 ? -24.625 70.312 59.844 1 83.25 40 ASN B C 1
ATOM 2940 O O . ASN B 1 40 ? -25.328 71.25 60.25 1 83.25 40 ASN B O 1
ATOM 2944 N N . CYS B 1 41 ? -23.391 70.438 59.594 1 81.62 41 CYS B N 1
ATOM 2945 C CA . CYS B 1 41 ? -22.688 71.688 59.875 1 81.62 41 CYS B CA 1
ATOM 2946 C C . CYS B 1 41 ? -23.047 72.75 58.844 1 81.62 41 CYS B C 1
ATOM 2948 O O . CYS B 1 41 ? -23.016 73.938 59.156 1 81.62 41 CYS B O 1
ATOM 2950 N N . ARG B 1 42 ? -23.359 72.312 57.656 1 81.25 42 ARG B N 1
ATOM 2951 C CA . ARG B 1 42 ? -23.891 73.25 56.688 1 81.25 42 ARG B CA 1
ATOM 2952 C C . ARG B 1 42 ? -25.172 73.938 57.188 1 81.25 42 ARG B C 1
ATOM 2954 O O . ARG B 1 42 ? -25.328 75.125 57.094 1 81.25 42 ARG B O 1
ATOM 2961 N N . SER B 1 43 ? -26.031 73.062 57.594 1 83 43 SER B N 1
ATOM 2962 C CA . SER B 1 43 ? -27.297 73.562 58.125 1 83 43 SER B CA 1
ATOM 2963 C C . SER B 1 43 ? -27.094 74.5 59.281 1 83 43 SER B C 1
ATOM 2965 O O . SER B 1 43 ? -27.75 75.562 59.344 1 83 43 SER B O 1
ATOM 2967 N N . GLU B 1 44 ? -26.172 74.25 60.094 1 82.12 44 GLU B N 1
ATOM 2968 C CA . GLU B 1 44 ? -25.844 75.125 61.219 1 82.12 44 GLU B CA 1
ATOM 2969 C C . GLU B 1 44 ? -25.219 76.438 60.719 1 82.12 44 GLU B C 1
ATOM 2971 O O . GLU B 1 44 ? -25.531 77.5 61.25 1 82.12 44 GLU B O 1
ATOM 2976 N N . HIS B 1 45 ? -24.375 76.375 59.781 1 78.44 45 HIS B N 1
ATOM 2977 C CA . HIS B 1 45 ? -23.703 77.5 59.188 1 78.44 45 HIS B CA 1
ATOM 2978 C C . HIS B 1 45 ? -24.703 78.5 58.531 1 78.44 45 HIS B C 1
ATOM 2980 O O . HIS B 1 45 ? -24.578 79.688 58.688 1 78.44 45 HIS B O 1
ATOM 2986 N N . GLU B 1 46 ? -25.672 77.812 58 1 80.75 46 GLU B N 1
ATOM 2987 C CA . GLU B 1 46 ? -26.703 78.625 57.344 1 80.75 46 GLU B CA 1
ATOM 2988 C C . GLU B 1 46 ? -27.672 79.188 58.344 1 80.75 46 GLU B C 1
ATOM 2990 O O . GLU B 1 46 ? -28.328 80.188 58.031 1 80.75 46 GLU B O 1
ATOM 2995 N N . GLN B 1 47 ? -27.656 78.688 59.469 1 80.81 47 GLN B N 1
ATOM 2996 C CA . GLN B 1 47 ? -28.594 79.125 60.5 1 80.81 47 GLN B CA 1
ATOM 2997 C C . GLN B 1 47 ? -27.969 80.25 61.344 1 80.81 47 GLN B C 1
ATOM 2999 O O . GLN B 1 47 ? -28.688 81.062 61.906 1 80.81 47 GLN B O 1
ATOM 3004 N N . LYS B 1 48 ? -26.672 80.25 61.406 1 78.81 48 LYS B N 1
ATOM 3005 C CA . LYS B 1 48 ? -26.031 81.312 62.219 1 78.81 48 LYS B CA 1
ATOM 3006 C C . LYS B 1 48 ? -26.031 82.625 61.469 1 78.81 48 LYS B C 1
ATOM 3008 O O . LYS B 1 48 ? -25.797 82.688 60.281 1 78.81 48 LYS B O 1
ATOM 3013 N N . LYS B 1 49 ? -26.281 83.75 62.219 1 74.19 49 LYS B N 1
ATOM 3014 C CA . LYS B 1 49 ? -26.406 85.125 61.625 1 74.19 49 LYS B CA 1
ATOM 3015 C C . LYS B 1 49 ? -25.109 85.562 60.969 1 74.19 49 LYS B C 1
ATOM 3017 O O . LYS B 1 49 ? -25.141 86.125 59.875 1 74.19 49 LYS B O 1
ATOM 3022 N N . ILE B 1 50 ? -23.984 85.188 61.375 1 75.81 50 ILE B N 1
ATOM 3023 C CA . ILE B 1 50 ? -22.688 85.625 60.875 1 75.81 50 ILE B CA 1
ATOM 3024 C C . ILE B 1 50 ? -22.312 84.875 59.625 1 75.81 50 ILE B C 1
ATOM 3026 O O . ILE B 1 50 ? -21.656 85.375 58.719 1 75.81 50 ILE B O 1
ATOM 3030 N N . THR B 1 51 ? -22.875 83.625 59.531 1 75.12 51 THR B N 1
ATOM 3031 C CA . THR B 1 51 ? -22.359 82.812 58.406 1 75.12 51 THR B CA 1
ATOM 3032 C C . THR B 1 51 ? -23.469 82.562 57.406 1 75.12 51 THR B C 1
ATOM 3034 O O . THR B 1 51 ? -23.234 81.938 56.375 1 75.12 51 THR B O 1
ATOM 3037 N N . ARG B 1 52 ? -24.641 82.938 57.594 1 80.25 52 ARG B N 1
ATOM 3038 C CA . ARG B 1 52 ? -25.812 82.625 56.781 1 80.25 52 ARG B CA 1
ATOM 3039 C C . ARG B 1 52 ? -25.625 83.062 55.344 1 80.25 52 ARG B C 1
ATOM 3041 O O . ARG B 1 52 ? -26.172 82.5 54.406 1 80.25 52 ARG B O 1
ATOM 3048 N N . ASN B 1 53 ? -24.812 84.062 55.094 1 75.38 53 ASN B N 1
ATOM 3049 C CA . ASN B 1 53 ? -24.609 84.562 53.75 1 75.38 53 ASN B CA 1
ATOM 3050 C C . ASN B 1 53 ? -23.359 84 53.094 1 75.38 53 ASN B C 1
ATOM 3052 O O . ASN B 1 53 ? -22.938 84.438 52.031 1 75.38 53 ASN B O 1
ATOM 3056 N N . HIS B 1 54 ? -22.859 83.125 53.781 1 75.75 54 HIS B N 1
ATOM 3057 C CA . HIS B 1 54 ? -21.688 82.438 53.188 1 75.75 54 HIS B CA 1
ATOM 3058 C C . HIS B 1 54 ? -22.094 81.625 51.969 1 75.75 54 HIS B C 1
ATOM 3060 O O . HIS B 1 54 ? -23.172 81 51.969 1 75.75 54 HIS B O 1
ATOM 3066 N N . ASP B 1 55 ? -21.312 81.625 51 1 71.06 55 ASP B N 1
ATOM 3067 C CA . ASP B 1 55 ? -21.5 80.812 49.812 1 71.06 55 ASP B CA 1
ATOM 3068 C C . ASP B 1 55 ? -21 79.375 50 1 71.06 55 ASP B C 1
ATOM 3070 O O . ASP B 1 55 ? -19.797 79.188 50.062 1 71.06 55 ASP B O 1
ATOM 3074 N N . ILE B 1 56 ? -22.016 78.438 50.25 1 70.38 56 ILE B N 1
ATOM 3075 C CA . ILE B 1 56 ? -21.656 77.062 50.469 1 70.38 56 ILE B CA 1
ATOM 3076 C C . ILE B 1 56 ? -21.953 76.25 49.219 1 70.38 56 ILE B C 1
ATOM 3078 O O . ILE B 1 56 ? -23.031 76.312 48.656 1 70.38 56 ILE B O 1
ATOM 3082 N N . ILE B 1 57 ? -20.953 75.562 48.625 1 66.75 57 ILE B N 1
ATOM 3083 C CA . ILE B 1 57 ? -21.109 74.75 47.406 1 66.75 57 ILE B CA 1
ATOM 3084 C C . ILE B 1 57 ? -20.969 73.25 47.75 1 66.75 57 ILE B C 1
ATOM 3086 O O . ILE B 1 57 ? -20.312 72.938 48.719 1 66.75 57 ILE B O 1
ATOM 3090 N N . SER B 1 58 ? -21.797 72.438 47.125 1 64.94 58 SER B N 1
ATOM 3091 C CA . SER B 1 58 ? -21.703 71 47.312 1 64.94 58 SER B CA 1
ATOM 3092 C C . SER B 1 58 ? -20.422 70.438 46.688 1 64.94 58 SER B C 1
ATOM 3094 O O . SER B 1 58 ? -20.047 70.875 45.562 1 64.94 58 SER B O 1
ATOM 3096 N N . ILE B 1 59 ? -19.625 69.875 47.531 1 58.44 59 ILE B N 1
ATOM 3097 C CA . ILE B 1 59 ? -18.406 69.25 47.031 1 58.44 59 ILE B CA 1
ATOM 3098 C C . ILE B 1 59 ? -18.719 68.312 45.906 1 58.44 59 ILE B C 1
ATOM 3100 O O . ILE B 1 59 ? -17.875 68.062 45.062 1 58.44 59 ILE B O 1
ATOM 3104 N N . SER B 1 60 ? -19.828 67.625 45.938 1 52.25 60 SER B N 1
ATOM 3105 C CA . SER B 1 60 ? -20.094 66.688 44.875 1 52.25 60 SER B CA 1
ATOM 3106 C C . SER B 1 60 ? -20.031 67.312 43.5 1 52.25 60 SER B C 1
ATOM 3108 O O . SER B 1 60 ? -20.016 66.625 42.5 1 52.25 60 SER B O 1
ATOM 3110 N N . SER B 1 61 ? -20.641 68.562 43.438 1 48.84 61 SER B N 1
ATOM 3111 C CA . SER B 1 61 ? -21 68.938 42.062 1 48.84 61 SER B CA 1
ATOM 3112 C C . SER B 1 61 ? -19.766 69 41.188 1 48.84 61 SER B C 1
ATOM 3114 O O . SER B 1 61 ? -19.141 67.938 40.906 1 48.84 61 SER B O 1
ATOM 3116 N N . ASN B 1 62 ? -19.375 70.312 40.438 1 47.69 62 ASN B N 1
ATOM 3117 C CA . ASN B 1 62 ? -18.438 70.5 39.312 1 47.69 62 ASN B CA 1
ATOM 3118 C C . ASN B 1 62 ? -16.984 70.562 39.812 1 47.69 62 ASN B C 1
ATOM 3120 O O . ASN B 1 62 ? -16.672 71.25 40.781 1 47.69 62 ASN B O 1
ATOM 3124 N N . ASN B 1 63 ? -16.094 69.5 39.688 1 52.78 63 ASN B N 1
ATOM 3125 C CA . ASN B 1 63 ? -14.664 69.375 39.906 1 52.78 63 ASN B CA 1
ATOM 3126 C C . ASN B 1 63 ? -13.961 70.75 39.906 1 52.78 63 ASN B C 1
ATOM 3128 O O . ASN B 1 63 ? -12.922 70.875 40.562 1 52.78 63 ASN B O 1
ATOM 3132 N N . GLU B 1 64 ? -14.539 71.688 39.25 1 54.66 64 GLU B N 1
ATOM 3133 C CA . GLU B 1 64 ? -13.883 72.938 39.188 1 54.66 64 GLU B CA 1
ATOM 3134 C C . GLU B 1 64 ? -13.836 73.625 40.562 1 54.66 64 GLU B C 1
ATOM 3136 O O . GLU B 1 64 ? -12.836 74.25 40.906 1 54.66 64 GLU B O 1
ATOM 3141 N N . GLY B 1 65 ? -14.914 73.375 41.281 1 59.19 65 GLY B N 1
ATOM 3142 C CA . GLY B 1 65 ? -14.961 74 42.562 1 59.19 65 GLY B CA 1
ATOM 3143 C C . GLY B 1 65 ? -14.062 73.375 43.594 1 59.19 65 GLY B C 1
ATOM 3144 O O . GLY B 1 65 ? -13.617 74 44.562 1 59.19 65 GLY B O 1
ATOM 3145 N N . VAL B 1 66 ? -13.672 72.188 43.281 1 60.84 66 VAL B N 1
ATOM 3146 C CA . VAL B 1 66 ? -12.922 71.375 44.281 1 60.84 66 VAL B CA 1
ATOM 3147 C C . VAL B 1 66 ? -11.453 71.812 44.219 1 60.84 66 VAL B C 1
ATOM 3149 O O . VAL B 1 66 ? -10.781 71.812 45.281 1 60.84 66 VAL B O 1
ATOM 3152 N N . VAL B 1 67 ? -10.969 72.25 43.125 1 65.69 67 VAL B N 1
ATOM 3153 C CA . VAL B 1 67 ? -9.586 72.688 43.031 1 65.69 67 VAL B CA 1
ATOM 3154 C C . VAL B 1 67 ? -9.352 73.938 43.906 1 65.69 67 VAL B C 1
ATOM 3156 O O . VAL B 1 67 ? -8.266 74.062 44.469 1 65.69 67 VAL B O 1
ATOM 3159 N N . GLU B 1 68 ? -10.438 74.562 44.062 1 64.5 68 GLU B N 1
ATOM 3160 C CA . GLU B 1 68 ? -10.328 75.75 44.875 1 64.5 68 GLU B CA 1
ATOM 3161 C C . GLU B 1 68 ? -10.211 75.438 46.344 1 64.5 68 GLU B C 1
ATOM 3163 O O . GLU B 1 68 ? -9.836 76.25 47.156 1 64.5 68 GLU B O 1
ATOM 3168 N N . LEU B 1 69 ? -10.289 74.125 46.531 1 65.75 69 LEU B N 1
ATOM 3169 C CA . LEU B 1 69 ? -10.273 73.688 47.938 1 65.75 69 LEU B CA 1
ATOM 3170 C C . LEU B 1 69 ? -8.93 73.062 48.312 1 65.75 69 LEU B C 1
ATOM 3172 O O . LEU B 1 69 ? -8.734 72.625 49.469 1 65.75 69 LEU B O 1
ATOM 3176 N N . LEU B 1 70 ? -8.016 73.312 47.469 1 77.5 70 LEU B N 1
ATOM 3177 C CA . LEU B 1 70 ? -6.711 72.75 47.75 1 77.5 70 LEU B CA 1
ATOM 3178 C C . LEU B 1 70 ? -5.848 73.688 48.562 1 77.5 70 LEU B C 1
ATOM 3180 O O . LEU B 1 70 ? -5.809 74.875 48.25 1 77.5 70 LEU B O 1
ATOM 3184 N N . PHE B 1 71 ? -5.305 73.125 49.688 1 82.62 71 PHE B N 1
ATOM 3185 C CA . PHE B 1 71 ? -4.449 73.938 50.531 1 82.62 71 PHE B CA 1
ATOM 3186 C C . PHE B 1 71 ? -2.98 73.625 50.312 1 82.62 71 PHE B C 1
ATOM 3188 O O . PHE B 1 71 ? -2.639 72.5 50 1 82.62 71 PHE B O 1
ATOM 3195 N N . CYS B 1 72 ? -2.232 74.688 50.438 1 87.06 72 CYS B N 1
ATOM 3196 C CA . CYS B 1 72 ? -0.799 74.562 50.219 1 87.06 72 CYS B CA 1
ATOM 3197 C C . CYS B 1 72 ? -0.158 73.688 51.281 1 87.06 72 CYS B C 1
ATOM 3199 O O . CYS B 1 72 ? -0.45 73.875 52.469 1 87.06 72 CYS B O 1
ATOM 3201 N N . THR B 1 73 ? 0.64 72.812 50.938 1 82.5 73 THR B N 1
ATOM 3202 C CA . THR B 1 73 ? 1.31 71.875 51.875 1 82.5 73 THR B CA 1
ATOM 3203 C C . THR B 1 73 ? 2.355 72.625 52.688 1 82.5 73 THR B C 1
ATOM 3205 O O . THR B 1 73 ? 2.586 72.312 53.844 1 82.5 73 THR B O 1
ATOM 3208 N N . ASP B 1 74 ? 2.943 73.625 52.156 1 84.88 74 ASP B N 1
ATOM 3209 C CA . ASP B 1 74 ? 3.996 74.375 52.812 1 84.88 74 ASP B CA 1
ATOM 3210 C C . ASP B 1 74 ? 3.406 75.5 53.656 1 84.88 74 ASP B C 1
ATOM 3212 O O . ASP B 1 74 ? 4.012 75.938 54.656 1 84.88 74 ASP B O 1
ATOM 3216 N N . HIS B 1 75 ? 2.209 76 53.156 1 89.25 75 HIS B N 1
ATOM 3217 C CA . HIS B 1 75 ? 1.508 77.062 53.875 1 89.25 75 HIS B CA 1
ATOM 3218 C C . HIS B 1 75 ? 0.075 76.625 54.219 1 89.25 75 HIS B C 1
ATOM 3220 O O . HIS B 1 75 ? -0.855 77 53.469 1 89.25 75 HIS B O 1
ATOM 3226 N N . THR B 1 76 ? -0.069 75.938 55.188 1 79.81 76 THR B N 1
ATOM 3227 C CA . THR B 1 76 ? -1.276 75.188 55.531 1 79.81 76 THR B CA 1
ATOM 3228 C C . THR B 1 76 ? -2.488 76.125 55.562 1 79.81 76 THR B C 1
ATOM 3230 O O . THR B 1 76 ? -3.621 75.688 55.375 1 79.81 76 THR B O 1
ATOM 3233 N N . LYS B 1 77 ? -2.279 77.375 55.719 1 80.56 77 LYS B N 1
ATOM 3234 C CA . LYS B 1 77 ? -3.426 78.312 55.812 1 80.56 77 LYS B CA 1
ATOM 3235 C C . LYS B 1 77 ? -3.707 78.938 54.469 1 80.56 77 LYS B C 1
ATOM 3237 O O . LYS B 1 77 ? -4.617 79.812 54.375 1 80.56 77 LYS B O 1
ATOM 3242 N N . LYS B 1 78 ? -2.963 78.562 53.469 1 86.31 78 LYS B N 1
ATOM 3243 C CA . LYS B 1 78 ? -3.135 79.188 52.188 1 86.31 78 LYS B CA 1
ATOM 3244 C C . LYS B 1 78 ? -3.684 78.188 51.156 1 86.31 78 LYS B C 1
ATOM 3246 O O . LYS B 1 78 ? -3.285 77.062 51.125 1 86.31 78 LYS B O 1
ATOM 3251 N N . LYS B 1 79 ? -4.57 78.75 50.375 1 84.81 79 LYS B N 1
ATOM 3252 C CA . LYS B 1 79 ? -5.121 78 49.281 1 84.81 79 LYS B CA 1
ATOM 3253 C C . LYS B 1 79 ? -4.168 78 48.094 1 84.81 79 LYS B C 1
ATOM 3255 O O . LYS B 1 79 ? -3.414 78.938 47.875 1 84.81 79 LYS B O 1
ATOM 3260 N N . LEU B 1 80 ? -4.305 76.812 47.406 1 88.19 80 LEU B N 1
ATOM 3261 C CA . LEU B 1 80 ? -3.559 76.688 46.156 1 88.19 80 LEU B CA 1
ATOM 3262 C C . LEU B 1 80 ? -4.324 77.375 45.031 1 88.19 80 LEU B C 1
ATOM 3264 O O . LEU B 1 80 ? -5.414 76.938 44.656 1 88.19 80 LEU B O 1
ATOM 3268 N N . GLU B 1 81 ? -3.777 78.5 44.438 1 87.69 81 GLU B N 1
ATOM 3269 C CA . GLU B 1 81 ? -4.504 79.25 43.438 1 87.69 81 GLU B CA 1
ATOM 3270 C C . GLU B 1 81 ? -3.727 79.25 42.125 1 87.69 81 GLU B C 1
ATOM 3272 O O . GLU B 1 81 ? -4.293 79.562 41.062 1 87.69 81 GLU B O 1
ATOM 3277 N N . CYS B 1 82 ? -2.426 78.938 42.281 1 91.94 82 CYS B N 1
ATOM 3278 C CA . CYS B 1 82 ? -1.6 79.062 41.062 1 91.94 82 CYS B CA 1
ATOM 3279 C C . CYS B 1 82 ? -0.82 77.812 40.781 1 91.94 82 CYS B C 1
ATOM 3281 O O . CYS B 1 82 ? -0.707 76.938 41.656 1 91.94 82 CYS B O 1
ATOM 3283 N N . TYR B 1 83 ? -0.534 77.625 39.594 1 93.44 83 TYR B N 1
ATOM 3284 C CA . TYR B 1 83 ? 0.327 76.562 39.125 1 93.44 83 TYR B CA 1
ATOM 3285 C C . TYR B 1 83 ? 1.625 77.125 38.562 1 93.44 83 TYR B C 1
ATOM 3287 O O . TYR B 1 83 ? 1.602 78 37.688 1 93.44 83 TYR B O 1
ATOM 3295 N N . CYS B 1 84 ? 2.756 76.75 39.125 1 94.5 84 CYS B N 1
ATOM 3296 C CA . CYS B 1 84 ? 4.059 77.125 38.625 1 94.5 84 CYS B CA 1
ATOM 3297 C C . CYS B 1 84 ? 4.496 76.312 37.438 1 94.5 84 CYS B C 1
ATOM 3299 O O . CYS B 1 84 ? 4.781 75.125 37.594 1 94.5 84 CYS B O 1
ATOM 3301 N N . ASP B 1 85 ? 4.703 76.812 36.281 1 91.31 85 ASP B N 1
ATOM 3302 C CA . ASP B 1 85 ? 4.945 76.062 35.062 1 91.31 85 ASP B CA 1
ATOM 3303 C C . ASP B 1 85 ? 6.336 75.438 35.062 1 91.31 85 ASP B C 1
ATOM 3305 O O . ASP B 1 85 ? 6.48 74.25 34.781 1 91.31 85 ASP B O 1
ATOM 3309 N N . PRO B 1 86 ? 7.367 76.312 35.344 1 92.12 86 PRO B N 1
ATOM 3310 C CA . PRO B 1 86 ? 8.711 75.688 35.281 1 92.12 86 PRO B CA 1
ATOM 3311 C C . PRO B 1 86 ? 8.906 74.562 36.312 1 92.12 86 PRO B C 1
ATOM 3313 O O . PRO B 1 86 ? 9.656 73.625 36.062 1 92.12 86 PRO B O 1
ATOM 3316 N N . CYS B 1 87 ? 8.156 74.625 37.5 1 89.94 87 CYS B N 1
ATOM 3317 C CA . CYS B 1 87 ? 8.359 73.688 38.594 1 89.94 87 CYS B CA 1
ATOM 3318 C C . CYS B 1 87 ? 7.34 72.562 38.5 1 89.94 87 CYS B C 1
ATOM 3320 O O . CYS B 1 87 ? 7.52 71.5 39.125 1 89.94 87 CYS B O 1
ATOM 3322 N N . GLY B 1 88 ? 6.293 72.875 37.781 1 88.5 88 GLY B N 1
ATOM 3323 C CA . GLY B 1 88 ? 5.301 71.812 37.562 1 88.5 88 GLY B CA 1
ATOM 3324 C C . GLY B 1 88 ? 4.523 71.438 38.812 1 88.5 88 GLY B C 1
ATOM 3325 O O . GLY B 1 88 ? 4.301 70.25 39.062 1 88.5 88 GLY B O 1
ATOM 3326 N N . LYS B 1 89 ? 4.152 72.25 39.625 1 89.12 89 LYS B N 1
ATOM 3327 C CA . LYS B 1 89 ? 3.412 72 40.844 1 89.12 89 LYS B CA 1
ATOM 3328 C C . LYS B 1 89 ? 2.514 73.125 41.219 1 89.12 89 LYS B C 1
ATOM 3330 O O . LYS B 1 89 ? 2.801 74.312 40.906 1 89.12 89 LYS B O 1
ATOM 3335 N N . PRO B 1 90 ? 1.361 72.812 41.906 1 91.44 90 PRO B N 1
ATOM 3336 C CA . PRO B 1 90 ? 0.525 73.875 42.469 1 91.44 90 PRO B CA 1
ATOM 3337 C C . PRO B 1 90 ? 1.231 74.688 43.562 1 91.44 90 PRO B C 1
ATOM 3339 O O . PRO B 1 90 ? 1.983 74.062 44.344 1 91.44 90 PRO B O 1
ATOM 3342 N N . VAL B 1 91 ? 1.001 76.062 43.5 1 91.69 91 VAL B N 1
ATOM 3343 C CA . VAL B 1 91 ? 1.648 76.875 44.469 1 91.69 91 VAL B CA 1
ATOM 3344 C C . VAL B 1 91 ? 0.649 77.938 45 1 91.69 91 VAL B C 1
ATOM 3346 O O . VAL B 1 91 ? -0.316 78.25 44.312 1 91.69 91 VAL B O 1
ATOM 3349 N N . CYS B 1 92 ? 0.865 78.312 46.25 1 90.56 92 CYS B N 1
ATOM 3350 C CA . CYS B 1 92 ? 0.069 79.438 46.844 1 90.56 92 CYS B CA 1
ATOM 3351 C C . CYS B 1 92 ? 0.764 80.75 46.688 1 90.56 92 CYS B C 1
ATOM 3353 O O . CYS B 1 92 ? 1.859 80.812 46.125 1 90.56 92 CYS B O 1
ATOM 3355 N N . THR B 1 93 ? 0.162 81.875 47.094 1 91 93 THR B N 1
ATOM 3356 C CA . THR B 1 93 ? 0.701 83.25 46.938 1 91 93 THR B CA 1
ATOM 3357 C C . THR B 1 93 ? 1.996 83.375 47.75 1 91 93 THR B C 1
ATOM 3359 O O . THR B 1 93 ? 2.928 84.062 47.281 1 91 93 THR B O 1
ATOM 3362 N N . GLU B 1 94 ? 2.051 82.688 48.938 1 93.75 94 GLU B N 1
ATOM 3363 C CA . GLU B 1 94 ? 3.252 82.75 49.75 1 93.75 94 GLU B CA 1
ATOM 3364 C C . GLU B 1 94 ? 4.414 82 49.125 1 93.75 94 GLU B C 1
ATOM 3366 O O . GLU B 1 94 ? 5.562 82.438 49.188 1 93.75 94 GLU B O 1
ATOM 3371 N N . CYS B 1 95 ? 4.047 80.938 48.5 1 93.81 95 CYS B N 1
ATOM 3372 C CA . CYS B 1 95 ? 5.062 80.125 47.781 1 93.81 95 CYS B CA 1
ATOM 3373 C C . CYS B 1 95 ? 5.672 80.938 46.656 1 93.81 95 CYS B C 1
ATOM 3375 O O . CYS B 1 95 ? 6.879 80.875 46.406 1 93.81 95 CYS B O 1
ATOM 3377 N N . ILE B 1 96 ? 4.883 81.812 45.938 1 93.06 96 ILE B N 1
ATOM 3378 C CA . ILE B 1 96 ? 5.316 82.562 44.812 1 93.06 96 ILE B CA 1
ATOM 3379 C C . ILE B 1 96 ? 6.367 83.625 45.25 1 93.06 96 ILE B C 1
ATOM 3381 O O . ILE B 1 96 ? 7.395 83.75 44.594 1 93.06 96 ILE B O 1
ATOM 3385 N N . VAL B 1 97 ? 6.148 84.125 46.438 1 93.19 97 VAL B N 1
ATOM 3386 C CA . VAL B 1 97 ? 7.027 85.125 46.938 1 93.19 97 VAL B CA 1
ATOM 3387 C C . VAL B 1 97 ? 8.312 84.5 47.469 1 93.19 97 VAL B C 1
ATOM 3389 O O . VAL B 1 97 ? 9.406 85.062 47.25 1 93.19 97 VAL B O 1
ATOM 3392 N N . GLN B 1 98 ? 8.219 83.375 48.094 1 93.75 98 GLN B N 1
ATOM 3393 C CA . GLN B 1 98 ? 9.344 82.875 48.844 1 93.75 98 GLN B CA 1
ATOM 3394 C C . GLN B 1 98 ? 10.258 82 47.938 1 93.75 98 GLN B C 1
ATOM 3396 O O . GLN B 1 98 ? 11.477 82.188 48 1 93.75 98 GLN B O 1
ATOM 3401 N N . SER B 1 99 ? 9.711 81.125 47.062 1 92.94 99 SER B N 1
ATOM 3402 C CA . SER B 1 99 ? 10.547 80.125 46.375 1 92.94 99 SER B CA 1
ATOM 3403 C C . SER B 1 99 ? 10.297 80.125 44.875 1 92.94 99 SER B C 1
ATOM 3405 O O . SER B 1 99 ? 11.117 79.625 44.125 1 92.94 99 SER B O 1
ATOM 3407 N N . HIS B 1 100 ? 9.18 80.75 44.438 1 92.88 100 HIS B N 1
ATOM 3408 C CA . HIS B 1 100 ? 8.844 80.688 43.031 1 92.88 100 HIS B CA 1
ATOM 3409 C C . HIS B 1 100 ? 8.758 82.062 42.406 1 92.88 100 HIS B C 1
ATOM 3411 O O . HIS B 1 100 ? 8.047 82.312 41.406 1 92.88 100 HIS B O 1
ATOM 3417 N N . ASN B 1 101 ? 9.414 83 43.031 1 92 101 ASN B N 1
ATOM 3418 C CA . ASN B 1 101 ? 9.406 84.375 42.562 1 92 101 ASN B CA 1
ATOM 3419 C C . ASN B 1 101 ? 9.984 84.438 41.156 1 92 101 ASN B C 1
ATOM 3421 O O . ASN B 1 101 ? 11.055 83.938 40.875 1 92 101 ASN B O 1
ATOM 3425 N N . GLY B 1 102 ? 9.281 85.125 40.156 1 92.69 102 GLY B N 1
ATOM 3426 C CA . GLY B 1 102 ? 9.742 85.312 38.781 1 92.69 102 GLY B CA 1
ATOM 3427 C C . GLY B 1 102 ? 9.312 84.188 37.844 1 92.69 102 GLY B C 1
ATOM 3428 O O . GLY B 1 102 ? 9.492 84.312 36.625 1 92.69 102 GLY B O 1
ATOM 3429 N N . HIS B 1 103 ? 8.867 83.062 38.438 1 93.75 103 HIS B N 1
ATOM 3430 C CA . HIS B 1 103 ? 8.414 81.938 37.594 1 93.75 103 HIS B CA 1
ATOM 3431 C C . HIS B 1 103 ? 7.09 82.312 36.906 1 93.75 103 HIS B C 1
ATOM 3433 O O . HIS B 1 103 ? 6.293 83.062 37.469 1 93.75 103 HIS B O 1
ATOM 3439 N N . ALA B 1 104 ? 6.918 81.812 35.656 1 94.38 104 ALA B N 1
ATOM 3440 C CA . ALA B 1 104 ? 5.617 81.938 35 1 94.38 104 ALA B CA 1
ATOM 3441 C C . ALA B 1 104 ? 4.559 81.125 35.719 1 94.38 104 ALA B C 1
ATOM 3443 O O . ALA B 1 104 ? 4.715 79.875 35.844 1 94.38 104 ALA B O 1
ATOM 3444 N N . VAL B 1 105 ? 3.484 81.75 36.25 1 93.81 105 VAL B N 1
ATOM 3445 C CA . VAL B 1 105 ? 2.434 81.062 37 1 93.81 105 VAL B CA 1
ATOM 3446 C C . VAL B 1 105 ? 1.101 81.188 36.281 1 93.81 105 VAL B C 1
ATOM 3448 O O . VAL B 1 105 ? 0.875 82.188 35.594 1 93.81 105 VAL B O 1
ATOM 3451 N N . LYS B 1 106 ? 0.268 80.125 36.312 1 93.56 106 LYS B N 1
ATOM 3452 C CA . LYS B 1 106 ? -1.078 80.125 35.75 1 93.56 106 LYS B CA 1
ATOM 3453 C C . LYS B 1 106 ? -2.123 79.812 36.812 1 93.56 106 LYS B C 1
ATOM 3455 O O . LYS B 1 106 ? -1.789 79.375 37.906 1 93.56 106 LYS B O 1
ATOM 3460 N N . THR B 1 107 ? -3.377 80.25 36.438 1 91.31 107 THR B N 1
ATOM 3461 C CA . THR B 1 107 ? -4.469 79.938 37.375 1 91.31 107 THR B CA 1
ATOM 3462 C C . THR B 1 107 ? -4.641 78.438 37.5 1 91.31 107 THR B C 1
ATOM 3464 O O . THR B 1 107 ? -4.617 77.75 36.5 1 91.31 107 THR B O 1
ATOM 3467 N N . LEU B 1 108 ? -4.77 78 38.688 1 89.44 108 LEU B N 1
ATOM 3468 C CA . LEU B 1 108 ? -4.836 76.562 38.938 1 89.44 108 LEU B CA 1
ATOM 3469 C C . LEU B 1 108 ? -6.047 75.938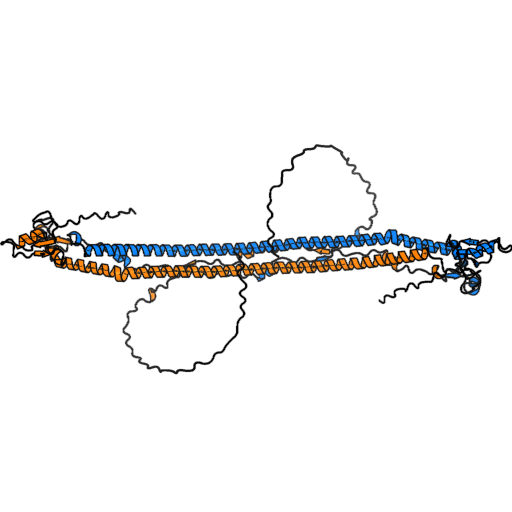 38.25 1 89.44 108 LEU B C 1
ATOM 3471 O O . LEU B 1 108 ? -5.969 74.812 37.75 1 89.44 108 LEU B O 1
ATOM 3475 N N . SER B 1 109 ? -7.141 76.625 38.25 1 85.75 109 SER B N 1
ATOM 3476 C CA . SER B 1 109 ? -8.367 76.125 37.656 1 85.75 109 SER B CA 1
ATOM 3477 C C . SER B 1 109 ? -8.188 75.875 36.156 1 85.75 109 SER B C 1
ATOM 3479 O O . SER B 1 109 ? -8.711 74.938 35.594 1 85.75 109 SER B O 1
ATOM 3481 N N . VAL B 1 110 ? -7.43 76.75 35.5 1 89.75 110 VAL B N 1
ATOM 3482 C CA . VAL B 1 110 ? -7.199 76.625 34.062 1 89.75 110 VAL B CA 1
ATOM 3483 C C . VAL B 1 110 ? -6.336 75.438 33.781 1 89.75 110 VAL B C 1
ATOM 3485 O O . VAL B 1 110 ? -6.633 74.688 32.844 1 89.75 110 VAL B O 1
ATOM 3488 N N . VAL B 1 111 ? -5.355 75.25 34.625 1 90.19 111 VAL B N 1
ATOM 3489 C CA . VAL B 1 111 ? -4.453 74.125 34.438 1 90.19 111 VAL B CA 1
ATOM 3490 C C . VAL B 1 111 ? -5.195 72.812 34.719 1 90.19 111 VAL B C 1
ATOM 3492 O O . VAL B 1 111 ? -5.004 71.812 34.031 1 90.19 111 VAL B O 1
ATOM 3495 N N . TYR B 1 112 ? -6.043 72.812 35.719 1 89.19 112 TYR B N 1
ATOM 3496 C CA . TYR B 1 112 ? -6.859 71.688 36.062 1 89.19 112 TYR B CA 1
ATOM 3497 C C . TYR B 1 112 ? -7.73 71.25 34.875 1 89.19 112 TYR B C 1
ATOM 3499 O O . TYR B 1 112 ? -7.766 70.062 34.5 1 89.19 112 TYR B O 1
ATOM 3507 N N . ASN B 1 113 ? -8.398 72.25 34.312 1 89.44 113 ASN B N 1
ATOM 3508 C CA . ASN B 1 113 ? -9.281 71.938 33.188 1 89.44 113 ASN B CA 1
ATOM 3509 C C . ASN B 1 113 ? -8.508 71.438 32 1 89.44 113 ASN B C 1
ATOM 3511 O O . ASN B 1 113 ? -8.984 70.562 31.266 1 89.44 113 ASN B O 1
ATOM 3515 N N . LYS B 1 114 ? -7.32 72 31.812 1 91.31 114 LYS B N 1
ATOM 3516 C CA . LYS B 1 114 ? -6.484 71.562 30.719 1 91.31 114 LYS B CA 1
ATOM 3517 C C . LYS B 1 114 ? -6.062 70.062 30.906 1 91.31 114 LYS B C 1
ATOM 3519 O O . LYS B 1 114 ? -6.133 69.312 29.984 1 91.31 114 LYS B O 1
ATOM 3524 N N . ILE B 1 115 ? -5.664 69.688 32.125 1 89.62 115 ILE B N 1
ATOM 3525 C CA . ILE B 1 115 ? -5.234 68.375 32.438 1 89.62 115 ILE B CA 1
ATOM 3526 C C . ILE B 1 115 ? -6.41 67.375 32.281 1 89.62 115 ILE B C 1
ATOM 3528 O O . ILE B 1 115 ? -6.27 66.312 31.734 1 89.62 115 ILE B O 1
ATOM 3532 N N . LYS B 1 116 ? -7.512 67.875 32.812 1 90.38 116 LYS B N 1
ATOM 3533 C CA . LYS B 1 116 ? -8.719 67.062 32.719 1 90.38 116 LYS B CA 1
ATOM 3534 C C . LYS B 1 116 ? -9.102 66.75 31.281 1 90.38 116 LYS B C 1
ATOM 3536 O O . LYS B 1 116 ? -9.406 65.625 30.922 1 90.38 116 LYS B O 1
ATOM 3541 N N . THR B 1 117 ? -9.039 67.812 30.469 1 93.94 117 THR B N 1
ATOM 3542 C CA . THR B 1 117 ? -9.375 67.688 29.062 1 93.94 117 THR B CA 1
ATOM 3543 C C . THR B 1 117 ? -8.391 66.75 28.359 1 93.94 117 THR B C 1
ATOM 3545 O O . THR B 1 117 ? -8.797 65.875 27.562 1 93.94 117 THR B O 1
ATOM 3548 N N . ASN B 1 118 ? -7.082 66.875 28.703 1 92.19 118 ASN B N 1
ATOM 3549 C CA . ASN B 1 118 ? -6.062 66 28.109 1 92.19 118 ASN B CA 1
ATOM 3550 C C . ASN B 1 118 ? -6.281 64.5 28.5 1 92.19 118 ASN B C 1
ATOM 3552 O O . ASN B 1 118 ? -6.133 63.625 27.672 1 92.19 118 ASN B O 1
ATOM 3556 N N . MET B 1 119 ? -6.711 64.312 29.734 1 92.19 119 MET B N 1
ATOM 3557 C CA . MET B 1 119 ? -6.98 62.938 30.203 1 92.19 119 MET B CA 1
ATOM 3558 C C . MET B 1 119 ? -8.188 62.344 29.5 1 92.19 119 MET B C 1
ATOM 3560 O O . MET B 1 119 ? -8.18 61.156 29.125 1 92.19 119 MET B O 1
ATOM 3564 N N . GLN B 1 120 ? -9.125 63.219 29.297 1 94.19 120 GLN B N 1
ATOM 3565 C CA . GLN B 1 120 ? -10.312 62.781 28.578 1 94.19 120 GLN B CA 1
ATOM 3566 C C . GLN B 1 120 ? -9.984 62.406 27.141 1 94.19 120 GLN B C 1
ATOM 3568 O O . GLN B 1 120 ? -10.492 61.438 26.594 1 94.19 120 GLN B O 1
ATOM 3573 N N . LEU B 1 121 ? -9.102 63.188 26.516 1 95 121 LEU B N 1
ATOM 3574 C CA . LEU B 1 121 ? -8.688 62.938 25.141 1 95 121 LEU B CA 1
ATOM 3575 C C . LEU B 1 121 ? -7.93 61.625 25.031 1 95 121 LEU B C 1
ATOM 3577 O O . LEU B 1 121 ? -8.164 60.812 24.109 1 95 121 LEU B O 1
ATOM 3581 N N . LYS B 1 122 ? -7.094 61.375 26 1 94.38 122 LYS B N 1
ATOM 3582 C CA . LYS B 1 122 ? -6.336 60.125 26.031 1 94.38 122 LYS B CA 1
ATOM 3583 C C . LYS B 1 122 ? -7.262 58.938 26.234 1 94.38 122 LYS B C 1
ATOM 3585 O O . LYS B 1 122 ? -7.113 57.906 25.578 1 94.38 122 LYS B O 1
ATOM 3590 N N . LYS B 1 123 ? -8.18 59.094 27.156 1 95.38 123 LYS B N 1
ATOM 3591 C CA . LYS B 1 123 ? -9.148 58.031 27.422 1 95.38 123 LYS B CA 1
ATOM 3592 C C . LYS B 1 123 ? -9.961 57.719 26.172 1 95.38 123 LYS B C 1
ATOM 3594 O O . LYS B 1 123 ? -10.156 56.562 25.844 1 95.38 123 LYS B O 1
ATOM 3599 N N . ASP B 1 124 ? -10.375 58.75 25.422 1 96.5 124 ASP B N 1
ATOM 3600 C CA . ASP B 1 124 ? -11.148 58.562 24.203 1 96.5 124 ASP B CA 1
ATOM 3601 C C . ASP B 1 124 ? -10.305 57.875 23.109 1 96.5 124 ASP B C 1
ATOM 3603 O O . ASP B 1 124 ? -10.797 57.031 22.391 1 96.5 124 ASP B O 1
ATOM 3607 N N . GLU B 1 125 ? -9.07 58.312 23.016 1 96.38 125 GLU B N 1
ATOM 3608 C CA . GLU B 1 125 ? -8.164 57.688 22.062 1 96.38 125 GLU B CA 1
ATOM 3609 C C . GLU B 1 125 ? -8.016 56.188 22.328 1 96.38 125 GLU B C 1
ATOM 3611 O O . GLU B 1 125 ? -8.07 55.406 21.391 1 96.38 125 GLU B O 1
ATOM 3616 N N . ILE B 1 126 ? -7.871 55.844 23.594 1 96.94 126 ILE B N 1
ATOM 3617 C CA . ILE B 1 126 ? -7.676 54.438 23.984 1 96.94 126 ILE B CA 1
ATOM 3618 C C . ILE B 1 126 ? -8.938 53.625 23.688 1 96.94 126 ILE B C 1
ATOM 3620 O O . ILE B 1 126 ? -8.875 52.594 23.016 1 96.94 126 ILE B O 1
ATOM 3624 N N . GLU B 1 127 ? -10.078 54.125 24.125 1 97.19 127 GLU B N 1
ATOM 3625 C CA . GLU B 1 127 ? -11.344 53.406 24.078 1 97.19 127 GLU B CA 1
ATOM 3626 C C . GLU B 1 127 ? -11.891 53.344 22.656 1 97.19 127 GLU B C 1
ATOM 3628 O O . GLU B 1 127 ? -12.383 52.281 22.219 1 97.19 127 GLU B O 1
ATOM 3633 N N . LYS B 1 128 ? -11.781 54.406 21.906 1 97.38 128 LYS B N 1
ATOM 3634 C CA . LYS B 1 128 ? -12.492 54.5 20.641 1 97.38 128 LYS B CA 1
ATOM 3635 C C . LYS B 1 128 ? -11.562 54.25 19.469 1 97.38 128 LYS B C 1
ATOM 3637 O O . LYS B 1 128 ? -12.016 53.938 18.359 1 97.38 128 LYS B O 1
ATOM 3642 N N . ASP B 1 129 ? -10.234 54.281 19.641 1 97.19 129 ASP B N 1
ATOM 3643 C CA . ASP B 1 129 ? -9.312 54.156 18.516 1 97.19 129 ASP B CA 1
ATOM 3644 C C . ASP B 1 129 ? -8.359 52.969 18.734 1 97.19 129 ASP B C 1
ATOM 3646 O O . ASP B 1 129 ? -8.484 51.938 18.078 1 97.19 129 ASP B O 1
ATOM 3650 N N . LEU B 1 130 ? -7.578 53 19.797 1 97 130 LEU B N 1
ATOM 3651 C CA . LEU B 1 130 ? -6.477 52.062 19.969 1 97 130 LEU B CA 1
ATOM 3652 C C . LEU B 1 130 ? -6.996 50.656 20.25 1 97 130 LEU B C 1
ATOM 3654 O O . LEU B 1 130 ? -6.594 49.688 19.594 1 97 130 LEU B O 1
ATOM 3658 N N . ILE B 1 131 ? -7.914 50.5 21.188 1 97.88 131 ILE B N 1
ATOM 3659 C CA . ILE B 1 131 ? -8.406 49.156 21.562 1 97.88 131 ILE B CA 1
ATOM 3660 C C . ILE B 1 131 ? -9.062 48.5 20.344 1 97.88 131 ILE B C 1
ATOM 3662 O O . ILE B 1 131 ? -8.75 47.375 20.016 1 97.88 131 ILE B O 1
ATOM 3666 N N . PRO B 1 132 ? -9.969 49.219 19.594 1 97.75 132 PRO B N 1
ATOM 3667 C CA . PRO B 1 132 ? -10.555 48.594 18.391 1 97.75 132 PRO B CA 1
ATOM 3668 C C . PRO B 1 132 ? -9.508 48.219 17.359 1 97.75 132 PRO B C 1
ATOM 3670 O O . PRO B 1 132 ? -9.633 47.188 16.703 1 97.75 132 PRO B O 1
ATOM 3673 N N . LYS B 1 133 ? -8.469 49.031 17.156 1 97.25 133 LYS B N 1
ATOM 3674 C CA . LYS B 1 133 ? -7.414 48.75 16.188 1 97.25 133 LYS B CA 1
ATOM 3675 C C . LYS B 1 133 ? -6.664 47.469 16.562 1 97.25 133 LYS B C 1
ATOM 3677 O O . LYS B 1 133 ? -6.41 46.594 15.719 1 97.25 133 LYS B O 1
ATOM 3682 N N . TYR B 1 134 ? -6.379 47.281 17.828 1 97.5 134 TYR B N 1
ATOM 3683 C CA . TYR B 1 134 ? -5.672 46.094 18.297 1 97.5 134 TYR B CA 1
ATOM 3684 C C . TYR B 1 134 ? -6.57 44.875 18.234 1 97.5 134 TYR B C 1
ATOM 3686 O O . TYR B 1 134 ? -6.098 43.781 17.984 1 97.5 134 TYR B O 1
ATOM 3694 N N . LYS B 1 135 ? -7.855 45.062 18.516 1 97.75 135 LYS B N 1
ATOM 3695 C CA . LYS B 1 135 ? -8.797 43.969 18.375 1 97.75 135 LYS B CA 1
ATOM 3696 C C . LYS B 1 135 ? -8.875 43.5 16.922 1 97.75 135 LYS B C 1
ATOM 3698 O O . LYS B 1 135 ? -8.977 42.281 16.672 1 97.75 135 LYS B O 1
ATOM 3703 N N . LYS B 1 136 ? -8.852 44.438 16.016 1 97.19 136 LYS B N 1
ATOM 3704 C CA . LYS B 1 136 ? -8.844 44.062 14.594 1 97.19 136 LYS B CA 1
ATOM 3705 C C . LYS B 1 136 ? -7.566 43.312 14.234 1 97.19 136 LYS B C 1
ATOM 3707 O O . LYS B 1 136 ? -7.613 42.344 13.477 1 97.19 136 LYS B O 1
ATOM 3712 N N . LEU B 1 137 ? -6.395 43.75 14.75 1 96.44 137 LEU B N 1
ATOM 3713 C CA . LEU B 1 137 ? -5.129 43.031 14.531 1 96.44 137 LEU B CA 1
ATOM 3714 C C . LEU B 1 137 ? -5.203 41.594 15.055 1 96.44 137 LEU B C 1
ATOM 3716 O O . LEU B 1 137 ? -4.715 40.688 14.398 1 96.44 137 LEU B O 1
ATOM 3720 N N . LEU B 1 138 ? -5.84 41.469 16.234 1 96.94 138 LEU B N 1
ATOM 3721 C CA . LEU B 1 138 ? -5.996 40.125 16.828 1 96.94 138 LEU B CA 1
ATOM 3722 C C . LEU B 1 138 ? -6.84 39.25 15.93 1 96.94 138 LEU B C 1
ATOM 3724 O O . LEU B 1 138 ? -6.516 38.062 15.734 1 96.94 138 LEU B O 1
ATOM 3728 N N . ALA B 1 139 ? -7.875 39.812 15.391 1 96.75 139 ALA B N 1
ATOM 3729 C CA . ALA B 1 139 ? -8.75 39.062 14.492 1 96.75 139 ALA B CA 1
ATOM 3730 C C . ALA B 1 139 ? -8.008 38.625 13.234 1 96.75 139 ALA B C 1
ATOM 3732 O O . ALA B 1 139 ? -8.219 37.531 12.719 1 96.75 139 ALA B O 1
ATOM 3733 N N . THR B 1 140 ? -7.148 39.531 12.672 1 96.25 140 THR B N 1
ATOM 3734 C CA . THR B 1 140 ? -6.348 39.188 11.5 1 96.25 140 THR B CA 1
ATOM 3735 C C . THR B 1 140 ? -5.434 38 11.781 1 96.25 140 THR B C 1
ATOM 3737 O O . THR B 1 140 ? -5.238 37.156 10.922 1 96.25 140 THR B O 1
ATOM 3740 N N . GLU B 1 141 ? -4.855 37.969 12.984 1 96.69 141 GLU B N 1
ATOM 3741 C CA . GLU B 1 141 ? -4.008 36.844 13.359 1 96.69 141 GLU B CA 1
ATOM 3742 C C . GLU B 1 141 ? -4.805 35.562 13.406 1 96.69 141 GLU B C 1
ATOM 3744 O O . GLU B 1 141 ? -4.301 34.5 13.023 1 96.69 141 GLU B O 1
ATOM 3749 N N . ASP B 1 142 ? -6.016 35.625 13.844 1 96.94 142 ASP B N 1
ATOM 3750 C CA . ASP B 1 142 ? -6.883 34.469 13.852 1 96.94 142 ASP B CA 1
ATOM 3751 C C . ASP B 1 142 ? -7.156 33.969 12.438 1 96.94 142 ASP B C 1
ATOM 3753 O O . ASP B 1 142 ? -7.188 32.75 12.195 1 96.94 142 ASP B O 1
ATOM 3757 N N . ASP B 1 143 ? -7.352 34.844 11.578 1 96.69 143 ASP B N 1
ATOM 3758 C CA . ASP B 1 143 ? -7.57 34.5 10.18 1 96.69 143 ASP B CA 1
ATOM 3759 C C . ASP B 1 143 ? -6.332 33.812 9.578 1 96.69 143 ASP B C 1
ATOM 3761 O O . ASP B 1 143 ? -6.449 32.844 8.836 1 96.69 143 ASP B O 1
ATOM 3765 N N . LYS B 1 144 ? -5.168 34.375 9.875 1 96.12 144 LYS B N 1
ATOM 3766 C CA . LYS B 1 144 ? -3.92 33.781 9.406 1 96.12 144 LYS B CA 1
ATOM 3767 C C . LYS B 1 144 ? -3.773 32.344 9.914 1 96.12 144 LYS B C 1
ATOM 3769 O O . LYS B 1 144 ? -3.344 31.453 9.172 1 96.12 144 LYS B O 1
ATOM 3774 N N . ARG B 1 145 ? -4.141 32.156 11.211 1 97.44 145 ARG B N 1
ATOM 3775 C CA . ARG B 1 145 ? -4.078 30.828 11.812 1 97.44 145 ARG B CA 1
ATOM 3776 C C . ARG B 1 145 ? -4.973 29.844 11.07 1 97.44 145 ARG B C 1
ATOM 3778 O O . ARG B 1 145 ? -4.551 28.734 10.742 1 97.44 145 ARG B O 1
ATOM 3785 N N . SER B 1 146 ? -6.223 30.266 10.82 1 97.62 146 SER B N 1
ATOM 3786 C CA . SER B 1 146 ? -7.184 29.422 10.117 1 97.62 146 SER B CA 1
ATOM 3787 C C . SER B 1 146 ? -6.727 29.125 8.695 1 97.62 146 SER B C 1
ATOM 3789 O O . SER B 1 146 ? -6.82 27.984 8.227 1 97.62 146 SER B O 1
ATOM 3791 N N . SER B 1 147 ? -6.23 30.141 8.023 1 96.69 147 SER B N 1
ATOM 3792 C CA . SER B 1 147 ? -5.758 29.984 6.656 1 96.69 147 SER B CA 1
ATOM 3793 C C . SER B 1 147 ? -4.574 29.016 6.586 1 96.69 147 SER B C 1
ATOM 3795 O O . SER B 1 147 ? -4.527 28.141 5.719 1 96.69 147 SER B O 1
ATOM 3797 N N . LEU B 1 148 ? -3.65 29.172 7.504 1 97.19 148 LEU B N 1
ATOM 3798 C CA . LEU B 1 148 ? -2.477 28.312 7.551 1 97.19 148 LEU B CA 1
ATOM 3799 C C . LEU B 1 148 ? -2.881 26.859 7.809 1 97.19 148 LEU B C 1
ATOM 3801 O O . LEU B 1 148 ? -2.336 25.938 7.195 1 97.19 148 LEU B O 1
ATOM 3805 N N . THR B 1 149 ? -3.826 26.625 8.672 1 97.88 149 THR B N 1
ATOM 3806 C CA . THR B 1 149 ? -4.32 25.297 8.992 1 97.88 149 THR B CA 1
ATOM 3807 C C . THR B 1 149 ? -5 24.672 7.777 1 97.88 149 THR B C 1
ATOM 3809 O O . THR B 1 149 ? -4.781 23.484 7.477 1 97.88 149 THR B O 1
ATOM 3812 N N . LYS B 1 150 ? -5.797 25.438 7.102 1 98.12 150 LYS B N 1
ATOM 3813 C CA . LYS B 1 150 ? -6.48 24.953 5.91 1 98.12 150 LYS B CA 1
ATOM 3814 C C . LYS B 1 150 ? -5.484 24.578 4.82 1 98.12 150 LYS B C 1
ATOM 3816 O O . LYS B 1 150 ? -5.645 23.547 4.152 1 98.12 150 LYS B O 1
ATOM 3821 N N . GLU B 1 151 ? -4.492 25.391 4.656 1 97.19 151 GLU B N 1
ATOM 3822 C CA . GLU B 1 151 ? -3.453 25.094 3.674 1 97.19 151 GLU B CA 1
ATOM 3823 C C . GLU B 1 151 ? -2.732 23.797 4.008 1 97.19 151 GLU B C 1
ATOM 3825 O O . GLU B 1 151 ? -2.482 22.969 3.123 1 97.19 151 GLU B O 1
ATOM 3830 N N . ALA B 1 152 ? -2.377 23.641 5.246 1 97.81 152 ALA B N 1
ATOM 3831 C CA . ALA B 1 152 ? -1.707 22.422 5.684 1 97.81 152 ALA B CA 1
ATOM 3832 C C . ALA B 1 152 ? -2.582 21.188 5.43 1 97.81 152 ALA B C 1
ATOM 3834 O O . ALA B 1 152 ? -2.084 20.141 5.039 1 97.81 152 ALA B O 1
ATOM 3835 N N . GLU B 1 153 ? -3.879 21.312 5.637 1 97.94 153 GLU B N 1
ATOM 3836 C CA . GLU B 1 153 ? -4.805 20.203 5.402 1 97.94 153 GLU B CA 1
ATOM 3837 C C . GLU B 1 153 ? -4.852 19.828 3.926 1 97.94 153 GLU B C 1
ATOM 3839 O O . GLU B 1 153 ? -4.922 18.641 3.584 1 97.94 153 GLU B O 1
ATOM 3844 N N . GLU B 1 154 ? -4.863 20.797 3.09 1 97.88 154 GLU B N 1
ATOM 3845 C CA . GLU B 1 154 ? -4.848 20.531 1.652 1 97.88 154 GLU B CA 1
ATOM 3846 C C . GLU B 1 154 ? -3.578 19.797 1.235 1 97.88 154 GLU B C 1
ATOM 3848 O O . GLU B 1 154 ? -3.635 18.844 0.452 1 97.88 154 GLU B O 1
ATOM 3853 N N . ILE B 1 155 ? -2.482 20.203 1.779 1 98.06 155 ILE B N 1
ATOM 3854 C CA . ILE B 1 155 ? -1.209 19.578 1.463 1 98.06 155 ILE B CA 1
ATOM 3855 C C . ILE B 1 155 ? -1.189 18.141 2.018 1 98.06 155 ILE B C 1
ATOM 3857 O O . ILE B 1 155 ? -0.666 17.234 1.377 1 98.06 155 ILE B O 1
ATOM 3861 N N . GLU B 1 156 ? -1.733 18.016 3.215 1 98.12 156 GLU B N 1
ATOM 3862 C CA . GLU B 1 156 ? -1.862 16.688 3.785 1 98.12 156 GLU B CA 1
ATOM 3863 C C . GLU B 1 156 ? -2.609 15.75 2.838 1 98.12 156 GLU B C 1
ATOM 3865 O O . GLU B 1 156 ? -2.197 14.602 2.635 1 98.12 156 GLU B O 1
ATOM 3870 N N . ASN B 1 157 ? -3.664 16.203 2.268 1 97.94 157 ASN B N 1
ATOM 3871 C CA . ASN B 1 157 ? -4.453 15.406 1.325 1 97.94 157 ASN B CA 1
ATOM 3872 C C . ASN B 1 157 ? -3.654 15.086 0.065 1 97.94 157 ASN B C 1
ATOM 3874 O O . ASN B 1 157 ? -3.76 13.984 -0.475 1 97.94 157 ASN B O 1
ATOM 3878 N N . GLU B 1 158 ? -2.879 16.016 -0.388 1 97.38 158 GLU B N 1
ATOM 3879 C CA . GLU B 1 158 ? -2.031 15.773 -1.552 1 97.38 158 GLU B CA 1
ATOM 3880 C C . GLU B 1 158 ? -1.009 14.672 -1.272 1 97.38 158 GLU B C 1
ATOM 3882 O O . GLU B 1 158 ? -0.777 13.805 -2.117 1 97.38 158 GLU B O 1
ATOM 3887 N N . ILE B 1 159 ? -0.414 14.734 -0.127 1 97.69 159 ILE B N 1
ATOM 3888 C CA . ILE B 1 159 ? 0.574 13.734 0.268 1 97.69 159 ILE B CA 1
ATOM 3889 C C . ILE B 1 159 ? -0.086 12.359 0.356 1 97.69 159 ILE B C 1
ATOM 3891 O O . ILE B 1 159 ? 0.458 11.375 -0.138 1 97.69 159 ILE B O 1
ATOM 3895 N N . LYS B 1 160 ? -1.244 12.328 0.972 1 98 160 LYS B N 1
ATOM 3896 C CA . LYS B 1 160 ? -1.982 11.078 1.103 1 98 160 LYS B CA 1
ATOM 3897 C C . LYS B 1 160 ? -2.314 10.484 -0.266 1 98 160 LYS B C 1
ATOM 3899 O O . LYS B 1 160 ? -2.129 9.289 -0.495 1 98 160 LYS B O 1
ATOM 3904 N N . MET B 1 161 ? -2.812 11.32 -1.15 1 97.69 161 MET B N 1
ATOM 3905 C CA . MET B 1 161 ? -3.184 10.867 -2.486 1 97.69 161 MET B CA 1
ATOM 3906 C C . MET B 1 161 ? -1.963 10.359 -3.246 1 97.69 161 MET B C 1
ATOM 3908 O O . MET B 1 161 ? -2.033 9.336 -3.928 1 97.69 161 MET B O 1
ATOM 3912 N N . HIS B 1 162 ? -0.894 11.07 -3.127 1 97.25 162 HIS B N 1
ATOM 3913 C CA . HIS B 1 162 ? 0.342 10.648 -3.775 1 97.25 162 HIS B CA 1
ATOM 3914 C C . HIS B 1 162 ? 0.812 9.305 -3.242 1 97.25 162 HIS B C 1
ATOM 3916 O O . HIS B 1 162 ? 1.188 8.422 -4.016 1 97.25 162 HIS B O 1
ATOM 3922 N N . THR B 1 163 ? 0.801 9.164 -1.953 1 97.62 163 THR B N 1
ATOM 3923 C CA . THR B 1 163 ? 1.192 7.91 -1.314 1 97.62 163 THR B CA 1
ATOM 3924 C C . THR B 1 163 ? 0.32 6.758 -1.803 1 97.62 163 THR B C 1
ATOM 3926 O O . THR B 1 163 ? 0.832 5.699 -2.176 1 97.62 163 THR B O 1
ATOM 3929 N N . MET B 1 164 ? -0.969 6.957 -1.834 1 98.06 164 MET B N 1
ATOM 3930 C CA . MET B 1 164 ? -1.913 5.934 -2.271 1 98.06 164 MET B CA 1
ATOM 3931 C C . MET B 1 164 ? -1.682 5.566 -3.732 1 98.06 164 MET B C 1
ATOM 3933 O O . MET B 1 164 ? -1.745 4.391 -4.102 1 98.06 164 MET B O 1
ATOM 3937 N N . ASN B 1 165 ? -1.428 6.527 -4.539 1 97.12 165 ASN B N 1
ATOM 3938 C CA . ASN B 1 165 ? -1.16 6.273 -5.949 1 97.12 165 ASN B CA 1
ATOM 3939 C C . ASN B 1 165 ? 0.086 5.414 -6.137 1 97.12 165 ASN B C 1
ATOM 3941 O O . ASN B 1 165 ? 0.095 4.5 -6.965 1 97.12 165 ASN B O 1
ATOM 3945 N N . MET B 1 166 ? 1.061 5.703 -5.387 1 97.31 166 MET B N 1
ATOM 3946 C CA . MET B 1 166 ? 2.301 4.938 -5.477 1 97.31 166 MET B CA 1
ATOM 3947 C C . MET B 1 166 ? 2.092 3.502 -5.004 1 97.31 166 MET B C 1
ATOM 3949 O O . MET B 1 166 ? 2.623 2.562 -5.598 1 97.31 166 MET B O 1
ATOM 3953 N N . ILE B 1 167 ? 1.38 3.363 -3.938 1 97.62 167 ILE B N 1
ATOM 3954 C CA . ILE B 1 167 ? 1.068 2.031 -3.43 1 97.62 167 ILE B CA 1
ATOM 3955 C C . ILE B 1 167 ? 0.332 1.229 -4.5 1 97.62 167 ILE B C 1
ATOM 3957 O O . ILE B 1 167 ? 0.64 0.057 -4.73 1 97.62 167 ILE B O 1
ATOM 3961 N N . GLN B 1 168 ? -0.592 1.896 -5.145 1 97.75 168 GLN B N 1
ATOM 3962 C CA . GLN B 1 168 ? -1.361 1.223 -6.184 1 97.75 168 GLN B CA 1
ATOM 3963 C C . GLN B 1 168 ? -0.461 0.786 -7.336 1 97.75 168 GLN B C 1
ATOM 3965 O O . GLN B 1 168 ? -0.656 -0.287 -7.91 1 97.75 168 GLN B O 1
ATOM 3970 N N . ILE B 1 169 ? 0.456 1.565 -7.707 1 97.12 169 ILE B N 1
ATOM 3971 C CA . ILE B 1 169 ? 1.387 1.226 -8.773 1 97.12 169 ILE B CA 1
ATOM 3972 C C . ILE B 1 169 ? 2.189 -0.014 -8.391 1 97.12 169 ILE B C 1
ATOM 3974 O O . ILE B 1 169 ? 2.352 -0.934 -9.195 1 97.12 169 ILE B O 1
ATOM 3978 N N . ILE B 1 170 ? 2.637 -0.064 -7.148 1 97.31 170 ILE B N 1
ATOM 3979 C CA . ILE B 1 170 ? 3.412 -1.197 -6.656 1 97.31 170 ILE B CA 1
ATOM 3980 C C . ILE B 1 170 ? 2.555 -2.459 -6.68 1 97.31 170 ILE B C 1
ATOM 3982 O O . ILE B 1 170 ? 3.006 -3.516 -7.125 1 97.31 170 ILE B O 1
ATOM 3986 N N . LYS B 1 171 ? 1.357 -2.35 -6.195 1 97.62 171 LYS B N 1
ATOM 3987 C CA . LYS B 1 171 ? 0.438 -3.484 -6.203 1 97.62 171 LYS B CA 1
ATOM 3988 C C . LYS B 1 171 ? 0.208 -3.996 -7.625 1 97.62 171 LYS B C 1
ATOM 3990 O O . LYS B 1 171 ? 0.163 -5.207 -7.852 1 97.62 171 LYS B O 1
ATOM 3995 N N . THR B 1 172 ? 0.01 -3.07 -8.555 1 97.88 172 THR B N 1
ATOM 3996 C CA . THR B 1 172 ? -0.205 -3.436 -9.953 1 97.88 172 THR B CA 1
ATOM 3997 C C . THR B 1 172 ? 1.006 -4.18 -10.508 1 97.88 172 THR B C 1
ATOM 3999 O O . THR B 1 172 ? 0.856 -5.176 -11.219 1 97.88 172 THR B O 1
ATOM 4002 N N . M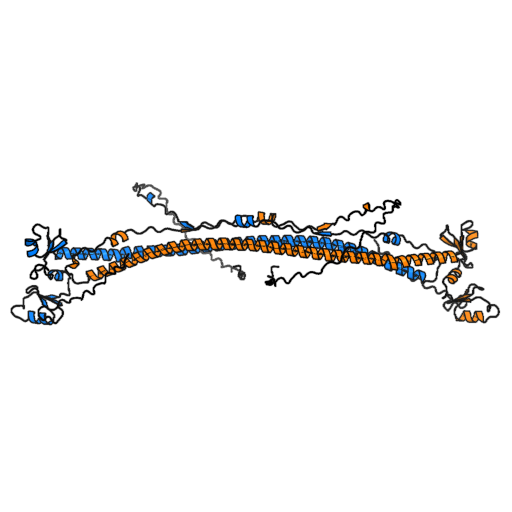ET B 1 173 ? 2.164 -3.744 -10.164 1 97.44 173 MET B N 1
ATOM 4003 C CA . MET B 1 173 ? 3.377 -4.41 -10.633 1 97.44 173 MET B CA 1
ATOM 4004 C C . MET B 1 173 ? 3.502 -5.801 -10.023 1 97.44 173 MET B C 1
ATOM 4006 O O . MET B 1 173 ? 3.902 -6.746 -10.711 1 97.44 173 MET B O 1
ATOM 4010 N N . GLY B 1 174 ? 3.229 -5.898 -8.688 1 97.44 174 GLY B N 1
ATOM 4011 C CA . GLY B 1 174 ? 3.211 -7.211 -8.062 1 97.44 174 GLY B CA 1
ATOM 4012 C C . GLY B 1 174 ? 2.264 -8.188 -8.734 1 97.44 174 GLY B C 1
ATOM 4013 O O . GLY B 1 174 ? 2.629 -9.328 -9.008 1 97.44 174 GLY B O 1
ATOM 4014 N N . LYS B 1 175 ? 1.065 -7.715 -9.078 1 97.94 175 LYS B N 1
ATOM 4015 C CA . LYS B 1 175 ? 0.059 -8.539 -9.742 1 97.94 175 LYS B CA 1
ATOM 4016 C C . LYS B 1 175 ? 0.516 -8.945 -11.141 1 97.94 175 LYS B C 1
ATOM 4018 O O . LYS B 1 175 ? 0.285 -10.078 -11.57 1 97.94 175 LYS B O 1
ATOM 4023 N N . ARG B 1 176 ? 1.067 -8.039 -11.875 1 97.5 176 ARG B N 1
ATOM 4024 C CA . ARG B 1 176 ? 1.569 -8.328 -13.211 1 97.5 176 ARG B CA 1
ATOM 4025 C C . ARG B 1 176 ? 2.637 -9.414 -13.18 1 97.5 176 ARG B C 1
ATOM 4027 O O . ARG B 1 176 ? 2.619 -10.336 -14 1 97.5 176 ARG B O 1
ATOM 4034 N N . THR B 1 177 ? 3.527 -9.273 -12.227 1 97.56 177 THR B N 1
ATOM 4035 C CA . THR B 1 177 ? 4.598 -10.258 -12.078 1 97.56 177 THR B CA 1
ATOM 4036 C C . THR B 1 177 ? 4.031 -11.625 -11.688 1 97.56 177 THR B C 1
ATOM 4038 O O . THR B 1 177 ? 4.453 -12.648 -12.219 1 97.56 177 THR B O 1
ATOM 4041 N N . MET B 1 178 ? 3.047 -11.641 -10.797 1 97.88 178 MET B N 1
ATOM 4042 C CA . MET B 1 178 ? 2.383 -12.867 -10.375 1 97.88 178 MET B CA 1
ATOM 4043 C C . MET B 1 178 ? 1.663 -13.523 -11.555 1 97.88 178 MET B C 1
ATOM 4045 O O . MET B 1 178 ? 1.731 -14.742 -11.719 1 97.88 178 MET B O 1
ATOM 4049 N N . SER B 1 179 ? 0.991 -12.703 -12.352 1 98.06 179 SER B N 1
ATOM 4050 C CA . SER B 1 179 ? 0.283 -13.211 -13.523 1 98.06 179 SER B CA 1
ATOM 4051 C C . SER B 1 179 ? 1.249 -13.828 -14.531 1 98.06 179 SER B C 1
ATOM 4053 O O . SER B 1 179 ? 0.956 -14.875 -15.117 1 98.06 179 SER B O 1
ATOM 4055 N N . HIS B 1 180 ? 2.365 -13.203 -14.734 1 97.94 180 HIS B N 1
ATOM 4056 C CA . HIS B 1 180 ? 3.391 -13.758 -15.609 1 97.94 180 HIS B CA 1
ATOM 4057 C C . HIS B 1 180 ? 3.879 -15.109 -15.102 1 97.94 180 HIS B C 1
ATOM 4059 O O . HIS B 1 180 ? 3.986 -16.062 -15.867 1 97.94 180 HIS B O 1
ATOM 4065 N N . LEU B 1 181 ? 4.16 -15.195 -13.797 1 97.81 181 LEU B N 1
ATOM 4066 C CA . LEU B 1 181 ? 4.605 -16.438 -13.172 1 97.81 181 LEU B CA 1
ATOM 4067 C C . LEU B 1 181 ? 3.578 -17.547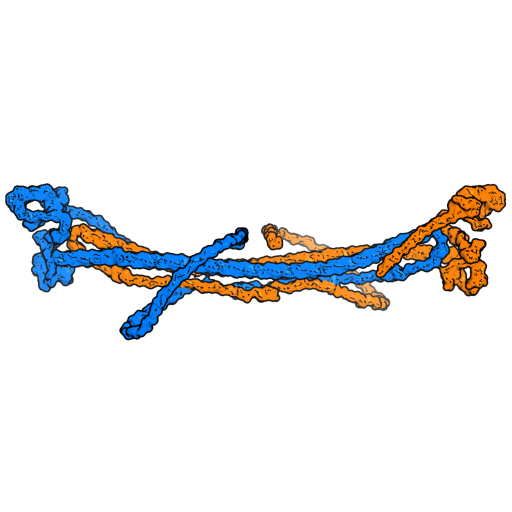 -13.375 1 97.81 181 LEU B C 1
ATOM 4069 O O . LEU B 1 181 ? 3.934 -18.672 -13.734 1 97.81 181 LEU B O 1
ATOM 4073 N N . GLN B 1 182 ? 2.316 -17.188 -13.18 1 98 182 GLN B N 1
ATOM 4074 C CA . GLN B 1 182 ? 1.248 -18.172 -13.32 1 98 182 GLN B CA 1
ATOM 4075 C C . GLN B 1 182 ? 1.144 -18.656 -14.766 1 98 182 GLN B C 1
ATOM 4077 O O . GLN B 1 182 ? 0.929 -19.844 -15.008 1 98 182 GLN B O 1
ATOM 4082 N N . SER B 1 183 ? 1.273 -17.75 -15.711 1 98.06 183 SER B N 1
ATOM 4083 C CA . SER B 1 183 ? 1.226 -18.125 -17.125 1 98.06 183 SER B CA 1
ATOM 4084 C C . SER B 1 183 ? 2.357 -19.078 -17.484 1 98.06 183 SER B C 1
ATOM 4086 O O . SER B 1 183 ? 2.135 -20.078 -18.156 1 98.06 183 SER B O 1
ATOM 4088 N N . GLU B 1 184 ? 3.518 -18.812 -17.016 1 97.75 184 GLU B N 1
ATOM 4089 C CA . GLU B 1 184 ? 4.668 -19.672 -17.266 1 97.75 184 GLU B CA 1
ATOM 4090 C C . GLU B 1 184 ? 4.492 -21.031 -16.594 1 97.75 184 GLU B C 1
ATOM 4092 O O . GLU B 1 184 ? 4.824 -22.078 -17.188 1 97.75 184 GLU B O 1
ATOM 4097 N N . LYS B 1 185 ? 4.039 -21.016 -15.344 1 98 185 LYS B N 1
ATOM 4098 C CA . LYS B 1 185 ? 3.764 -22.266 -14.633 1 98 185 LYS B CA 1
ATOM 4099 C C . LYS B 1 185 ? 2.797 -23.141 -15.422 1 98 185 LYS B C 1
ATOM 4101 O O . LYS B 1 185 ? 3.041 -24.328 -15.602 1 98 185 LYS B O 1
ATOM 4106 N N . ASN B 1 186 ? 1.725 -22.5 -15.906 1 97.88 186 ASN B N 1
ATOM 4107 C CA . ASN B 1 186 ? 0.709 -23.25 -16.656 1 97.88 186 ASN B CA 1
ATOM 4108 C C . ASN B 1 186 ? 1.27 -23.812 -17.953 1 97.88 186 ASN B C 1
ATOM 4110 O O . ASN B 1 186 ? 0.927 -24.922 -18.359 1 97.88 186 ASN B O 1
ATOM 4114 N N . ARG B 1 187 ? 2.094 -23.078 -18.594 1 96.88 187 ARG B N 1
ATOM 4115 C CA . ARG B 1 187 ? 2.756 -23.547 -19.797 1 96.88 187 ARG B CA 1
ATOM 4116 C C . ARG B 1 187 ? 3.594 -24.797 -19.516 1 96.88 187 ARG B C 1
ATOM 4118 O O . ARG B 1 187 ? 3.508 -25.781 -20.234 1 96.88 187 ARG B O 1
ATOM 4125 N N . GLY B 1 188 ? 4.391 -24.719 -18.422 1 96.5 188 GLY B N 1
ATOM 4126 C CA . GLY B 1 188 ? 5.199 -25.859 -18.031 1 96.5 188 GLY B CA 1
ATOM 4127 C C . GLY B 1 188 ? 4.371 -27.078 -17.656 1 96.5 188 GLY B C 1
ATOM 4128 O O . GLY B 1 188 ? 4.672 -28.188 -18.078 1 96.5 188 GLY B O 1
ATOM 4129 N N . LEU B 1 189 ? 3.312 -26.859 -16.906 1 97.69 189 LEU B N 1
ATOM 4130 C CA . LEU B 1 189 ? 2.447 -27.953 -16.469 1 97.69 189 LEU B CA 1
ATOM 4131 C C . LEU B 1 189 ? 1.747 -28.594 -17.672 1 97.69 189 LEU B C 1
ATOM 4133 O O . LEU B 1 189 ? 1.558 -29.812 -17.703 1 97.69 189 LEU B O 1
ATOM 4137 N N . GLN B 1 190 ? 1.385 -27.766 -18.656 1 97.31 190 GLN B N 1
ATOM 4138 C CA . GLN B 1 190 ? 0.736 -28.297 -19.844 1 97.31 190 GLN B CA 1
ATOM 4139 C C . GLN B 1 190 ? 1.673 -29.219 -20.625 1 97.31 190 GLN B C 1
ATOM 4141 O O . GLN B 1 190 ? 1.254 -30.266 -21.109 1 97.31 190 GLN B O 1
ATOM 4146 N N . GLU B 1 191 ? 2.912 -28.844 -20.719 1 96.25 191 GLU B N 1
ATOM 4147 C CA . GLU B 1 191 ? 3.893 -29.688 -21.406 1 96.25 191 GLU B CA 1
ATOM 4148 C C . GLU B 1 191 ? 4.078 -31.016 -20.688 1 96.25 191 GLU B C 1
ATOM 4150 O O . GLU B 1 191 ? 4.148 -32.062 -21.312 1 96.25 191 GLU B O 1
ATOM 4155 N N . ILE B 1 192 ? 4.152 -30.953 -19.375 1 96.69 192 ILE B N 1
ATOM 4156 C CA . ILE B 1 192 ? 4.301 -32.156 -18.562 1 96.69 192 ILE B CA 1
ATOM 4157 C C . ILE B 1 192 ? 3.078 -33.062 -18.75 1 96.69 192 ILE B C 1
ATOM 4159 O O . ILE B 1 192 ? 3.209 -34.281 -18.922 1 96.69 192 ILE B O 1
ATOM 4163 N N . ASP B 1 193 ? 1.894 -32.469 -18.797 1 96.69 193 ASP B N 1
ATOM 4164 C CA . ASP B 1 193 ? 0.659 -33.219 -18.969 1 96.69 193 ASP B CA 1
ATOM 4165 C C . ASP B 1 193 ? 0.591 -33.844 -20.344 1 96.69 193 ASP B C 1
ATOM 4167 O O . ASP B 1 193 ? 0.115 -35 -20.5 1 96.69 193 ASP B O 1
ATOM 4171 N N . ASN B 1 194 ? 1.057 -33.156 -21.359 1 96.5 194 ASN B N 1
ATOM 4172 C CA . ASN B 1 194 ? 1.129 -33.719 -22.703 1 96.5 194 ASN B CA 1
ATOM 4173 C C . ASN B 1 194 ? 2.043 -34.938 -22.734 1 96.5 194 ASN B C 1
ATOM 4175 O O . ASN B 1 194 ? 1.706 -35.969 -23.344 1 96.5 194 ASN B O 1
ATOM 4179 N N . THR B 1 195 ? 3.158 -34.844 -22.094 1 95.81 195 THR B N 1
ATOM 4180 C CA . THR B 1 195 ? 4.09 -35.969 -22 1 95.81 195 THR B CA 1
ATOM 4181 C C . THR B 1 195 ? 3.453 -37.156 -21.266 1 95.81 195 THR B C 1
ATOM 4183 O O . THR B 1 195 ? 3.57 -38.281 -21.703 1 95.81 195 THR B O 1
ATOM 4186 N N . LYS B 1 196 ? 2.762 -36.875 -20.156 1 96.94 196 LYS B N 1
ATOM 4187 C CA . LYS B 1 196 ? 2.088 -37.906 -19.391 1 96.94 196 LYS B CA 1
ATOM 4188 C C . LYS B 1 196 ? 1.043 -38.625 -20.234 1 96.94 196 LYS B C 1
ATOM 4190 O O . LYS B 1 196 ? 0.917 -39.844 -20.172 1 96.94 196 LYS B O 1
ATOM 4195 N N . ASP B 1 197 ? 0.339 -37.844 -21.062 1 97 197 ASP B N 1
ATOM 4196 C CA . ASP B 1 197 ? -0.691 -38.406 -21.922 1 97 197 ASP B CA 1
ATOM 4197 C C . ASP B 1 197 ? -0.083 -39.375 -22.938 1 97 197 ASP B C 1
ATOM 4199 O O . ASP B 1 197 ? -0.638 -40.438 -23.203 1 97 197 ASP B O 1
ATOM 4203 N N . LYS B 1 198 ? 1.074 -39 -23.484 1 96.19 198 LYS B N 1
ATOM 4204 C CA . LYS B 1 198 ? 1.756 -39.844 -24.438 1 96.19 198 LYS B CA 1
ATOM 4205 C C . LYS B 1 198 ? 2.205 -41.156 -23.781 1 96.19 198 LYS B C 1
ATOM 4207 O O . LYS B 1 198 ? 2.051 -42.25 -24.359 1 96.19 198 LYS B O 1
ATOM 4212 N N . ILE B 1 199 ? 2.736 -41.062 -22.578 1 96.94 199 ILE B N 1
ATOM 4213 C CA . ILE B 1 199 ? 3.188 -42.219 -21.844 1 96.94 199 ILE B CA 1
ATOM 4214 C C . ILE B 1 199 ? 1.994 -43.125 -21.531 1 96.94 199 ILE B C 1
ATOM 4216 O O . ILE B 1 199 ? 2.066 -44.344 -21.688 1 96.94 199 ILE B O 1
ATOM 4220 N N . MET B 1 200 ? 0.893 -42.5 -21.109 1 97.69 200 MET B N 1
ATOM 4221 C CA . MET B 1 200 ? -0.303 -43.281 -20.75 1 97.69 200 MET B CA 1
ATOM 4222 C C . MET B 1 200 ? -0.855 -44 -21.969 1 97.69 200 MET B C 1
ATOM 4224 O O . MET B 1 200 ? -1.309 -45.156 -21.844 1 97.69 200 MET B O 1
ATOM 4228 N N . LYS B 1 201 ? -0.772 -43.406 -23.188 1 96.62 201 LYS B N 1
ATOM 4229 C CA . LYS B 1 201 ? -1.218 -44.062 -24.422 1 96.62 201 LYS B CA 1
ATOM 4230 C C . LYS B 1 201 ? -0.343 -45.281 -24.734 1 96.62 201 LYS B C 1
ATOM 4232 O O . LYS B 1 201 ? -0.846 -46.312 -25.172 1 96.62 201 LYS B O 1
ATOM 4237 N N . ARG B 1 202 ? 0.957 -45.125 -24.469 1 96.44 202 ARG B N 1
ATOM 4238 C CA . ARG B 1 202 ? 1.877 -46.219 -24.703 1 96.44 202 ARG B CA 1
ATOM 4239 C C . ARG B 1 202 ? 1.611 -47.375 -23.719 1 96.44 202 ARG B C 1
ATOM 4241 O O . ARG B 1 202 ? 1.636 -48.562 -24.109 1 96.44 202 ARG B O 1
ATOM 4248 N N . ILE B 1 203 ? 1.279 -47 -22.484 1 97.38 203 ILE B N 1
ATOM 4249 C CA . ILE B 1 203 ? 0.953 -48.031 -21.5 1 97.38 203 ILE B CA 1
ATOM 4250 C C . ILE B 1 203 ? -0.327 -48.75 -21.906 1 97.38 203 ILE B C 1
ATOM 4252 O O . ILE B 1 203 ? -0.411 -49.969 -21.812 1 97.38 203 ILE B O 1
ATOM 4256 N N . GLN B 1 204 ? -1.264 -48 -22.422 1 97 204 GLN B N 1
ATOM 4257 C CA . GLN B 1 204 ? -2.525 -48.594 -22.859 1 97 204 GLN B CA 1
ATOM 4258 C C . GLN B 1 204 ? -2.314 -49.531 -24.031 1 97 204 GLN B C 1
ATOM 4260 O O . GLN B 1 204 ? -2.893 -50.625 -24.078 1 97 204 GLN B O 1
ATOM 4265 N N . TRP B 1 205 ? -1.513 -49.125 -24.938 1 96.06 205 TRP B N 1
ATOM 4266 C CA . TRP B 1 205 ? -1.192 -49.969 -26.078 1 96.06 205 TRP B CA 1
ATOM 4267 C C . TRP B 1 205 ? -0.543 -51.281 -25.609 1 96.06 205 TRP B C 1
ATOM 4269 O O . TRP B 1 205 ? -0.902 -52.375 -26.078 1 96.06 205 TRP B O 1
ATOM 4279 N N . LEU B 1 206 ? 0.388 -51.219 -24.672 1 96.31 206 LEU B N 1
ATOM 4280 C CA . LEU B 1 206 ? 1.081 -52.375 -24.156 1 96.31 206 LEU B CA 1
ATOM 4281 C C . LEU B 1 206 ? 0.106 -53.312 -23.453 1 96.31 206 LEU B C 1
ATOM 4283 O O . LEU B 1 206 ? 0.183 -54.531 -23.625 1 96.31 206 LEU B O 1
ATOM 4287 N N . LYS B 1 207 ? -0.804 -52.75 -22.75 1 96.94 207 LYS B N 1
ATOM 4288 C CA . LYS B 1 207 ? -1.799 -53.594 -22.062 1 96.94 207 LYS B CA 1
ATOM 4289 C C . LYS B 1 207 ? -2.693 -54.312 -23.062 1 96.94 207 LYS B C 1
ATOM 4291 O O . LYS B 1 207 ? -3.037 -55.469 -22.859 1 96.94 207 LYS B O 1
ATOM 4296 N N . GLN B 1 208 ? -3.047 -53.594 -24.125 1 94.56 208 GLN B N 1
ATOM 4297 C CA . GLN B 1 208 ? -3.855 -54.219 -25.156 1 94.56 208 GLN B CA 1
ATOM 4298 C C . GLN B 1 208 ? -3.098 -55.375 -25.844 1 94.56 208 GLN B C 1
ATOM 4300 O O . GLN B 1 208 ? -3.652 -56.438 -26.047 1 94.56 208 GLN B O 1
ATOM 4305 N N . MET B 1 209 ? -1.827 -55.125 -26.109 1 93.5 209 MET B N 1
ATOM 4306 C CA . MET B 1 209 ? -0.996 -56.156 -26.719 1 93.5 209 MET B CA 1
ATOM 4307 C C . MET B 1 209 ? -0.852 -57.375 -25.797 1 93.5 209 MET B C 1
ATOM 4309 O O . MET B 1 209 ? -0.914 -58.5 -26.25 1 93.5 209 MET B O 1
ATOM 4313 N N . ASP B 1 210 ? -0.639 -57.062 -24.531 1 94.62 210 ASP B N 1
ATOM 4314 C CA . ASP B 1 210 ? -0.549 -58.125 -23.531 1 94.62 210 ASP B CA 1
ATOM 4315 C C . ASP B 1 210 ? -1.809 -58.969 -23.547 1 94.62 210 ASP B C 1
ATOM 4317 O O . ASP B 1 210 ? -1.725 -60.219 -23.516 1 94.62 210 ASP B O 1
ATOM 4321 N N . SER B 1 211 ? -2.961 -58.375 -23.672 1 94.12 211 SER B N 1
ATOM 4322 C CA . SER B 1 211 ? -4.238 -59.062 -23.688 1 94.12 211 SER B CA 1
ATOM 4323 C C . SER B 1 211 ? -4.395 -59.906 -24.953 1 94.12 211 SER B C 1
ATOM 4325 O O . SER B 1 211 ? -4.879 -61.031 -24.891 1 94.12 211 SER B O 1
ATOM 4327 N N . ILE B 1 212 ? -4.008 -59.375 -26.047 1 90.38 212 ILE B N 1
ATOM 4328 C CA . ILE B 1 212 ? -4.113 -60.062 -27.312 1 90.38 212 ILE B CA 1
ATOM 4329 C C . ILE B 1 212 ? -3.215 -61.312 -27.281 1 90.38 212 ILE B C 1
ATOM 4331 O O . ILE B 1 212 ? -3.639 -62.406 -27.672 1 90.38 212 ILE B O 1
ATOM 4335 N N . LEU B 1 213 ? -1.976 -61.125 -26.781 1 91.69 213 LEU B N 1
ATOM 4336 C CA . LEU B 1 213 ? -1.046 -62.25 -26.703 1 91.69 213 LEU B CA 1
ATOM 4337 C C . LEU B 1 213 ? -1.569 -63.312 -25.75 1 91.69 213 LEU B C 1
ATOM 4339 O O . LEU B 1 213 ? -1.485 -64.5 -26.047 1 91.69 213 LEU B O 1
ATOM 4343 N N . PHE B 1 214 ? -2.078 -62.812 -24.656 1 93.06 214 PHE B N 1
ATOM 4344 C CA . PHE B 1 214 ? -2.66 -63.75 -23.688 1 93.06 214 PHE B CA 1
ATOM 4345 C C . PHE B 1 214 ? -3.783 -64.562 -24.328 1 93.06 214 PHE B C 1
ATOM 4347 O O . PHE B 1 214 ? -3.82 -65.75 -24.188 1 93.06 214 PHE B O 1
ATOM 4354 N N . ALA B 1 215 ? -4.676 -63.906 -25.062 1 88.75 215 ALA B N 1
ATOM 4355 C CA . ALA B 1 215 ? -5.805 -64.562 -25.703 1 88.75 215 ALA B CA 1
ATOM 4356 C C . ALA B 1 215 ? -5.328 -65.562 -26.766 1 88.75 215 ALA B C 1
ATOM 4358 O O . ALA B 1 215 ? -5.859 -66.688 -26.875 1 88.75 215 ALA B O 1
ATOM 4359 N N . LYS B 1 216 ? -4.312 -65.188 -27.516 1 87.38 216 LYS B N 1
ATOM 4360 C CA . LYS B 1 216 ? -3.795 -66.062 -28.562 1 87.38 216 LYS B CA 1
ATOM 4361 C C . LYS B 1 216 ? -3.143 -67.312 -27.984 1 87.38 216 LYS B C 1
ATOM 4363 O O . LYS B 1 216 ? -3.258 -68.438 -28.547 1 87.38 216 LYS B O 1
ATOM 4368 N N . LEU B 1 217 ? -2.484 -67.125 -26.844 1 89.19 217 LEU B N 1
ATOM 4369 C CA . LEU B 1 217 ? -1.78 -68.188 -26.219 1 89.19 217 LEU B CA 1
ATOM 4370 C C . LEU B 1 217 ? -2.764 -69.188 -25.578 1 89.19 217 LEU B C 1
ATOM 4372 O O . LEU B 1 217 ? -2.473 -70.375 -25.453 1 89.19 217 LEU B O 1
ATOM 4376 N N . GLN B 1 218 ? -3.934 -68.688 -25.281 1 86.62 218 GLN B N 1
ATOM 4377 C CA . GLN B 1 218 ? -4.938 -69.5 -24.641 1 86.62 218 GLN B CA 1
ATOM 4378 C C . GLN B 1 218 ? -5.871 -70.125 -25.656 1 86.62 218 GLN B C 1
ATOM 4380 O O . GLN B 1 218 ? -6.453 -71.188 -25.406 1 86.62 218 GLN B O 1
ATOM 4385 N N . ALA B 1 219 ? -5.906 -69.562 -26.781 1 80.88 219 ALA B N 1
ATOM 4386 C CA . ALA B 1 219 ? -6.859 -70 -27.797 1 80.88 219 ALA B CA 1
ATOM 4387 C C . ALA B 1 219 ? -6.328 -71.188 -28.547 1 80.88 219 ALA B C 1
ATOM 4389 O O . ALA B 1 219 ? -5.113 -71.438 -28.609 1 80.88 219 ALA B O 1
ATOM 4390 N N . ARG B 1 220 ? -7.277 -72.062 -29.078 1 76.19 220 ARG B N 1
ATOM 4391 C CA . ARG B 1 220 ? -6.914 -73.188 -29.953 1 76.19 220 ARG B CA 1
ATOM 4392 C C . ARG B 1 220 ? -6.266 -72.688 -31.234 1 76.19 220 ARG B C 1
ATOM 4394 O O . ARG B 1 220 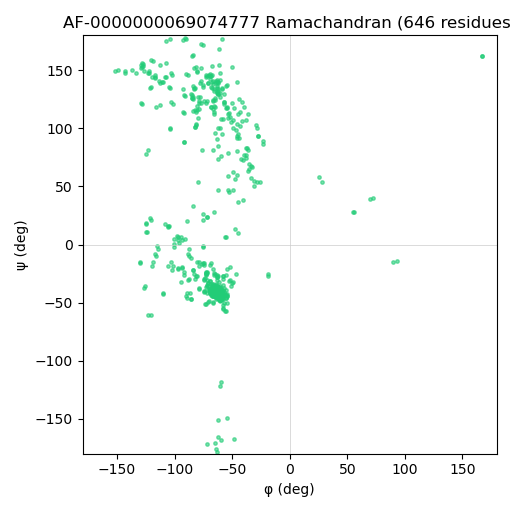? -6.746 -71.688 -31.844 1 76.19 220 ARG B O 1
ATOM 4401 N N . PRO B 1 221 ? -5.121 -73.312 -31.484 1 78.69 221 PRO B N 1
ATOM 4402 C CA . PRO B 1 221 ? -4.418 -72.812 -32.656 1 78.69 221 PRO B CA 1
ATOM 4403 C C . PRO B 1 221 ? -5.203 -73.062 -33.969 1 78.69 221 PRO B C 1
ATOM 4405 O O . PRO B 1 221 ? -5.797 -74.125 -34.156 1 78.69 221 PRO B O 1
ATOM 4408 N N . THR B 1 222 ? -5.414 -72 -34.719 1 78.44 222 THR B N 1
ATOM 4409 C CA . THR B 1 222 ? -5.949 -72.062 -36.062 1 78.44 222 THR B CA 1
ATOM 4410 C C . THR B 1 222 ? -4.859 -71.75 -37.094 1 78.44 222 THR B C 1
ATOM 4412 O O . THR B 1 222 ? -3.703 -71.5 -36.719 1 78.44 222 THR B O 1
ATOM 4415 N N . ILE B 1 223 ? -5.219 -71.875 -38.281 1 80 223 ILE B N 1
ATOM 4416 C CA . ILE B 1 223 ? -4.254 -71.562 -39.344 1 80 223 ILE B CA 1
ATOM 4417 C C . ILE B 1 223 ? -3.723 -70.188 -39.188 1 80 223 ILE B C 1
ATOM 4419 O O . ILE B 1 223 ? -2.551 -69.875 -39.469 1 80 223 ILE B O 1
ATOM 4423 N N . SER B 1 224 ? -4.543 -69.375 -38.562 1 80.12 224 SER B N 1
ATOM 4424 C CA . SER B 1 224 ? -4.191 -67.938 -38.375 1 80.12 224 SER B CA 1
ATOM 4425 C C . SER B 1 224 ? -3.139 -67.812 -37.281 1 80.12 224 SER B C 1
ATOM 4427 O O . SER B 1 224 ? -2.496 -66.75 -37.188 1 80.12 224 SER B O 1
ATOM 4429 N N . PHE B 1 225 ? -3 -68.812 -36.562 1 84.31 225 PHE B N 1
ATOM 4430 C CA . PHE B 1 225 ? -1.988 -68.812 -35.5 1 84.31 225 PHE B CA 1
ATOM 4431 C C . PHE B 1 225 ? -0.593 -68.688 -36.094 1 84.31 225 PHE B C 1
ATOM 4433 O O . PHE B 1 225 ? 0.301 -68.125 -35.469 1 84.31 225 PHE B O 1
ATOM 4440 N N . PHE B 1 226 ? -0.435 -69.125 -37.312 1 84.25 226 PHE B N 1
ATOM 4441 C CA . PHE B 1 226 ? 0.885 -69.188 -37.906 1 84.25 226 PHE B CA 1
ATOM 4442 C C . PHE B 1 226 ? 1.16 -67.938 -38.688 1 84.25 226 PHE B C 1
ATOM 4444 O O . PHE B 1 226 ? 2.258 -67.75 -39.219 1 84.25 226 PHE B O 1
ATOM 4451 N N . GLU B 1 227 ? 0.218 -67 -38.625 1 76.81 227 GLU B N 1
ATOM 4452 C CA . GLU B 1 227 ? 0.409 -65.75 -39.312 1 76.81 227 GLU B CA 1
ATOM 4453 C C . GLU B 1 227 ? 1.269 -64.812 -38.469 1 76.81 227 GLU B C 1
ATOM 4455 O O . GLU B 1 227 ? 1.196 -64.812 -37.219 1 76.81 227 GLU B O 1
ATOM 4460 N N . SER B 1 228 ? 2.221 -64.188 -39.094 1 70.69 228 SER B N 1
ATOM 4461 C CA . SER B 1 228 ? 3.15 -63.281 -38.406 1 70.69 228 SER B CA 1
ATOM 4462 C C . SER B 1 228 ? 2.408 -62.156 -37.688 1 70.69 228 SER B C 1
ATOM 4464 O O . SER B 1 228 ? 1.452 -61.594 -38.219 1 70.69 228 SER B O 1
ATOM 4466 N N . VAL B 1 229 ? 2.596 -62 -36.344 1 66.75 229 VAL B N 1
ATOM 4467 C CA . VAL B 1 229 ? 2.061 -60.875 -35.594 1 66.75 229 VAL B CA 1
ATOM 4468 C C . VAL B 1 229 ? 2.93 -59.656 -35.812 1 66.75 229 VAL B C 1
ATOM 4470 O O . VAL B 1 229 ? 4.16 -59.719 -35.781 1 66.75 229 VAL B O 1
ATOM 4473 N N . ASP B 1 230 ? 2.361 -58.562 -36.312 1 70.06 230 ASP B N 1
ATOM 4474 C CA . ASP B 1 230 ? 3.08 -57.312 -36.5 1 70.06 230 ASP B CA 1
ATOM 4475 C C . ASP B 1 230 ? 3.654 -56.812 -35.188 1 70.06 230 ASP B C 1
ATOM 4477 O O . ASP B 1 230 ? 2.906 -56.406 -34.281 1 70.06 230 ASP B O 1
ATOM 4481 N N . ASP B 1 231 ? 5.031 -56.906 -35.031 1 72.88 231 ASP B N 1
ATOM 4482 C CA . ASP B 1 231 ? 5.645 -56.531 -33.75 1 72.88 231 ASP B CA 1
ATOM 4483 C C . ASP B 1 231 ? 6.363 -55.188 -33.875 1 72.88 231 ASP B C 1
ATOM 4485 O O . ASP B 1 231 ? 7.238 -54.875 -33.062 1 72.88 231 ASP B O 1
ATOM 4489 N N . ASN B 1 232 ? 6.016 -54.438 -35 1 79.19 232 ASN B N 1
ATOM 4490 C CA . ASN B 1 232 ? 6.66 -53.156 -35.188 1 79.19 232 ASN B CA 1
ATOM 4491 C C . ASN B 1 232 ? 6.328 -52.188 -34.031 1 79.19 232 ASN B C 1
ATOM 4493 O O . ASN B 1 232 ? 7.188 -51.438 -33.594 1 79.19 232 ASN B O 1
ATOM 4497 N N . GLY B 1 233 ? 5.125 -52.281 -33.594 1 82.12 233 GLY B N 1
ATOM 4498 C CA . GLY B 1 233 ? 4.734 -51.406 -32.469 1 82.12 233 GLY B CA 1
ATOM 4499 C C . GLY B 1 233 ? 5.531 -51.688 -31.203 1 82.12 233 GLY B C 1
ATOM 4500 O O . GLY B 1 233 ? 5.914 -50.75 -30.5 1 82.12 233 GLY B O 1
ATOM 4501 N N . LEU B 1 234 ? 5.809 -52.938 -31.016 1 88.62 234 LEU B N 1
ATOM 4502 C CA . LEU B 1 234 ? 6.562 -53.312 -29.812 1 88.62 234 LEU B CA 1
ATOM 4503 C C . LEU B 1 234 ? 8.008 -52.844 -29.922 1 88.62 234 LEU B C 1
ATOM 4505 O O . LEU B 1 234 ? 8.602 -52.438 -28.922 1 88.62 234 LEU B O 1
ATOM 4509 N N . LYS B 1 235 ? 8.609 -52.812 -31.125 1 87.69 235 LYS B N 1
ATOM 4510 C CA . LYS B 1 235 ? 9.984 -52.344 -31.344 1 87.69 235 LYS B CA 1
ATOM 4511 C C . LYS B 1 235 ? 10.141 -50.875 -30.969 1 87.69 235 LYS B C 1
ATOM 4513 O O . LYS B 1 235 ? 11.125 -50.5 -30.328 1 87.69 235 LYS B O 1
ATOM 4518 N N . ASN B 1 236 ? 9.172 -50.094 -31.297 1 88.81 236 ASN B N 1
ATOM 4519 C CA . ASN B 1 236 ? 9.211 -48.656 -31.016 1 88.81 236 ASN B CA 1
ATOM 4520 C C . ASN B 1 236 ? 9.047 -48.375 -29.531 1 88.81 236 ASN B C 1
ATOM 4522 O O . ASN B 1 236 ? 9.531 -47.344 -29.031 1 88.81 236 ASN B O 1
ATOM 4526 N N . LEU B 1 237 ? 8.406 -49.312 -28.812 1 93.44 237 LEU B N 1
ATOM 4527 C CA . LEU B 1 237 ? 8.102 -49.094 -27.406 1 93.44 237 LEU B CA 1
ATOM 4528 C C . LEU B 1 237 ? 9.258 -49.531 -26.516 1 93.44 237 LEU B C 1
ATOM 4530 O O . LEU B 1 237 ? 9.297 -49.219 -25.328 1 93.44 237 LEU B O 1
ATOM 4534 N N . ARG B 1 238 ? 10.258 -50.219 -27.141 1 92.56 238 ARG B N 1
ATOM 4535 C CA . ARG B 1 238 ? 11.445 -50.625 -26.406 1 92.56 238 ARG B CA 1
ATOM 4536 C C . ARG B 1 238 ? 12.344 -49.438 -26.094 1 92.56 238 ARG B C 1
ATOM 4538 O O . ARG B 1 238 ? 13.094 -49.469 -25.109 1 92.56 238 ARG B O 1
ATOM 4545 N N . ILE B 1 239 ? 12.188 -48.375 -26.969 1 90.62 239 ILE B N 1
ATOM 4546 C CA . ILE B 1 239 ? 12.961 -47.156 -26.766 1 90.62 239 ILE B CA 1
ATOM 4547 C C . ILE B 1 239 ? 12.148 -46.188 -25.938 1 90.62 239 ILE B C 1
ATOM 4549 O O . ILE B 1 239 ? 11.133 -45.656 -26.406 1 90.62 239 ILE B O 1
ATOM 4553 N N . LEU B 1 240 ? 12.641 -45.938 -24.75 1 91.56 240 LEU B N 1
ATOM 4554 C CA . LEU B 1 240 ? 11.938 -45 -23.875 1 91.56 240 LEU B CA 1
ATOM 4555 C C . LEU B 1 240 ? 12.141 -43.562 -24.312 1 91.56 240 LEU B C 1
ATOM 4557 O O . LEU B 1 240 ? 13.242 -43.188 -24.719 1 91.56 240 LEU B O 1
ATOM 4561 N N . PRO B 1 241 ? 11.133 -42.781 -24.312 1 87.38 241 PRO B N 1
ATOM 4562 C CA . PRO B 1 241 ? 11.266 -41.406 -24.734 1 87.38 241 PRO B CA 1
ATOM 4563 C C . PRO B 1 241 ? 12.008 -40.531 -23.719 1 87.38 241 PRO B C 1
ATOM 4565 O O . PRO B 1 241 ? 11.969 -40.812 -22.516 1 87.38 241 PRO B O 1
ATOM 4568 N N . THR B 1 242 ? 12.766 -39.562 -24.25 1 84 242 THR B N 1
ATOM 4569 C CA . THR B 1 242 ? 13.383 -38.562 -23.406 1 84 242 THR B CA 1
ATOM 4570 C C . THR B 1 242 ? 12.406 -37.406 -23.109 1 84 242 THR B C 1
ATOM 4572 O O . THR B 1 242 ? 11.742 -36.906 -24.031 1 84 242 THR B O 1
ATOM 4575 N N . GLN B 1 243 ? 12.242 -37.156 -21.859 1 84.44 243 GLN B N 1
ATOM 4576 C CA . GLN B 1 243 ? 11.242 -36.188 -21.453 1 84.44 243 GLN B CA 1
ATOM 4577 C C . GLN B 1 243 ? 11.898 -34.844 -21.031 1 84.44 243 GLN B C 1
ATOM 4579 O O . GLN B 1 243 ? 12.93 -34.844 -20.359 1 84.44 243 GLN B O 1
ATOM 4584 N N . PRO B 1 244 ? 11.328 -33.781 -21.5 1 86.5 244 PRO B N 1
ATOM 4585 C CA . PRO B 1 244 ? 11.891 -32.5 -21.094 1 86.5 244 PRO B CA 1
ATOM 4586 C C . PRO B 1 244 ? 11.656 -32.188 -19.609 1 86.5 244 PRO B C 1
ATOM 4588 O O . PRO B 1 244 ? 10.727 -32.719 -19.016 1 86.5 244 PRO B O 1
ATOM 4591 N N . ASP B 1 245 ? 12.664 -31.5 -19.094 1 91.44 245 ASP B N 1
ATOM 4592 C CA . ASP B 1 245 ? 12.562 -31 -17.719 1 91.44 245 ASP B CA 1
ATOM 4593 C C . ASP B 1 245 ? 12.602 -29.484 -17.688 1 91.44 245 ASP B C 1
ATOM 4595 O O . ASP B 1 245 ? 13.164 -28.844 -18.578 1 91.44 245 ASP B O 1
ATOM 4599 N N . PHE B 1 246 ? 11.797 -28.969 -16.672 1 94.38 246 PHE B N 1
ATOM 4600 C CA . PHE B 1 246 ? 11.648 -27.516 -16.625 1 94.38 246 PHE B CA 1
ATOM 4601 C C . PHE B 1 246 ? 12.086 -26.969 -15.273 1 94.38 246 PHE B C 1
ATOM 4603 O O . PHE B 1 246 ? 12.016 -27.672 -14.258 1 94.38 246 PHE B O 1
ATOM 4610 N N . ALA B 1 247 ? 12.617 -25.766 -15.328 1 93.94 247 ALA B N 1
ATOM 4611 C CA . ALA B 1 247 ? 12.977 -25.016 -14.117 1 93.94 247 ALA B CA 1
ATOM 4612 C C . ALA B 1 247 ? 12.703 -23.531 -14.289 1 93.94 247 ALA B C 1
ATOM 4614 O O . ALA B 1 247 ? 12.719 -23.016 -15.406 1 93.94 247 ALA B O 1
ATOM 4615 N N . PHE B 1 248 ? 12.383 -22.922 -13.156 1 95.44 248 PHE B N 1
ATOM 4616 C CA . PHE B 1 248 ? 12.18 -21.484 -13.164 1 95.44 248 PHE B CA 1
ATOM 4617 C C . PHE B 1 248 ? 13.484 -20.75 -12.883 1 95.44 248 PHE B C 1
ATOM 4619 O O . PHE B 1 248 ? 14.32 -21.234 -12.109 1 95.44 248 PHE B O 1
ATOM 4626 N N . ASP B 1 249 ? 13.617 -19.516 -13.539 1 92.62 249 ASP B N 1
ATOM 4627 C CA . ASP B 1 249 ? 14.609 -18.547 -13.055 1 92.62 249 ASP B CA 1
ATOM 4628 C C . ASP B 1 249 ? 14.203 -17.984 -11.695 1 92.62 249 ASP B C 1
ATOM 4630 O O . ASP B 1 249 ? 13.016 -17.875 -11.391 1 92.62 249 ASP B O 1
ATOM 4634 N N . HIS B 1 250 ? 15.172 -17.734 -10.906 1 90.06 250 HIS B N 1
ATOM 4635 C CA . HIS B 1 250 ? 14.883 -17.047 -9.648 1 90.06 250 HIS B CA 1
ATOM 4636 C C . HIS B 1 250 ? 14.359 -15.641 -9.906 1 90.06 250 HIS B C 1
ATOM 4638 O O . HIS B 1 250 ? 14.766 -14.984 -10.867 1 90.06 250 HIS B O 1
ATOM 4644 N N . PHE B 1 251 ? 13.352 -15.305 -9.039 1 94.62 251 PHE B N 1
ATOM 4645 C CA . PHE B 1 251 ? 12.906 -13.914 -9.078 1 94.62 251 PHE B CA 1
ATOM 4646 C C . PHE B 1 251 ? 14.008 -12.977 -8.594 1 94.62 251 PHE B C 1
ATOM 4648 O O . PHE B 1 251 ? 14.539 -13.164 -7.496 1 94.62 251 PHE B O 1
ATOM 4655 N N . LYS B 1 252 ? 14.383 -12 -9.414 1 95.44 252 LYS B N 1
ATOM 4656 C CA . LYS B 1 252 ? 15.352 -10.984 -9.039 1 95.44 252 LYS B CA 1
ATOM 4657 C C . LYS B 1 252 ? 14.664 -9.656 -8.727 1 95.44 252 LYS B C 1
ATOM 4659 O O . LYS B 1 252 ? 14.336 -8.891 -9.641 1 95.44 252 LYS B O 1
ATOM 4664 N N . PRO B 1 253 ? 14.477 -9.391 -7.383 1 95.31 253 PRO B N 1
ATOM 4665 C CA . PRO B 1 253 ? 13.836 -8.125 -7.016 1 95.31 253 PRO B CA 1
ATOM 4666 C C . PRO B 1 253 ? 14.641 -6.906 -7.449 1 95.31 253 PRO B C 1
ATOM 4668 O O . PRO B 1 253 ? 15.875 -6.934 -7.426 1 95.31 253 PRO B O 1
ATOM 4671 N N . GLY B 1 254 ? 13.898 -5.875 -7.945 1 93.19 254 GLY B N 1
ATOM 4672 C CA . GLY B 1 254 ? 14.57 -4.621 -8.25 1 93.19 254 GLY B CA 1
ATOM 4673 C C . GLY B 1 254 ? 15.016 -3.865 -7.012 1 93.19 254 GLY B C 1
ATOM 4674 O O . GLY B 1 254 ? 14.336 -3.891 -5.984 1 93.19 254 GLY B O 1
ATOM 4675 N N . ASN B 1 255 ? 16.25 -3.275 -7.062 1 90.56 255 ASN B N 1
ATOM 4676 C CA . ASN B 1 255 ? 16.719 -2.449 -5.957 1 90.56 255 ASN B CA 1
ATOM 4677 C C . ASN B 1 255 ? 16.359 -0.979 -6.164 1 90.56 255 ASN B C 1
ATOM 4679 O O . ASN B 1 255 ? 17.188 -0.198 -6.645 1 90.56 255 ASN B O 1
ATOM 4683 N N . ILE B 1 256 ? 15.211 -0.588 -5.727 1 91.19 256 ILE B N 1
ATOM 4684 C CA . ILE B 1 256 ? 14.758 0.765 -6.027 1 91.19 256 ILE B CA 1
ATOM 4685 C C . ILE B 1 256 ? 14.414 1.494 -4.73 1 91.19 256 ILE B C 1
ATOM 4687 O O . ILE B 1 256 ? 13.805 2.564 -4.75 1 91.19 256 ILE B O 1
ATOM 4691 N N . THR B 1 257 ? 14.773 0.914 -3.617 1 91.5 257 THR B N 1
ATOM 4692 C CA . THR B 1 257 ? 14.445 1.461 -2.305 1 91.5 257 THR B CA 1
ATOM 4693 C C . THR B 1 257 ? 15 2.873 -2.154 1 91.5 257 THR B C 1
ATOM 4695 O O . THR B 1 257 ? 14.266 3.805 -1.817 1 91.5 257 THR B O 1
ATOM 4698 N N . LYS B 1 258 ? 16.281 3.033 -2.361 1 93.19 258 LYS B N 1
ATOM 4699 C CA . LYS B 1 258 ? 16.938 4.328 -2.203 1 93.19 258 LYS B CA 1
ATOM 4700 C C . LYS B 1 258 ? 16.359 5.359 -3.17 1 93.19 258 LYS B C 1
ATOM 4702 O O . LYS B 1 258 ? 16.172 6.52 -2.809 1 93.19 258 LYS B O 1
ATOM 4707 N N . TYR B 1 259 ? 16.109 4.902 -4.344 1 94.12 259 TYR B N 1
ATOM 4708 C CA . TYR B 1 259 ? 15.562 5.805 -5.348 1 94.12 259 TYR B CA 1
ATOM 4709 C C . TYR B 1 259 ? 14.203 6.332 -4.926 1 94.12 259 TYR B C 1
ATOM 4711 O O . TYR B 1 259 ? 13.914 7.52 -5.082 1 94.12 259 TYR B O 1
ATOM 4719 N N . ILE B 1 260 ? 13.32 5.465 -4.383 1 93.5 260 ILE B N 1
ATOM 4720 C CA . ILE B 1 260 ? 12.008 5.863 -3.902 1 93.5 260 ILE B CA 1
ATOM 4721 C C . ILE B 1 260 ? 12.148 6.879 -2.775 1 93.5 260 ILE B C 1
ATOM 4723 O O . ILE B 1 260 ? 11.477 7.91 -2.768 1 93.5 260 ILE B O 1
ATOM 4727 N N . GLN B 1 261 ? 13.062 6.617 -1.866 1 92.75 261 GLN B N 1
ATOM 4728 C CA . GLN B 1 261 ? 13.273 7.492 -0.719 1 92.75 261 GLN B CA 1
ATOM 4729 C C . GLN B 1 261 ? 13.742 8.875 -1.163 1 92.75 261 GLN B C 1
ATOM 4731 O O . GLN B 1 261 ? 13.297 9.891 -0.616 1 92.75 261 GLN B O 1
ATOM 4736 N N . ASP B 1 262 ? 14.547 8.922 -2.189 1 93.81 262 ASP B N 1
ATOM 4737 C CA . ASP B 1 262 ? 15.164 10.18 -2.625 1 93.81 262 ASP B CA 1
ATOM 4738 C C . ASP B 1 262 ? 14.219 10.969 -3.527 1 93.81 262 ASP B C 1
ATOM 4740 O O . ASP B 1 262 ? 14.367 12.18 -3.682 1 93.81 262 ASP B O 1
ATOM 4744 N N . ASN B 1 263 ? 13.242 10.258 -4.145 1 95.12 263 ASN B N 1
ATOM 4745 C CA . ASN B 1 263 ? 12.461 10.922 -5.18 1 95.12 263 ASN B CA 1
ATOM 4746 C C . ASN B 1 263 ? 10.961 10.844 -4.887 1 95.12 263 ASN B C 1
ATOM 4748 O O . ASN B 1 263 ? 10.141 10.945 -5.797 1 95.12 263 ASN B O 1
ATOM 4752 N N . PHE B 1 264 ? 10.586 10.562 -3.664 1 95.81 264 PHE B N 1
ATOM 4753 C CA . PHE B 1 264 ? 9.172 10.469 -3.309 1 95.81 264 PHE B CA 1
ATOM 4754 C C . PHE B 1 264 ? 8.453 11.781 -3.58 1 95.81 264 PHE B C 1
ATOM 4756 O O . PHE B 1 264 ? 7.359 11.789 -4.152 1 95.81 264 PHE B O 1
ATOM 4763 N N . GLY B 1 265 ? 9.047 12.828 -3.166 1 94.5 265 GLY B N 1
ATOM 4764 C CA . GLY B 1 265 ? 8.523 14.18 -3.258 1 94.5 265 GLY B CA 1
ATOM 4765 C C . GLY B 1 265 ? 9.289 15.18 -2.408 1 94.5 265 GLY B C 1
ATOM 4766 O O . GLY B 1 265 ? 10.062 14.789 -1.529 1 94.5 265 GLY B O 1
ATOM 4767 N N . MET B 1 266 ? 9.07 16.5 -2.781 1 94.19 266 MET B N 1
ATOM 4768 C CA . MET B 1 266 ? 9.727 17.562 -2.021 1 94.19 266 MET B CA 1
ATOM 4769 C C . MET B 1 266 ? 8.93 17.906 -0.767 1 94.19 266 MET B C 1
ATOM 4771 O O . MET B 1 266 ? 7.703 17.953 -0.8 1 94.19 266 MET B O 1
ATOM 4775 N N . PHE B 1 267 ? 9.695 18.031 0.325 1 94.88 267 PHE B N 1
ATOM 4776 C CA . PHE B 1 267 ? 9.07 18.422 1.584 1 94.88 267 PHE B CA 1
ATOM 4777 C C . PHE B 1 267 ? 8.445 19.797 1.476 1 94.88 267 PHE B C 1
ATOM 4779 O O . PHE B 1 267 ? 9.055 20.719 0.922 1 94.88 267 PHE B O 1
ATOM 4786 N N . PRO B 1 268 ? 7.141 19.844 1.969 1 95.44 268 PRO B N 1
ATOM 4787 C CA . PRO B 1 268 ? 6.551 21.188 2.021 1 95.44 268 PRO B CA 1
ATOM 4788 C C . PRO B 1 268 ? 7.137 22.047 3.139 1 95.44 268 PRO B C 1
ATOM 4790 O O . PRO B 1 268 ? 7.121 21.656 4.305 1 95.44 268 PRO B O 1
ATOM 4793 N N . ASN B 1 269 ? 7.707 23.219 2.758 1 95.88 269 ASN B N 1
ATOM 4794 C CA . ASN B 1 269 ? 8.32 24.109 3.74 1 95.88 269 ASN B CA 1
ATOM 4795 C C . ASN B 1 269 ? 7.473 25.359 3.967 1 95.88 269 ASN B C 1
ATOM 4797 O O . ASN B 1 269 ? 6.75 25.797 3.068 1 95.88 269 ASN B O 1
ATOM 4801 N N . LEU B 1 270 ? 7.52 25.75 5.23 1 96.44 270 LEU B N 1
ATOM 4802 C CA . LEU B 1 270 ? 6.855 26.984 5.621 1 96.44 270 LEU B CA 1
ATOM 4803 C C . LEU B 1 270 ? 7.773 28.188 5.395 1 96.44 270 LEU B C 1
ATOM 4805 O O . LEU B 1 270 ? 8.961 28.141 5.734 1 96.44 270 LEU B O 1
ATOM 4809 N N . HIS B 1 271 ? 7.27 29.281 4.68 1 94.25 271 HIS B N 1
ATOM 4810 C CA . HIS B 1 271 ? 8.047 30.5 4.488 1 94.25 271 HIS B CA 1
ATOM 4811 C C . HIS B 1 271 ? 7.242 31.734 4.875 1 94.25 271 HIS B C 1
ATOM 4813 O O . HIS B 1 271 ? 6.012 31.703 4.902 1 94.25 271 HIS B O 1
ATOM 4819 N N . GLN B 1 272 ? 8 32.781 5.293 1 91.56 272 GLN B N 1
ATOM 4820 C CA . GLN B 1 272 ? 7.379 34.062 5.613 1 91.56 272 GLN B CA 1
ATOM 4821 C C . GLN B 1 272 ? 7.047 34.844 4.348 1 91.56 272 GLN B C 1
ATOM 4823 O O . GLN B 1 272 ? 7.875 34.938 3.439 1 91.56 272 GLN B O 1
ATOM 4828 N N . LYS B 1 273 ? 5.715 35.25 4.293 1 87.62 273 LYS B N 1
ATOM 4829 C CA . LYS B 1 273 ? 5.305 36.031 3.123 1 87.62 273 LYS B CA 1
ATOM 4830 C C . LYS B 1 273 ? 5.988 37.375 3.09 1 87.62 273 LYS B C 1
ATOM 4832 O O . LYS B 1 273 ? 6.176 38.031 4.133 1 87.62 273 LYS B O 1
ATOM 4837 N N . GLN B 1 274 ? 6.863 37.781 2.188 1 70 274 GLN B N 1
ATOM 4838 C CA . GLN B 1 274 ? 7.508 39.094 2.076 1 70 274 GLN B CA 1
ATOM 4839 C C . GLN B 1 274 ? 6.48 40.188 1.882 1 70 274 GLN B C 1
ATOM 4841 O O . GLN B 1 274 ? 5.547 40.062 1.089 1 70 274 GLN B O 1
ATOM 4846 N N . VAL B 1 275 ? 6.105 40.938 2.941 1 60.44 275 VAL B N 1
ATOM 4847 C CA . VAL B 1 275 ? 5.27 42.125 2.836 1 60.44 275 VAL B CA 1
ATOM 4848 C C . VAL B 1 275 ? 5.883 43.094 1.835 1 60.44 275 VAL B C 1
ATOM 4850 O O . VAL B 1 275 ? 7.098 43.312 1.835 1 60.44 275 VAL B O 1
ATOM 4853 N N . ALA B 1 276 ? 5.309 43.281 0.691 1 50.38 276 ALA B N 1
ATOM 4854 C CA . ALA B 1 276 ? 5.73 44.344 -0.222 1 50.38 276 ALA B CA 1
ATOM 4855 C C . ALA B 1 276 ? 5.926 45.656 0.521 1 50.38 276 ALA B C 1
ATOM 4857 O O . ALA B 1 276 ? 5.109 46.031 1.367 1 50.38 276 ALA B O 1
ATOM 4858 N N . SER B 1 277 ? 7.078 46 0.969 1 43.72 277 SER B N 1
ATOM 4859 C CA . SER B 1 277 ? 7.324 47.375 1.411 1 43.72 277 SER B CA 1
ATOM 4860 C C . SER B 1 277 ? 6.418 48.344 0.686 1 43.72 277 SER B C 1
ATOM 4862 O O . SER B 1 277 ? 6.387 48.375 -0.546 1 43.72 277 SER B O 1
ATOM 4864 N N . LEU B 1 278 ? 5.27 48.656 1.295 1 40.44 278 LEU B N 1
ATOM 4865 C CA . LEU B 1 278 ? 4.574 49.844 0.821 1 40.44 278 LEU B CA 1
ATOM 4866 C C . LEU B 1 278 ? 5.531 51 0.703 1 40.44 278 LEU B C 1
ATOM 4868 O O . LEU B 1 278 ? 5.129 52.156 0.867 1 40.44 278 LEU B O 1
ATOM 4872 N N . ARG B 1 279 ? 6.812 50.75 0.763 1 39.62 279 ARG B N 1
ATOM 4873 C CA . ARG B 1 279 ? 7.613 51.969 0.581 1 39.62 279 ARG B CA 1
ATOM 4874 C C . ARG B 1 279 ? 7.148 52.75 -0.641 1 39.62 279 ARG B C 1
ATOM 4876 O O . ARG B 1 279 ? 7.516 53.906 -0.815 1 39.62 279 ARG B O 1
ATOM 4883 N N . GLY B 1 280 ? 6.664 52.031 -1.682 1 34.66 280 GLY B N 1
ATOM 4884 C CA . GLY B 1 280 ? 6.555 52.875 -2.85 1 34.66 280 GLY B CA 1
ATOM 4885 C C . GLY B 1 280 ? 5.465 53.938 -2.721 1 34.66 280 GLY B C 1
ATOM 4886 O O . GLY B 1 280 ? 5.254 54.719 -3.635 1 34.66 280 GLY B O 1
ATOM 4887 N N . LEU B 1 281 ? 4.438 53.531 -1.964 1 32.06 281 LEU B N 1
ATOM 4888 C CA . LEU B 1 281 ? 3.434 54.594 -2.104 1 32.06 281 LEU B CA 1
ATOM 4889 C C . LEU B 1 281 ? 3.826 55.812 -1.305 1 32.06 281 LEU B C 1
ATOM 4891 O O . LEU B 1 281 ? 3.303 56.062 -0.212 1 32.06 281 LEU B O 1
ATOM 4895 N N . MET B 1 282 ? 5.113 55.906 -1.007 1 29.05 282 MET B N 1
ATOM 4896 C CA . MET B 1 282 ? 5.406 57.281 -0.553 1 29.05 282 MET B CA 1
ATOM 4897 C C . MET B 1 282 ? 4.684 58.312 -1.416 1 29.05 282 MET B C 1
ATOM 4899 O O . MET B 1 282 ? 4.582 58.156 -2.633 1 29.05 282 MET B O 1
ATOM 4903 N N . TYR B 1 283 ? 3.854 59.156 -0.699 1 26.77 283 TYR B N 1
ATOM 4904 C CA . TYR B 1 283 ? 3.152 60.344 -1.158 1 26.77 283 TYR B CA 1
ATOM 4905 C C . TYR B 1 283 ? 4.035 61.188 -2.09 1 26.77 283 TYR B C 1
ATOM 4907 O O . TYR B 1 283 ? 5.082 61.688 -1.68 1 26.77 283 TYR B O 1
ATOM 4915 N N . GLU B 1 284 ? 4.227 60.656 -3.316 1 28.08 284 GLU B N 1
ATOM 4916 C CA . GLU B 1 284 ? 4.641 61.75 -4.207 1 28.08 284 GLU B CA 1
ATOM 4917 C C . GLU B 1 284 ? 3.779 62.969 -4.004 1 28.08 284 GLU B C 1
ATOM 4919 O O . GLU B 1 284 ? 2.568 62.875 -3.797 1 28.08 284 GLU B O 1
ATOM 4924 N N . PRO B 1 285 ? 4.32 63.969 -3.514 1 26.3 285 PRO B N 1
ATOM 4925 C CA . PRO B 1 285 ? 3.562 65.25 -3.404 1 26.3 285 PRO B CA 1
ATOM 4926 C C . PRO B 1 285 ? 2.65 65.438 -4.605 1 26.3 285 PRO B C 1
ATOM 4928 O O . PRO B 1 285 ? 2.988 65.062 -5.727 1 26.3 285 PRO B O 1
ATOM 4931 N N . TRP B 1 286 ? 1.305 65.375 -4.324 1 23.73 286 TRP B N 1
ATOM 4932 C CA . TRP B 1 286 ? 0.253 65.812 -5.223 1 23.73 286 TRP B CA 1
ATOM 4933 C C . TRP B 1 286 ? 0.709 67.062 -6.008 1 23.73 286 TRP B C 1
ATOM 4935 O O . TRP B 1 286 ? 0.903 68.125 -5.43 1 23.73 286 TRP B O 1
ATOM 4945 N N . THR B 1 287 ? 1.718 66.812 -6.754 1 22.5 287 THR B N 1
ATOM 4946 C CA . THR B 1 287 ? 1.677 68 -7.637 1 22.5 287 THR B CA 1
ATOM 4947 C C . THR B 1 287 ? 0.314 68.062 -8.312 1 22.5 287 THR B C 1
ATOM 4949 O O . THR B 1 287 ? -0.332 67.062 -8.602 1 22.5 287 THR B O 1
ATOM 4952 N N . GLU B 1 288 ? -0.28 69.25 -8.211 1 21.92 288 GLU B N 1
ATOM 4953 C CA . GLU B 1 288 ? -1.512 69.875 -8.672 1 21.92 288 GLU B CA 1
ATOM 4954 C C . GLU B 1 288 ? -1.777 69.562 -10.141 1 21.92 288 GLU B C 1
ATOM 4956 O O . GLU B 1 288 ? -1.483 70.375 -11.016 1 21.92 288 GLU B O 1
ATOM 4961 N N . ARG B 1 289 ? -1.436 68.312 -10.578 1 21.77 289 ARG B N 1
ATOM 4962 C CA . ARG B 1 289 ? -1.82 68.5 -11.969 1 21.77 289 ARG B CA 1
ATOM 4963 C C . ARG B 1 289 ? -3.332 68.688 -12.102 1 21.77 289 ARG B C 1
ATOM 4965 O O . ARG B 1 289 ? -4.086 67.812 -11.625 1 21.77 289 ARG B O 1
ATOM 4972 N N . SER B 1 290 ? -3.885 69.75 -12.453 1 19 290 SER B N 1
ATOM 4973 C CA . SER B 1 290 ? -5.172 70.312 -12.82 1 19 290 SER B CA 1
ATOM 4974 C C . SER B 1 290 ? -5.852 69.5 -13.914 1 19 290 SER B C 1
ATOM 4976 O O . SER B 1 290 ? -7.047 69.688 -14.172 1 19 290 SER B O 1
ATOM 4978 N N . LYS B 1 291 ? -5.066 68.812 -14.859 1 21.44 291 LYS B N 1
ATOM 4979 C CA . LYS B 1 291 ? -5.785 69.062 -16.109 1 21.44 291 LYS B CA 1
ATOM 4980 C C . LYS B 1 291 ? -7.18 68.438 -16.062 1 21.44 291 LYS B C 1
ATOM 4982 O O . LYS B 1 291 ? -7.434 67.562 -15.258 1 21.44 291 LYS B O 1
ATOM 4987 N N . SER B 1 292 ? -8.062 68.5 -17.125 1 17.03 292 SER B N 1
ATOM 4988 C CA . SER B 1 292 ? -9.32 68.875 -17.781 1 17.03 292 SER B CA 1
ATOM 4989 C C . SER B 1 292 ? -10.164 67.625 -18.047 1 17.03 292 SER B C 1
ATOM 4991 O O . SER B 1 292 ? -11.391 67.625 -17.969 1 17.03 292 SER B O 1
ATOM 4993 N N . ASN B 1 293 ? -9.641 66.438 -18.516 1 17.92 293 ASN B N 1
ATOM 4994 C CA . ASN B 1 293 ? -10.422 66 -19.656 1 17.92 293 ASN B CA 1
ATOM 4995 C C . ASN B 1 293 ? -11.727 65.312 -19.219 1 17.92 293 ASN B C 1
ATOM 4997 O O . ASN B 1 293 ? -11.711 64.438 -18.406 1 17.92 293 ASN B O 1
ATOM 5001 N N . SER B 1 294 ? -12.859 65.875 -19.391 1 17.91 294 SER B N 1
ATOM 5002 C CA . SER B 1 294 ? -14.305 65.688 -19.297 1 17.91 294 SER B CA 1
ATOM 5003 C C . SER B 1 294 ? -14.75 64.5 -20.109 1 17.91 294 SER B C 1
ATOM 5005 O O . SER B 1 294 ? -15.945 64.25 -20.281 1 17.91 294 SER B O 1
ATOM 5007 N N . ARG B 1 295 ? -13.875 63.656 -20.719 1 18.03 295 ARG B N 1
ATOM 5008 C CA . ARG B 1 295 ? -14.68 63.062 -21.781 1 18.03 295 ARG B CA 1
ATOM 5009 C C . ARG B 1 295 ? -15.758 62.156 -21.188 1 18.03 295 ARG B C 1
ATOM 5011 O O . ARG B 1 295 ? -15.492 61.344 -20.297 1 18.03 295 ARG B O 1
ATOM 5018 N N . ALA B 1 296 ? -17 62.281 -21.719 1 19.33 296 ALA B N 1
ATOM 5019 C CA . ALA B 1 296 ? -18.406 61.906 -21.594 1 19.33 296 ALA B CA 1
ATOM 5020 C C . ALA B 1 296 ? -18.641 60.438 -21.953 1 19.33 296 ALA B C 1
ATOM 5022 O O . ALA B 1 296 ? -19.781 60 -21.984 1 19.33 296 ALA B O 1
ATOM 5023 N N . LEU B 1 297 ? -17.594 59.594 -21.844 1 18.55 297 LEU B N 1
ATOM 5024 C CA . LEU B 1 297 ? -17.906 58.469 -22.703 1 18.55 297 LEU B CA 1
ATOM 5025 C C . LEU B 1 297 ? -19.203 57.781 -22.25 1 18.55 297 LEU B C 1
ATOM 5027 O O . LEU B 1 297 ? -19.5 57.75 -21.047 1 18.55 297 LEU B O 1
ATOM 5031 N N . THR B 1 298 ? -19.906 57.25 -23.297 1 17.5 298 THR B N 1
ATOM 5032 C CA . THR B 1 298 ? -21.219 56.812 -23.766 1 17.5 298 THR B CA 1
ATOM 5033 C C . THR B 1 298 ? -21.578 55.438 -23.172 1 17.5 298 THR B C 1
ATOM 5035 O O . THR B 1 298 ? -20.688 54.688 -22.781 1 17.5 298 THR B O 1
ATOM 5038 N N . ALA B 1 299 ? -22.891 55.125 -23 1 19.06 299 ALA B N 1
ATOM 5039 C CA . ALA B 1 299 ? -23.906 54.375 -22.281 1 19.06 299 ALA B CA 1
ATOM 5040 C C . ALA B 1 299 ? -24.062 52.969 -22.844 1 19.06 299 ALA B C 1
ATOM 5042 O O . ALA B 1 299 ? -24.906 52.188 -22.391 1 19.06 299 ALA B O 1
ATOM 5043 N N . PRO B 1 300 ? -22.906 52.344 -23.359 1 17.17 300 PRO B N 1
ATOM 5044 C CA . PRO B 1 300 ? -23.531 51.344 -24.234 1 17.17 300 PRO B CA 1
ATOM 5045 C C . PRO B 1 300 ? -24.453 50.406 -23.469 1 17.17 300 PRO B C 1
ATOM 5047 O O . PRO B 1 300 ? -24.359 50.312 -22.25 1 17.17 300 PRO B O 1
ATOM 5050 N N . PHE B 1 301 ? -25.125 49.469 -24.359 1 18 301 PHE B N 1
ATOM 5051 C CA . PHE B 1 301 ? -26.375 48.75 -24.547 1 18 301 PHE B CA 1
ATOM 5052 C C . PHE B 1 301 ? -26.391 47.469 -23.734 1 18 301 PHE B C 1
ATOM 5054 O O . PHE B 1 301 ? -25.328 46.938 -23.391 1 18 301 PHE B O 1
ATOM 5061 N N . TYR B 1 302 ? -27.578 46.875 -23.531 1 17.52 302 TYR B N 1
ATOM 5062 C CA . TYR B 1 302 ? -28.438 46.062 -22.688 1 17.52 302 TYR B CA 1
ATOM 5063 C C . TYR B 1 302 ? -28.234 44.594 -22.984 1 17.52 302 TYR B C 1
ATOM 5065 O O . TYR B 1 302 ? -28.734 43.719 -22.266 1 17.52 302 TYR B O 1
ATOM 5073 N N . SER B 1 303 ? -27.375 44.188 -24.016 1 16.89 303 SER B N 1
ATOM 5074 C CA . SER B 1 303 ? -28.062 43.062 -24.609 1 16.89 303 SER B CA 1
ATOM 5075 C C . SER B 1 303 ? -28.156 41.906 -23.609 1 16.89 303 SER B C 1
ATOM 5077 O O . SER B 1 303 ? -27.422 41.844 -22.641 1 16.89 303 SER B O 1
ATOM 5079 N N . GLN B 1 304 ? -28.641 40.719 -24.234 1 17.5 304 GLN B N 1
ATOM 5080 C CA . GLN B 1 304 ? -29.625 39.656 -24.156 1 17.5 304 GLN B CA 1
ATOM 5081 C C . GLN B 1 304 ? -29.078 38.438 -23.406 1 17.5 304 GLN B C 1
ATOM 5083 O O . GLN B 1 304 ? -27.891 38.125 -23.516 1 17.5 304 GLN B O 1
ATOM 5088 N N . LEU B 1 305 ? -29.844 37.938 -22.531 1 19.38 305 LEU B N 1
ATOM 5089 C CA . LEU B 1 305 ? -30 36.969 -21.438 1 19.38 305 LEU B CA 1
ATOM 5090 C C . LEU B 1 305 ? -29.891 35.531 -21.938 1 19.38 305 LEU B C 1
ATOM 5092 O O . LEU B 1 305 ? -30.172 34.594 -21.203 1 19.38 305 LEU B O 1
ATOM 5096 N N . GLY B 1 306 ? -29.094 35.344 -23.094 1 16.5 306 GLY B N 1
ATOM 5097 C CA . GLY B 1 306 ? -29.578 34.062 -23.594 1 16.5 306 GLY B CA 1
ATOM 5098 C C . GLY B 1 306 ? -29.406 32.938 -22.609 1 16.5 306 GLY B C 1
ATOM 5099 O O . GLY B 1 306 ? -28.703 33.094 -21.594 1 16.5 306 GLY B O 1
ATOM 5100 N N . ARG B 1 307 ? -29.625 31.609 -23.141 1 17.91 307 ARG B N 1
ATOM 5101 C CA . ARG B 1 307 ? -30.359 30.359 -23.016 1 17.91 307 ARG B CA 1
ATOM 5102 C C . ARG B 1 307 ? -29.516 29.297 -22.344 1 17.91 307 ARG B C 1
ATOM 5104 O O . ARG B 1 307 ? -29.969 28.172 -22.141 1 17.91 307 ARG B O 1
ATOM 5111 N N . HIS B 1 308 ? -28.25 29.594 -21.938 1 18.19 308 HIS B N 1
ATOM 5112 C CA . HIS B 1 308 ? -27.531 28.328 -22.078 1 18.19 308 HIS B CA 1
ATOM 5113 C C . HIS B 1 308 ? -28.094 27.266 -21.156 1 18.19 308 HIS B C 1
ATOM 5115 O O . HIS B 1 308 ? -28.5 27.562 -20.031 1 18.19 308 HIS B O 1
ATOM 5121 N N . GLN B 1 309 ? -28.328 26.125 -21.812 1 17.83 309 GLN B N 1
ATOM 5122 C CA . GLN B 1 309 ? -29 24.844 -21.594 1 17.83 309 GLN B CA 1
ATOM 5123 C C . GLN B 1 309 ? -28.344 24.078 -20.453 1 17.83 309 GLN B C 1
ATOM 5125 O O . GLN B 1 309 ? -27.234 24.391 -20.031 1 17.83 309 GLN B O 1
ATOM 5130 N N . PRO B 1 310 ? -28.688 22.766 -20.375 1 19.12 310 PRO B N 1
ATOM 5131 C CA . PRO B 1 310 ? -29.234 21.781 -19.438 1 19.12 310 PRO B CA 1
ATOM 5132 C C . PRO B 1 310 ? -28.141 20.891 -18.812 1 19.12 310 PRO B C 1
ATOM 5134 O O . PRO B 1 310 ? -28.391 20.219 -17.812 1 19.12 310 PRO B O 1
ATOM 5137 N N . SER B 1 311 ? -26.781 21.062 -19.203 1 18.3 311 SER B N 1
ATOM 5138 C CA . SER B 1 311 ? -26.281 19.703 -19.406 1 18.3 311 SER B CA 1
ATOM 5139 C C . SER B 1 311 ? -26.297 18.922 -18.094 1 18.3 311 SER B C 1
ATOM 5141 O O . SER B 1 311 ? -26.328 19.5 -17.016 1 18.3 311 SER B O 1
ATOM 5143 N N . PRO B 1 312 ? -25.719 17.594 -18.266 1 20.52 312 PRO B N 1
ATOM 5144 C CA . PRO B 1 312 ? -25.984 16.219 -17.828 1 20.52 312 PRO B CA 1
ATOM 5145 C C . PRO B 1 312 ? -25.391 15.914 -16.453 1 20.52 312 PRO B C 1
ATOM 5147 O O . PRO B 1 312 ? -24.5 16.625 -15.977 1 20.52 312 PRO B O 1
ATOM 5150 N N . MET B 1 313 ? -25.891 14.859 -15.844 1 21.22 313 MET B N 1
ATOM 5151 C CA . MET B 1 313 ? -26.109 14.227 -14.547 1 21.22 313 MET B CA 1
ATOM 5152 C C . MET B 1 313 ? -24.844 13.531 -14.055 1 21.22 313 MET B C 1
ATOM 5154 O O . MET B 1 313 ? -24.672 12.328 -14.266 1 21.22 313 MET B O 1
ATOM 5158 N N . PRO B 1 314 ? -23.672 14.227 -13.984 1 18.16 314 PRO B N 1
ATOM 5159 C CA . PRO B 1 314 ? -22.594 13.266 -13.766 1 18.16 314 PRO B CA 1
ATOM 5160 C C . PRO B 1 314 ? -22.766 12.445 -12.492 1 18.16 314 PRO B C 1
ATOM 5162 O O . PRO B 1 314 ? -23.375 12.922 -11.531 1 18.16 314 PRO B O 1
ATOM 5165 N N . LYS B 1 315 ? -22.562 11.055 -12.547 1 20.98 315 LYS B N 1
ATOM 5166 C CA . LYS B 1 315 ? -22.688 9.82 -11.781 1 20.98 315 LYS B CA 1
ATOM 5167 C C . LYS B 1 315 ? -21.641 9.75 -10.68 1 20.98 315 LYS B C 1
ATOM 5169 O O . LYS B 1 315 ? -21.5 8.719 -10.016 1 20.98 315 LYS B O 1
ATOM 5174 N N . GLY B 1 316 ? -21.062 10.742 -10.148 1 18.42 316 GLY B N 1
ATOM 5175 C CA . GLY B 1 316 ? -19.859 10.461 -9.398 1 18.42 316 GLY B CA 1
ATOM 5176 C C . GLY B 1 316 ? -20.078 9.57 -8.195 1 18.42 316 GLY B C 1
ATOM 5177 O O . GLY B 1 316 ? -20.906 9.883 -7.332 1 18.42 316 GLY B O 1
ATOM 5178 N N . ARG B 1 317 ? -20.078 8.234 -8.344 1 21.28 317 ARG B N 1
ATOM 5179 C CA . ARG B 1 317 ? -20.141 7.176 -7.34 1 21.28 317 ARG B CA 1
ATOM 5180 C C . ARG B 1 317 ? -19.047 7.348 -6.289 1 21.28 317 ARG B C 1
ATOM 5182 O O . ARG B 1 317 ? -17.859 7.281 -6.605 1 21.28 317 ARG B O 1
ATOM 5189 N N . ASP B 1 318 ? -19.094 8.148 -5.359 1 18.95 318 ASP B N 1
ATOM 5190 C CA . ASP B 1 318 ? -18.094 8.414 -4.316 1 18.95 318 ASP B CA 1
ATOM 5191 C C . ASP B 1 318 ? -17.859 7.164 -3.469 1 18.95 318 ASP B C 1
ATOM 5193 O O . ASP B 1 318 ? -18.766 6.688 -2.781 1 18.95 318 ASP B O 1
ATOM 5197 N N . ALA B 1 319 ? -17.125 6.105 -4.016 1 21.36 319 ALA B N 1
ATOM 5198 C CA . ALA B 1 319 ? -16.688 4.98 -3.201 1 21.36 319 ALA B CA 1
ATOM 5199 C C . ALA B 1 319 ? -16.031 5.461 -1.91 1 21.36 319 ALA B C 1
ATOM 5201 O O . ALA B 1 319 ? -15.242 6.414 -1.923 1 21.36 319 ALA B O 1
ATOM 5202 N N . SER B 1 320 ? -16.594 5.137 -0.762 1 21.72 320 SER B N 1
ATOM 5203 C CA . SER B 1 320 ? -16.344 5.395 0.651 1 21.72 320 SER B CA 1
ATOM 5204 C C . SER B 1 320 ? -14.891 5.09 1.011 1 21.72 320 SER B C 1
ATOM 5206 O O . SER B 1 320 ? -14.211 4.352 0.296 1 21.72 320 SER B O 1
ATOM 5208 N N . ASP B 1 321 ? -14.305 5.785 2.084 1 22.89 321 ASP B N 1
ATOM 5209 C CA . ASP B 1 321 ? -13.117 6.242 2.801 1 22.89 321 ASP B CA 1
ATOM 5210 C C . ASP B 1 321 ? -12.359 5.066 3.41 1 22.89 321 ASP B C 1
ATOM 5212 O O . ASP B 1 321 ? -12.898 4.344 4.254 1 22.89 321 ASP B O 1
ATOM 5216 N N . PHE B 1 322 ? -11.492 4.305 2.664 1 25.47 322 PHE B N 1
ATOM 5217 C CA . PHE B 1 322 ? -10.492 3.367 3.156 1 25.47 322 PHE B CA 1
ATOM 5218 C C . PHE B 1 322 ? -9.641 4.004 4.25 1 25.47 322 PHE B C 1
ATOM 5220 O O . PHE B 1 322 ? -9.125 5.109 4.074 1 25.47 322 PHE B O 1
ATOM 5227 N N . ASP B 1 323 ? -9.797 3.643 5.508 1 27.64 323 ASP B N 1
ATOM 5228 C CA . ASP B 1 323 ? -9.062 4.008 6.715 1 27.64 323 ASP B CA 1
ATOM 5229 C C . ASP B 1 323 ? -7.562 3.754 6.547 1 27.64 323 ASP B C 1
ATOM 5231 O O . ASP B 1 323 ? -7.102 2.617 6.68 1 27.64 323 ASP B O 1
ATOM 5235 N N . ILE B 1 324 ? -6.953 4.367 5.598 1 29.28 324 ILE B N 1
ATOM 5236 C CA . ILE B 1 324 ? -5.512 4.184 5.473 1 29.28 324 ILE B CA 1
ATOM 5237 C C . ILE B 1 324 ? -4.828 4.559 6.785 1 29.28 324 ILE B C 1
ATOM 5239 O O . ILE B 1 324 ? -3.711 4.105 7.062 1 29.28 324 ILE B O 1
ATOM 5243 N N . TRP B 1 325 ? -5.043 5.824 7.27 1 24.81 325 TRP B N 1
ATOM 5244 C CA . TRP B 1 325 ? -4.254 6.203 8.438 1 24.81 325 TRP B CA 1
ATOM 5245 C C . TRP B 1 325 ? -4.785 5.527 9.695 1 24.81 325 TRP B C 1
ATOM 5247 O O . TRP B 1 325 ? -6 5.402 9.875 1 24.81 325 TRP B O 1
#

Sequence (650 aa):
MEEQMYKASTSAQHYLECENCEENPAIFLCKTCPGHLCENCRSEHEQKKITRNHDIISISSNNEGVVELLFCTDHTKKKLECYCDPCGKPVCTECIVQSHNGHAVKTLSVVYNKIKTNMQLKKDEIEKDLIPKYKKLLATEDDKRSSLTKEAEEIENEIKMHTMNMIQIIKTMGKRTMSHLQSEKNRGLQEIDNTKDKIMKRIQWLKQMDSILFAKLQARPTISFFESVDDNGLKNLRILPTQPDFAFDHFKPGNITKYIQDNFGMFPNLHQKQVASLRGLMYEPWTERSKSNSRALTAPFYSQLGRHQPSPMPKGRDASDFDIWMEEQMYKASTSAQHYLECENCEENPAIFLCKTCPGHLCENCRSEHEQKKITRNHDIISISSNNEGVVELLFCTDHTKKKLECYCDPCGKPVCTECIVQSHNGHAVKTLSVVYNKIKTNMQLKKDEIEKDLIPKYKKLLATEDDKRSSLTKEAEEIENEIKMHTMNMIQIIKTMGKRTMSHLQSEKNRGLQEIDNTKDKIMKRIQWLKQMDSILFAKLQARPTISFFESVDDNGLKNLRILPTQPDFAFDHFKPGNITKYIQDNFGMFPNLHQKQVASLRGLMYEPWTERSKSNSRALTAPFYSQLGRHQPSPMPKGRDASDFDIW